Protein AF-0000000075649231 (afdb_homodimer)

Organism: Branchiostoma floridae (NCBI:txid7739)

pLDDT: mean 92.67, std 10.64, range [23.17, 98.88]

Nearest PDB structures (foldseek):
  2ckq-assembly1_B  TM=9.272E-01  e=2.388E-33  Homo sapiens
  7nb2-assembly1_AAA  TM=9.250E-01  e=1.689E-33  Homo sapiens
  3c5i-assembly3_C  TM=8.577E-01  e=5.613E-22  Plasmodium knowlesi
  3c5i-assembly4_D  TM=8.637E-01  e=5.205E-21  Plasmodium knowlesi
  3c5i-assembly1_A  TM=8.613E-01  e=2.735E-21  Plasmodium knowlesi

Radius of gyration: 29.09 Å; Cα contacts (8 Å, |Δi|>4): 1112; chains: 2; bounding box: 80×84×69 Å

Foldseek 3Di:
DPQLCQPDDPVVLVVVLVCCLVLPDPPSVVDDSSRWHKDWDPDDQFWTKIKTAADPVRDDPPDDGIKIWIFGGDLPPDDVLVVQVVQVQCVCLVVVQAFHWRADDVRTGIGDDDPWAFFFLVNCLPLLVLLLVLLSQLVQQPDDGPADQDAVLLLVLLVVLVVCLVPPDADPDPVLRVLSVVVVVVVLVVLSVVLVVLQVVLPADWTWALLAQARRQKTADCVVPDDTDNSRIHGHDSSSTDTHGPLLRLQLHLQNSQKGQCQPDPQSIGGDPVSRDDPVSSVSSNCSNCVSNVNNVDDSVSSVVSNLSSNLVNLSSQLSVLSVCVRPGPDRHPSSVSSVVSVVVNVVSVVVVVVVCVVVVD/DPQLCQPDDPVVLVVVLVCCLVLPDPPSVVDDSSRWHKDWDPDDQFWTKIKTAADPVRDDPPDDGIKIWIFGGDLPVDDVLVVQVVQVQCVCLVVVQAFHWRADDVRTGIGDDDPWAFFFLVVCLVLLVLLLVLLSQLVQQPDDGPADQDAVLLLVLLVVLVVCLVPPDADPDPVLRVLSVVVVVVVLVVLSVVLVVLQVVLPADWTWALLAQARRQKTADCPVPDDTDNSRIHGHDSSSTDTDGPLLRLQLHLQNSQKGQCQPDPQSIGGDPVSRDDPVSSVSSNCSNCVSNVNNVDDSVSSVVSNLSSNLVNLSSQLSVLSVCVRPGPDRHPSSVSSVVSVVVNVVSVVVVVVVCVVVVD

Structure (mmCIF, N/CA/C/O backbone):
data_AF-0000000075649231-model_v1
#
loop_
_entity.id
_entity.type
_entity.pdbx_description
1 polymer 'ethanolamine kinase'
#
loop_
_atom_site.group_PDB
_atom_site.id
_atom_site.type_symbol
_atom_site.label_atom_id
_atom_site.label_alt_id
_atom_site.label_comp_id
_atom_site.label_asym_id
_atom_site.label_entity_id
_atom_site.label_seq_id
_atom_site.pdbx_PDB_ins_code
_atom_site.Cartn_x
_atom_site.Cartn_y
_atom_site.Cartn_z
_atom_site.occupancy
_atom_site.B_iso_or_equiv
_atom_site.auth_seq_id
_atom_site.auth_comp_id
_atom_site.auth_asym_id
_atom_site.auth_atom_id
_atom_site.pdbx_PDB_model_num
ATOM 1 N N . MET A 1 1 ? 42.812 0.274 2.945 1 23.38 1 MET A N 1
ATOM 2 C CA . MET A 1 1 ? 41.594 0.466 2.148 1 23.38 1 MET A CA 1
ATOM 3 C C . MET A 1 1 ? 40.531 1.183 2.957 1 23.38 1 MET A C 1
ATOM 5 O O . MET A 1 1 ? 40.125 0.717 4.027 1 23.38 1 MET A O 1
ATOM 9 N N . ALA A 1 2 ? 40.406 2.371 2.967 1 34.78 2 ALA A N 1
ATOM 10 C CA . ALA A 1 2 ? 39.469 3.215 3.721 1 34.78 2 ALA A CA 1
ATOM 11 C C . ALA A 1 2 ? 38.062 2.676 3.645 1 34.78 2 ALA A C 1
ATOM 13 O O . ALA A 1 2 ? 37.531 2.439 2.553 1 34.78 2 ALA A O 1
ATOM 14 N N . GLU A 1 3 ? 37.438 1.916 4.543 1 42.22 3 GLU A N 1
ATOM 15 C CA . GLU A 1 3 ? 36.156 1.229 4.602 1 42.22 3 GLU A CA 1
ATOM 16 C C . GLU A 1 3 ? 35 2.182 4.289 1 42.22 3 GLU A C 1
ATOM 18 O O . GLU A 1 3 ? 34.906 3.252 4.891 1 42.22 3 GLU A O 1
ATOM 23 N N . ASN A 1 4 ? 34.594 2.287 3.074 1 50.75 4 ASN A N 1
ATOM 24 C CA . ASN A 1 4 ? 33.594 3.158 2.432 1 50.75 4 ASN A CA 1
ATOM 25 C C . ASN A 1 4 ? 32.281 3.139 3.168 1 50.75 4 ASN A C 1
ATOM 27 O O . ASN A 1 4 ? 31.203 3.188 2.539 1 50.75 4 ASN A O 1
ATOM 31 N N . ASN A 1 5 ? 32.219 2.766 4.379 1 58.12 5 ASN A N 1
ATOM 32 C CA . ASN A 1 5 ? 30.953 2.697 5.109 1 58.12 5 ASN A CA 1
ATOM 33 C C . ASN A 1 5 ? 30.594 4.047 5.719 1 58.12 5 ASN A C 1
ATOM 35 O O . ASN A 1 5 ? 29.594 4.156 6.43 1 58.12 5 ASN A O 1
ATOM 39 N N . ASN A 1 6 ? 31.172 5.176 5.328 1 63.72 6 ASN A N 1
ATOM 40 C CA . ASN A 1 6 ? 30.859 6.531 5.758 1 63.72 6 ASN A CA 1
ATOM 41 C C . ASN A 1 6 ? 30.422 6.57 7.223 1 63.72 6 ASN A C 1
ATOM 43 O O . ASN A 1 6 ? 29.469 7.25 7.578 1 63.72 6 ASN A O 1
ATOM 47 N N . GLY A 1 7 ? 31.047 5.676 8.062 1 73.94 7 GLY A N 1
ATOM 48 C CA . GLY A 1 7 ? 30.766 5.672 9.492 1 73.94 7 GLY A CA 1
ATOM 49 C C . GLY A 1 7 ? 29.547 4.844 9.859 1 73.94 7 GLY A C 1
ATOM 50 O O . GLY A 1 7 ? 29.156 4.785 11.023 1 73.94 7 GLY A O 1
ATOM 51 N N . LEU A 1 8 ? 28.984 4.223 8.93 1 82 8 LEU A N 1
ATOM 52 C CA . LEU A 1 8 ? 27.812 3.4 9.188 1 82 8 LEU A CA 1
ATOM 53 C C . LEU A 1 8 ? 28.203 2.025 9.711 1 82 8 LEU A C 1
ATOM 55 O O . LEU A 1 8 ? 29.297 1.529 9.391 1 82 8 LEU A O 1
ATOM 59 N N . ASP A 1 9 ? 27.406 1.434 10.531 1 89.06 9 ASP A N 1
ATOM 60 C CA . ASP A 1 9 ? 27.562 0.055 10.984 1 89.06 9 ASP A CA 1
ATOM 61 C C . ASP A 1 9 ? 27.688 -0.904 9.805 1 89.06 9 ASP A C 1
ATOM 63 O O . ASP A 1 9 ? 26.906 -0.831 8.852 1 89.06 9 ASP A O 1
ATOM 67 N N . PRO A 1 10 ? 28.75 -1.688 9.875 1 90.56 10 PRO A N 1
ATOM 68 C CA . PRO A 1 10 ? 28.969 -2.629 8.773 1 90.56 10 PRO A CA 1
ATOM 69 C C . PRO A 1 10 ? 27.734 -3.492 8.492 1 90.56 10 PRO A C 1
ATOM 71 O O . PRO A 1 10 ? 27.453 -3.801 7.332 1 90.56 10 PRO A O 1
ATOM 74 N N . ALA A 1 11 ? 27.109 -3.869 9.531 1 93.06 11 ALA A N 1
ATOM 75 C CA . ALA A 1 11 ? 25.906 -4.68 9.359 1 93.06 11 ALA A CA 1
ATOM 76 C C . ALA A 1 11 ? 24.844 -3.906 8.602 1 93.06 11 ALA A C 1
ATOM 78 O O . ALA A 1 11 ? 24.141 -4.465 7.746 1 93.06 11 ALA A O 1
ATOM 79 N N . PHE A 1 12 ? 24.734 -2.699 8.945 1 93.06 12 PHE A N 1
ATOM 80 C CA . PHE A 1 12 ? 23.766 -1.861 8.25 1 93.06 12 PHE A CA 1
ATOM 81 C C . PHE A 1 12 ? 24.188 -1.642 6.801 1 93.06 12 PHE A C 1
ATOM 83 O O . PHE A 1 12 ? 23.344 -1.649 5.898 1 93.06 12 PHE A O 1
ATOM 90 N N . HIS A 1 13 ? 25.453 -1.396 6.609 1 94.94 13 HIS A N 1
ATOM 91 C CA . HIS A 1 13 ? 25.969 -1.218 5.254 1 94.94 13 HIS A CA 1
ATOM 92 C C . HIS A 1 13 ? 25.641 -2.42 4.375 1 94.94 13 HIS A C 1
ATOM 94 O O . HIS A 1 13 ? 25.188 -2.262 3.238 1 94.94 13 HIS A O 1
ATOM 100 N N . HIS A 1 14 ? 25.891 -3.543 4.895 1 95.88 14 HIS A N 1
ATOM 101 C CA . HIS A 1 14 ? 25.562 -4.766 4.172 1 95.88 14 HIS A CA 1
ATOM 102 C C . HIS A 1 14 ? 24.078 -4.852 3.859 1 95.88 14 HIS A C 1
ATOM 104 O O . HIS A 1 14 ? 23.688 -5.207 2.744 1 95.88 14 HIS A O 1
ATOM 110 N N . LYS A 1 15 ? 23.266 -4.574 4.852 1 95.5 15 LYS A N 1
ATOM 111 C CA . LYS A 1 15 ? 21.812 -4.613 4.676 1 95.5 15 LYS A CA 1
ATOM 112 C C . LYS A 1 15 ? 21.375 -3.654 3.574 1 95.5 15 LYS A C 1
ATOM 114 O O . LYS A 1 15 ? 20.578 -4.02 2.715 1 95.5 15 LYS A O 1
ATOM 119 N N . ALA A 1 16 ? 21.859 -2.459 3.643 1 96.5 16 ALA A N 1
ATOM 120 C CA . ALA A 1 16 ? 21.516 -1.451 2.641 1 96.5 16 ALA A CA 1
ATOM 121 C C . ALA A 1 16 ? 21.938 -1.906 1.243 1 96.5 16 ALA A C 1
ATOM 123 O O . ALA A 1 16 ? 21.156 -1.774 0.289 1 96.5 16 ALA A O 1
ATOM 124 N N . TRP A 1 17 ? 23.109 -2.41 1.168 1 97.19 17 TRP A N 1
ATOM 125 C CA . TRP A 1 17 ? 23.609 -2.938 -0.097 1 97.19 17 TRP A CA 1
ATOM 126 C C . TRP A 1 17 ? 22.703 -4.055 -0.615 1 97.19 17 TRP A C 1
ATOM 128 O O . TRP A 1 17 ? 22.312 -4.051 -1.785 1 97.19 17 TRP A O 1
ATOM 138 N N . ALA A 1 18 ? 22.406 -4.945 0.217 1 97 18 ALA A N 1
ATOM 139 C CA . ALA A 1 18 ? 21.594 -6.098 -0.163 1 97 18 ALA A CA 1
ATOM 140 C C . ALA A 1 18 ? 20.203 -5.664 -0.639 1 97 18 ALA A C 1
ATOM 142 O O . ALA A 1 18 ? 19.672 -6.215 -1.606 1 97 18 ALA A O 1
ATOM 143 N N . ILE A 1 19 ? 19.625 -4.711 0.081 1 97.12 19 ILE A N 1
ATOM 144 C CA . ILE A 1 19 ? 18.312 -4.203 -0.28 1 97.12 19 ILE A CA 1
ATOM 145 C C . ILE A 1 19 ? 18.359 -3.588 -1.677 1 97.12 19 ILE A C 1
ATOM 147 O O . ILE A 1 19 ? 17.547 -3.941 -2.545 1 97.12 19 ILE A O 1
ATOM 151 N N . CYS A 1 20 ? 19.297 -2.717 -1.934 1 97 20 CYS A N 1
ATOM 152 C CA . CYS A 1 20 ? 19.406 -2.076 -3.24 1 97 20 CYS A CA 1
ATOM 153 C C . CYS A 1 20 ? 19.656 -3.107 -4.336 1 97 20 CYS A C 1
ATOM 155 O O . CYS A 1 20 ? 19.047 -3.041 -5.406 1 97 20 CYS A O 1
ATOM 157 N N . HIS A 1 21 ? 20.531 -4.008 -3.967 1 96.31 21 HIS A N 1
ATOM 158 C CA . HIS A 1 21 ? 20.844 -5.086 -4.898 1 96.31 21 HIS A CA 1
ATOM 159 C C . HIS A 1 21 ? 19.594 -5.875 -5.266 1 96.31 21 HIS A C 1
ATOM 161 O O . HIS A 1 21 ? 19.375 -6.168 -6.445 1 96.31 21 HIS A O 1
ATOM 167 N N . ASP A 1 22 ? 18.812 -6.215 -4.324 1 96.19 22 ASP A N 1
ATOM 168 C CA . ASP A 1 22 ? 17.703 -7.145 -4.492 1 96.19 22 ASP A CA 1
ATOM 169 C C . ASP A 1 22 ? 16.484 -6.441 -5.105 1 96.19 22 ASP A C 1
ATOM 171 O O . ASP A 1 22 ? 15.695 -7.066 -5.812 1 96.19 22 ASP A O 1
ATOM 175 N N . TYR A 1 23 ? 16.328 -5.195 -4.793 1 96.5 23 TYR A N 1
ATOM 176 C CA . TYR A 1 23 ? 15.07 -4.535 -5.117 1 96.5 23 TYR A CA 1
ATOM 177 C C . TYR A 1 23 ? 15.219 -3.656 -6.355 1 96.5 23 TYR A C 1
ATOM 179 O O . TYR A 1 23 ? 14.227 -3.244 -6.957 1 96.5 23 TYR A O 1
ATOM 187 N N . LEU A 1 24 ? 16.578 -3.508 -6.531 1 94.06 24 LEU A N 1
ATOM 188 C CA . LEU A 1 24 ? 16.812 -2.576 -7.629 1 94.06 24 LEU A CA 1
ATOM 189 C C . LEU A 1 24 ? 17.469 -3.279 -8.805 1 94.06 24 LEU A C 1
ATOM 191 O O . LEU A 1 24 ? 18.109 -4.328 -8.641 1 94.06 24 LEU A O 1
ATOM 195 N N . GLY A 1 25 ? 17.188 -3.209 -10 1 88.81 25 GLY A N 1
ATOM 196 C CA . GLY A 1 25 ? 17.781 -3.719 -11.219 1 88.81 25 GLY A CA 1
ATOM 197 C C . GLY A 1 25 ? 19.141 -3.092 -11.531 1 88.81 25 GLY A C 1
ATOM 198 O O . GLY A 1 25 ? 19.812 -2.576 -10.641 1 88.81 25 GLY A O 1
ATOM 199 N N . LEU A 1 26 ? 19.609 -3.309 -12.648 1 89.81 26 LEU A N 1
ATOM 200 C CA . LEU A 1 26 ? 20.828 -2.646 -13.086 1 89.81 26 LEU A CA 1
ATOM 201 C C . LEU A 1 26 ? 20.734 -1.138 -12.898 1 89.81 26 LEU A C 1
ATOM 203 O O . LEU A 1 26 ? 19.672 -0.549 -13.117 1 89.81 26 LEU A O 1
ATOM 207 N N . PRO A 1 27 ? 21.828 -0.577 -12.414 1 94.5 27 PRO A N 1
ATOM 208 C CA . PRO A 1 27 ? 23.188 -1.075 -12.203 1 94.5 27 PRO A CA 1
ATOM 209 C C . PRO A 1 27 ? 23.406 -1.608 -10.789 1 94.5 27 PRO A C 1
ATOM 211 O O . PRO A 1 27 ? 24.484 -2.146 -10.492 1 94.5 27 PRO A O 1
ATOM 214 N N . TRP A 1 28 ? 22.484 -1.46 -9.914 1 95.06 28 TRP A N 1
ATOM 215 C CA . TRP A 1 28 ? 22.672 -1.761 -8.492 1 95.06 28 TRP A CA 1
ATOM 216 C C . TRP A 1 28 ? 23.094 -3.215 -8.297 1 95.06 28 TRP A C 1
ATOM 218 O O . TRP A 1 28 ? 23.891 -3.521 -7.41 1 95.06 28 TRP A O 1
ATOM 228 N N . LYS A 1 29 ? 22.656 -4.043 -9.172 1 93 29 LYS A N 1
ATOM 229 C CA . LYS A 1 29 ? 22.922 -5.477 -9.086 1 93 29 LYS A CA 1
ATOM 230 C C . LYS A 1 29 ? 24.391 -5.777 -9.344 1 93 29 LYS A C 1
ATOM 232 O O . LYS A 1 29 ? 24.906 -6.824 -8.938 1 93 29 LYS A O 1
ATOM 237 N N . GLU A 1 30 ? 25.047 -4.898 -9.984 1 95.06 30 GLU A N 1
ATOM 238 C CA . GLU A 1 30 ? 26.422 -5.137 -10.398 1 95.06 30 GLU A CA 1
ATOM 239 C C . GLU A 1 30 ? 27.406 -4.477 -9.445 1 95.06 30 GLU A C 1
ATOM 241 O O . GLU A 1 30 ? 28.625 -4.691 -9.555 1 95.06 30 GLU A O 1
ATOM 246 N N . ILE A 1 31 ? 26.906 -3.721 -8.562 1 96 31 ILE A N 1
ATOM 247 C CA . ILE A 1 31 ? 27.797 -3.008 -7.648 1 96 31 ILE A CA 1
ATOM 248 C C . ILE A 1 31 ? 28.25 -3.945 -6.531 1 96 31 ILE A C 1
ATOM 250 O O . ILE A 1 31 ? 27.438 -4.41 -5.734 1 96 31 ILE A O 1
ATOM 254 N N . PRO A 1 32 ? 29.562 -4.203 -6.418 1 96.56 32 PRO A N 1
ATOM 255 C CA . PRO A 1 32 ? 30.031 -4.957 -5.254 1 96.56 32 PRO A CA 1
ATOM 256 C C . PRO A 1 32 ? 29.812 -4.207 -3.939 1 96.56 32 PRO A C 1
ATOM 258 O O . PRO A 1 32 ? 29.859 -2.973 -3.914 1 96.56 32 PRO A O 1
ATOM 261 N N . GLU A 1 33 ? 29.641 -4.938 -2.863 1 95.44 33 GLU A N 1
ATOM 262 C CA . GLU A 1 33 ? 29.375 -4.344 -1.559 1 95.44 33 GLU A CA 1
ATOM 263 C C . GLU A 1 33 ? 30.453 -3.34 -1.169 1 95.44 33 GLU A C 1
ATOM 265 O O . GLU A 1 33 ? 30.156 -2.275 -0.625 1 95.44 33 GLU A O 1
ATOM 270 N N . LYS A 1 34 ? 31.672 -3.666 -1.481 1 94 34 LYS A N 1
ATOM 271 C CA . LYS A 1 34 ? 32.812 -2.848 -1.068 1 94 34 LYS A CA 1
ATOM 272 C C . LYS A 1 34 ? 32.781 -1.481 -1.748 1 94 34 LYS A C 1
ATOM 274 O O . LYS A 1 34 ? 33.375 -0.521 -1.247 1 94 34 LYS A O 1
ATOM 279 N N . GLU A 1 35 ? 32.031 -1.366 -2.896 1 95.5 35 GLU A N 1
ATOM 280 C CA . GLU A 1 35 ? 32.031 -0.119 -3.654 1 95.5 35 GLU A CA 1
ATOM 281 C C . GLU A 1 35 ? 30.688 0.613 -3.465 1 95.5 35 GLU A C 1
ATOM 283 O O . GLU A 1 35 ? 30.5 1.715 -3.986 1 95.5 35 GLU A O 1
ATOM 288 N N . PHE A 1 36 ? 29.828 -0.047 -2.775 1 95.25 36 PHE A N 1
ATOM 289 C CA . PHE A 1 36 ? 28.5 0.523 -2.537 1 95.25 36 PHE A CA 1
ATOM 290 C C . PHE A 1 36 ? 28.594 1.774 -1.673 1 95.25 36 PHE A C 1
ATOM 292 O O . PHE A 1 36 ? 29.266 1.768 -0.635 1 95.25 36 PHE A O 1
ATOM 299 N N . ILE A 1 37 ? 27.953 2.855 -2.082 1 95.19 37 ILE A N 1
ATOM 300 C CA . ILE A 1 37 ? 28.016 4.137 -1.39 1 95.19 37 ILE A CA 1
ATOM 301 C C . ILE A 1 37 ? 26.672 4.441 -0.734 1 95.19 37 ILE A C 1
ATOM 303 O O . ILE A 1 37 ? 25.641 4.465 -1.406 1 95.19 37 ILE A O 1
ATOM 307 N N . VAL A 1 38 ? 26.656 4.656 0.541 1 95.56 38 VAL A N 1
ATOM 308 C CA . VAL A 1 38 ? 25.469 5.047 1.297 1 95.56 38 VAL A CA 1
ATOM 309 C C . VAL A 1 38 ? 25.844 6.133 2.307 1 95.56 38 VAL A C 1
ATOM 311 O O . VAL A 1 38 ? 26.875 6.047 2.973 1 95.56 38 VAL A O 1
ATOM 314 N N . GLU A 1 39 ? 25.016 7.211 2.305 1 93 39 GLU A N 1
ATOM 315 C CA . GLU A 1 39 ? 25.25 8.336 3.209 1 93 39 GLU A CA 1
ATOM 316 C C . GLU A 1 39 ? 23.984 8.688 3.977 1 93 39 GLU A C 1
ATOM 318 O O . GLU A 1 39 ? 22.875 8.586 3.441 1 93 39 GLU A O 1
ATOM 323 N N . THR A 1 40 ? 24.188 9.133 5.16 1 90 40 THR A N 1
ATOM 324 C CA . THR A 1 40 ? 23.047 9.57 5.977 1 90 40 THR A CA 1
ATOM 325 C C . THR A 1 40 ? 22.5 10.898 5.461 1 90 40 THR A C 1
ATOM 327 O O . THR A 1 40 ? 23.266 11.805 5.117 1 90 40 THR A O 1
ATOM 330 N N . LEU A 1 41 ? 21.234 10.953 5.238 1 85.94 41 LEU A N 1
ATOM 331 C CA . LEU A 1 41 ? 20.547 12.211 4.969 1 85.94 41 LEU A CA 1
ATOM 332 C C . LEU A 1 41 ? 20 12.812 6.258 1 85.94 41 LEU A C 1
ATOM 334 O O . LEU A 1 41 ? 19.078 12.258 6.871 1 85.94 41 LEU A O 1
ATOM 338 N N . PRO A 1 42 ? 20.547 13.945 6.711 1 72.69 42 PRO A N 1
ATOM 339 C CA . PRO A 1 42 ? 20.062 14.547 7.953 1 72.69 42 PRO A CA 1
ATOM 340 C C . PRO A 1 42 ? 18.656 15.109 7.832 1 72.69 42 PRO A C 1
ATOM 342 O O . PRO A 1 42 ? 18.188 15.398 6.723 1 72.69 42 PRO A O 1
ATOM 345 N N . GLY A 1 43 ? 17.812 15.305 8.898 1 61.88 43 GLY A N 1
ATOM 346 C CA . GLY A 1 43 ? 16.609 16.094 8.906 1 61.88 43 GLY A CA 1
ATOM 347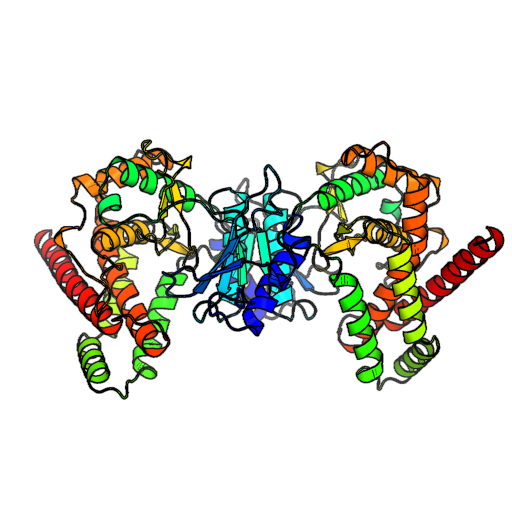 C C . GLY A 1 43 ? 15.359 15.289 9.227 1 61.88 43 GLY A C 1
ATOM 348 O O . GLY A 1 43 ? 14.305 15.859 9.516 1 61.88 43 GLY A O 1
ATOM 349 N N . GLY A 1 44 ? 15.523 13.93 9.43 1 62.06 44 GLY A N 1
ATOM 350 C CA . GLY A 1 44 ? 14.297 13.211 9.727 1 62.06 44 GLY A CA 1
ATOM 351 C C . GLY A 1 44 ? 14.102 12.945 11.211 1 62.06 44 GLY A C 1
ATOM 352 O O . GLY A 1 44 ? 15.062 12.672 11.93 1 62.06 44 GLY A O 1
ATOM 353 N N . LEU A 1 45 ? 12.93 13.547 11.758 1 60.62 45 LEU A N 1
ATOM 354 C CA . LEU A 1 45 ? 12.688 13.391 13.188 1 60.62 45 LEU A CA 1
ATOM 355 C C . LEU A 1 45 ? 12.016 12.055 13.477 1 60.62 45 LEU A C 1
ATOM 357 O O . LEU A 1 45 ? 11.977 11.609 14.633 1 60.62 45 LEU A O 1
ATOM 361 N N . SER A 1 46 ? 11.594 11.383 12.453 1 67.06 46 SER A N 1
ATOM 362 C CA . SER A 1 46 ? 10.773 10.211 12.742 1 67.06 46 SER A CA 1
ATOM 363 C C . SER A 1 46 ? 11.336 8.961 12.062 1 67.06 46 SER A C 1
ATOM 365 O O . SER A 1 46 ? 11.062 7.84 12.492 1 67.06 46 SER A O 1
ATOM 367 N N . ASN A 1 47 ? 12.102 9.148 10.992 1 78.31 47 ASN A N 1
ATOM 368 C CA . ASN A 1 47 ? 12.672 8.055 10.211 1 78.31 47 ASN A CA 1
ATOM 369 C C . ASN A 1 47 ? 14.164 8.273 9.953 1 78.31 47 ASN A C 1
ATOM 371 O O . ASN A 1 47 ? 14.688 9.367 10.172 1 78.31 47 ASN A O 1
ATOM 375 N N . TYR A 1 48 ? 14.797 7.191 9.672 1 85.31 48 TYR A N 1
ATOM 376 C CA . TYR A 1 48 ? 16.188 7.266 9.234 1 85.31 48 TYR A CA 1
ATOM 377 C C . TYR A 1 48 ? 16.281 7.266 7.715 1 85.31 48 TYR A C 1
ATOM 379 O O . TYR A 1 48 ? 15.75 6.371 7.055 1 85.31 48 TYR A O 1
ATOM 387 N N . LEU A 1 49 ? 16.906 8.305 7.246 1 90.62 49 LEU A N 1
ATOM 388 C CA . LEU A 1 49 ? 16.984 8.484 5.801 1 90.62 49 LEU A CA 1
ATOM 389 C C . LEU A 1 49 ? 18.422 8.367 5.32 1 90.62 49 LEU A C 1
ATOM 391 O O . LEU A 1 49 ? 19.344 8.883 5.961 1 90.62 49 LEU A O 1
ATOM 395 N N . TYR A 1 50 ? 18.625 7.641 4.207 1 93.75 50 TYR A N 1
ATOM 396 C CA . TYR A 1 50 ? 19.938 7.441 3.596 1 93.75 50 TYR A CA 1
ATOM 397 C C . TYR A 1 50 ? 19.859 7.645 2.086 1 93.75 50 TYR A C 1
ATOM 399 O O . TYR A 1 50 ? 18.844 7.371 1.461 1 93.75 50 TYR A O 1
ATOM 407 N N . ILE A 1 51 ? 20.922 8.156 1.557 1 95.56 51 ILE A N 1
ATOM 408 C CA . ILE A 1 51 ? 21.062 8.266 0.108 1 95.56 51 ILE A CA 1
ATOM 409 C C . ILE A 1 51 ? 22.047 7.203 -0.396 1 95.56 51 ILE A C 1
ATOM 411 O O . ILE A 1 51 ? 23.188 7.145 0.05 1 95.56 51 ILE A O 1
ATOM 415 N N . CYS A 1 52 ? 21.578 6.395 -1.229 1 97 52 CYS A N 1
ATOM 416 C CA . CYS A 1 52 ? 22.422 5.418 -1.917 1 97 52 CYS A CA 1
ATOM 417 C C . CYS A 1 52 ? 22.812 5.918 -3.305 1 97 52 CYS A C 1
ATOM 419 O O . CYS A 1 52 ? 21.953 6.336 -4.082 1 97 52 CYS A O 1
ATOM 421 N N . THR A 1 53 ? 24.094 5.84 -3.635 1 96.12 53 THR A N 1
ATOM 422 C CA . THR A 1 53 ? 24.594 6.422 -4.879 1 96.12 53 THR A CA 1
ATOM 423 C C . THR A 1 53 ? 25.328 5.375 -5.711 1 96.12 53 THR A C 1
ATOM 425 O O . THR A 1 53 ? 26.141 4.609 -5.18 1 96.12 53 THR A O 1
ATOM 428 N N . VAL A 1 54 ? 25.078 5.375 -7.016 1 95.69 54 VAL A N 1
ATOM 429 C CA . VAL A 1 54 ? 25.797 4.52 -7.949 1 95.69 54 VAL A CA 1
ATOM 430 C C . VAL A 1 54 ? 27.172 5.105 -8.219 1 95.69 54 VAL A C 1
ATOM 432 O O . VAL A 1 54 ? 27.297 6.246 -8.672 1 95.69 54 VAL A O 1
ATOM 435 N N . PRO A 1 55 ? 28.188 4.336 -7.965 1 95.31 55 PRO A N 1
ATOM 436 C CA . PRO A 1 55 ? 29.531 4.82 -8.32 1 95.31 55 PRO A CA 1
ATOM 437 C C . PRO A 1 55 ? 29.672 5.082 -9.82 1 95.31 55 PRO A C 1
ATOM 439 O O . PRO A 1 55 ? 29.031 4.414 -10.633 1 95.31 55 PRO A O 1
ATOM 442 N N . ASP A 1 56 ? 30.562 5.961 -10.188 1 94.06 56 ASP A N 1
ATOM 443 C CA . ASP A 1 56 ? 30.75 6.449 -11.555 1 94.06 56 ASP A CA 1
ATOM 444 C C . ASP A 1 56 ? 30.953 5.293 -12.523 1 94.06 56 ASP A C 1
ATOM 446 O O . ASP A 1 56 ? 30.422 5.301 -13.633 1 94.06 56 ASP A O 1
ATOM 450 N N . LYS A 1 57 ? 31.641 4.27 -12.094 1 94.5 57 LYS A N 1
ATOM 451 C CA . LYS A 1 57 ? 32.031 3.143 -12.93 1 94.5 57 LYS A CA 1
ATOM 452 C C . LYS A 1 57 ? 30.797 2.357 -13.398 1 94.5 57 LYS A C 1
ATOM 454 O O . LYS A 1 57 ? 30.859 1.669 -14.422 1 94.5 57 LYS A O 1
ATOM 459 N N . TYR A 1 58 ? 29.719 2.494 -12.688 1 95.56 58 TYR A N 1
ATOM 460 C CA . TYR A 1 58 ? 28.578 1.626 -12.953 1 95.56 58 TYR A CA 1
ATOM 461 C C . TYR A 1 58 ? 27.422 2.42 -13.523 1 95.56 58 TYR A C 1
ATOM 463 O O . TYR A 1 58 ? 26.312 1.891 -13.68 1 95.56 58 TYR A O 1
ATOM 471 N N . VAL A 1 59 ? 27.609 3.641 -13.805 1 93.69 59 VAL A N 1
ATOM 472 C CA . VAL A 1 59 ? 26.531 4.523 -14.242 1 93.69 59 VAL A CA 1
ATOM 473 C C . VAL A 1 59 ? 25.953 4.016 -15.555 1 93.69 59 VAL A C 1
ATOM 475 O O . VAL A 1 59 ? 26.703 3.631 -16.469 1 93.69 59 VAL A O 1
ATOM 478 N N . VAL A 1 60 ? 24.719 3.879 -15.578 1 92.69 60 VAL A N 1
ATOM 479 C CA . VAL A 1 60 ? 23.984 3.533 -16.781 1 92.69 60 VAL A CA 1
ATOM 480 C C . VAL A 1 60 ? 23.141 4.723 -17.234 1 92.69 60 VAL A C 1
ATOM 482 O O . VAL A 1 60 ? 22.391 5.305 -16.438 1 92.69 60 VAL A O 1
ATOM 485 N N . LYS A 1 61 ? 23.203 5.004 -18.531 1 89.94 61 LYS A N 1
ATOM 486 C CA . LYS A 1 61 ? 22.469 6.148 -19.078 1 89.94 61 LYS A CA 1
ATOM 487 C C . LYS A 1 61 ? 20.969 5.992 -18.875 1 89.94 61 LYS A C 1
ATOM 489 O O . LYS A 1 61 ? 20.406 4.926 -19.125 1 89.94 61 LYS A O 1
ATOM 494 N N . GLY A 1 62 ? 20.344 7.023 -18.375 1 86.38 62 GLY A N 1
ATOM 495 C CA . GLY A 1 62 ? 18.891 7.035 -18.234 1 86.38 62 GLY A CA 1
ATOM 496 C C . GLY A 1 62 ? 18.422 6.48 -16.906 1 86.38 62 GLY A C 1
ATOM 497 O O . GLY A 1 62 ? 17.234 6.527 -16.594 1 86.38 62 GLY A O 1
ATOM 498 N N . VAL A 1 63 ? 19.328 5.949 -16.125 1 89.25 63 VAL A N 1
ATOM 499 C CA . VAL A 1 63 ? 18.969 5.391 -14.828 1 89.25 63 VAL A CA 1
ATOM 500 C C . VAL A 1 63 ? 19.422 6.328 -13.711 1 89.25 63 VAL A C 1
ATOM 502 O O . VAL A 1 63 ? 20.562 6.785 -13.711 1 89.25 63 VAL A O 1
ATOM 505 N N . PRO A 1 64 ? 18.453 6.609 -12.852 1 88.56 64 PRO A N 1
ATOM 506 C CA . PRO A 1 64 ? 18.844 7.488 -11.742 1 88.56 64 PRO A CA 1
ATOM 507 C C . PRO A 1 64 ? 20.031 6.949 -10.945 1 88.56 64 PRO A C 1
ATOM 509 O O . PRO A 1 64 ? 20.078 5.75 -10.656 1 88.56 64 PRO A O 1
ATOM 512 N N . ARG A 1 65 ? 20.859 7.859 -10.539 1 93.69 65 ARG A N 1
ATOM 513 C CA . ARG A 1 65 ? 22.094 7.477 -9.867 1 93.69 65 ARG A CA 1
ATOM 514 C C . ARG A 1 65 ? 21.906 7.402 -8.359 1 93.69 65 ARG A C 1
ATOM 516 O O . ARG A 1 65 ? 22.734 6.855 -7.641 1 93.69 65 ARG A O 1
ATOM 523 N N . LYS A 1 66 ? 20.844 8.047 -7.914 1 96.06 66 LYS A N 1
ATOM 524 C CA . LYS A 1 66 ? 20.625 8.117 -6.473 1 96.06 66 LYS A CA 1
ATOM 525 C C . LYS A 1 66 ? 19.25 7.566 -6.113 1 96.06 66 LYS A C 1
ATOM 527 O O . LYS A 1 66 ? 18.297 7.703 -6.887 1 96.06 66 LYS A O 1
ATOM 532 N N . ILE A 1 67 ? 19.234 6.891 -5.012 1 97.12 67 ILE A N 1
ATOM 533 C CA . ILE A 1 67 ? 18 6.348 -4.453 1 97.12 67 ILE A CA 1
ATOM 534 C C . ILE A 1 67 ? 17.922 6.68 -2.963 1 97.12 67 ILE A C 1
ATOM 536 O O . ILE A 1 67 ? 18.953 6.727 -2.275 1 97.12 67 ILE A O 1
ATOM 540 N N . LEU A 1 68 ? 16.75 7.012 -2.512 1 96.56 68 LEU A N 1
ATOM 541 C CA . LEU A 1 68 ? 16.531 7.27 -1.092 1 96.56 68 LEU A CA 1
ATOM 542 C C . LEU A 1 68 ? 16.125 5.992 -0.365 1 96.56 68 LEU A C 1
ATOM 544 O O . LEU A 1 68 ? 15.164 5.328 -0.77 1 96.56 68 LEU A O 1
ATOM 548 N N . LEU A 1 69 ? 16.891 5.66 0.625 1 96.5 69 LEU A N 1
ATOM 549 C CA . LEU A 1 69 ? 16.578 4.555 1.523 1 96.5 69 LEU A CA 1
ATOM 550 C C . LEU A 1 69 ? 15.984 5.066 2.836 1 96.5 69 LEU A C 1
ATOM 552 O O . LEU A 1 69 ? 16.641 5.82 3.561 1 96.5 69 LEU A O 1
ATOM 556 N N . ARG A 1 70 ? 14.742 4.691 3.119 1 92.94 70 ARG A N 1
ATOM 557 C CA . ARG A 1 70 ? 14.078 5.066 4.359 1 92.94 70 ARG A CA 1
ATOM 558 C C . ARG A 1 70 ? 13.922 3.863 5.285 1 92.94 70 ARG A C 1
ATOM 560 O O . ARG A 1 70 ? 13.383 2.83 4.883 1 92.94 70 ARG A O 1
ATOM 567 N N . ILE A 1 71 ? 14.438 3.986 6.5 1 91.38 71 ILE A N 1
ATOM 568 C CA . ILE A 1 71 ? 14.25 3.006 7.566 1 91.38 71 ILE A CA 1
ATOM 569 C C . ILE A 1 71 ? 13.289 3.561 8.617 1 91.38 71 ILE A C 1
ATOM 571 O O . ILE A 1 71 ? 13.508 4.652 9.148 1 91.38 71 ILE A O 1
ATOM 575 N N . TYR A 1 72 ? 12.188 2.752 8.844 1 85 72 TYR A N 1
ATOM 576 C CA . TYR A 1 72 ? 11.141 3.246 9.727 1 85 72 TYR A CA 1
ATOM 577 C C . TYR A 1 72 ? 11.641 3.355 11.164 1 85 72 TYR A C 1
ATOM 579 O O . TYR A 1 72 ? 12.32 2.455 11.656 1 85 72 TYR A O 1
ATOM 587 N N . GLY A 1 73 ? 11.336 4.43 11.75 1 78.5 73 GLY A N 1
ATOM 588 C CA . GLY A 1 73 ? 11.617 4.641 13.164 1 78.5 73 GLY A CA 1
ATOM 589 C C . GLY A 1 73 ? 10.453 4.27 14.062 1 78.5 73 GLY A C 1
ATOM 590 O O . GLY A 1 73 ? 9.672 3.375 13.742 1 78.5 73 GLY A O 1
ATOM 591 N N . GLU A 1 74 ? 10.383 4.938 15.18 1 69.62 74 GLU A N 1
ATOM 592 C CA . GLU A 1 74 ? 9.453 4.598 16.25 1 69.62 74 GLU A CA 1
ATOM 593 C C . GLU A 1 74 ? 8.016 4.965 15.883 1 69.62 74 GLU A C 1
ATOM 595 O O . GLU A 1 74 ? 7.07 4.328 16.344 1 69.62 74 GLU A O 1
ATOM 600 N N . ILE A 1 75 ? 7.844 6.008 15.148 1 63.78 75 ILE A N 1
ATOM 601 C CA . ILE A 1 75 ? 6.5 6.457 14.797 1 63.78 75 ILE A CA 1
ATOM 602 C C . ILE A 1 75 ? 5.785 5.371 14 1 63.78 75 ILE A C 1
ATOM 604 O O . ILE A 1 75 ? 4.578 5.172 14.156 1 63.78 75 ILE A O 1
ATOM 608 N N . LEU A 1 76 ? 6.473 4.809 13.18 1 66.69 76 LEU A N 1
ATOM 609 C CA . LEU A 1 76 ? 5.926 3.729 12.367 1 66.69 76 LEU A CA 1
ATOM 610 C C . LEU A 1 76 ? 6.23 2.371 12.992 1 66.69 76 LEU A C 1
ATOM 612 O O . LEU A 1 76 ? 6.773 1.483 12.336 1 66.69 76 LEU A O 1
ATOM 616 N N . SER A 1 77 ? 5.789 2.332 14.242 1 67.75 77 SER A N 1
ATOM 617 C CA . SER A 1 77 ? 6.148 1.111 14.953 1 67.75 77 SER A CA 1
ATOM 618 C C . SER A 1 77 ? 4.973 0.141 15.016 1 67.75 77 SER A C 1
ATOM 620 O O . SER A 1 77 ? 5.164 -1.063 15.195 1 67.75 77 SER A O 1
ATOM 622 N N . ASP A 1 78 ? 3.816 0.796 14.797 1 80 78 ASP A N 1
ATOM 623 C CA . ASP A 1 78 ? 2.695 -0.137 14.875 1 80 78 ASP A CA 1
ATOM 624 C C . ASP A 1 78 ? 2.268 -0.593 13.477 1 80 78 ASP A C 1
ATOM 626 O O . ASP A 1 78 ? 2.309 0.187 12.523 1 80 78 ASP A O 1
ATOM 630 N N . VAL A 1 79 ? 1.762 -1.769 13.367 1 81.62 79 VAL A N 1
ATOM 631 C CA . VAL A 1 79 ? 1.523 -2.484 12.117 1 81.62 79 VAL A CA 1
ATOM 632 C C . VAL A 1 79 ? 0.458 -1.758 11.297 1 81.62 79 VAL A C 1
ATOM 634 O O . VAL A 1 79 ? 0.669 -1.455 10.125 1 81.62 79 VAL A O 1
ATOM 637 N N . PRO A 1 80 ? -0.631 -1.341 11.875 1 84 80 PRO A N 1
ATOM 638 C CA . PRO A 1 80 ? -1.656 -0.66 11.086 1 84 80 PRO A CA 1
ATOM 639 C C . PRO A 1 80 ? -1.153 0.642 10.461 1 84 80 PRO A C 1
ATOM 641 O O . PRO A 1 80 ? -1.517 0.972 9.328 1 84 80 PRO A O 1
ATOM 644 N N . THR A 1 81 ? -0.303 1.316 11.156 1 86.38 81 THR A N 1
ATOM 645 C CA . THR A 1 81 ? 0.23 2.582 10.672 1 86.38 81 THR A CA 1
ATOM 646 C C . THR A 1 81 ? 1.173 2.352 9.492 1 86.38 81 THR A C 1
ATOM 648 O O . THR A 1 81 ? 1.155 3.107 8.516 1 86.38 81 THR A O 1
ATOM 651 N N . VAL A 1 82 ? 1.949 1.343 9.609 1 89.25 82 VAL A N 1
ATOM 652 C CA . VAL A 1 82 ? 2.889 1.03 8.531 1 89.25 82 VAL A CA 1
ATOM 653 C C . VAL A 1 82 ? 2.121 0.629 7.277 1 89.25 82 VAL A C 1
ATOM 655 O O . VAL A 1 82 ? 2.477 1.038 6.168 1 89.25 82 VAL A O 1
ATOM 658 N N . ILE A 1 83 ? 1.089 -0.149 7.445 1 90.81 83 ILE A N 1
ATOM 659 C CA . ILE A 1 83 ? 0.275 -0.584 6.316 1 90.81 83 ILE A CA 1
ATOM 660 C C . ILE A 1 83 ? -0.359 0.629 5.637 1 90.81 83 ILE A C 1
ATOM 662 O O . ILE A 1 83 ? -0.271 0.783 4.418 1 90.81 83 ILE A O 1
ATOM 666 N N . GLN A 1 84 ? -0.923 1.441 6.43 1 92.06 84 GLN A N 1
ATOM 667 C CA . GLN A 1 84 ? -1.571 2.639 5.902 1 92.06 84 GLN A CA 1
ATOM 668 C C . GLN A 1 84 ? -0.572 3.527 5.168 1 92.06 84 GLN A C 1
ATOM 670 O O . GLN A 1 84 ? -0.844 3.99 4.059 1 92.06 84 GLN A O 1
ATOM 675 N N . ASP A 1 85 ? 0.507 3.766 5.781 1 91.81 85 ASP A N 1
ATOM 676 C CA . ASP A 1 85 ? 1.547 4.59 5.176 1 91.81 85 ASP A CA 1
ATOM 677 C C . ASP A 1 85 ? 2.006 4.008 3.84 1 91.81 85 ASP A C 1
ATOM 679 O O . ASP A 1 85 ? 2.201 4.742 2.869 1 91.81 85 ASP A O 1
ATOM 683 N N . SER A 1 86 ? 2.207 2.725 3.82 1 93.75 86 SER A N 1
ATOM 684 C CA . SER A 1 86 ? 2.68 2.051 2.613 1 93.75 86 SER A CA 1
ATOM 685 C C . SER A 1 86 ? 1.662 2.166 1.482 1 93.75 86 SER A C 1
ATOM 687 O O . SER A 1 86 ? 2.033 2.395 0.329 1 93.75 86 SER A O 1
ATOM 689 N N . VAL A 1 87 ? 0.445 2.066 1.824 1 95.56 87 VAL A N 1
ATOM 690 C CA . VAL A 1 87 ? -0.625 2.141 0.835 1 95.56 87 VAL A CA 1
ATOM 691 C C . VAL A 1 87 ? -0.749 3.57 0.312 1 95.56 87 VAL A C 1
ATOM 693 O O . VAL A 1 87 ? -0.808 3.791 -0.9 1 95.56 87 VAL A O 1
ATOM 696 N N . ILE A 1 88 ? -0.765 4.492 1.192 1 96.62 88 ILE A N 1
ATOM 697 C CA . ILE A 1 88 ? -0.845 5.898 0.812 1 96.62 88 ILE A CA 1
ATOM 698 C C . ILE A 1 88 ? 0.3 6.242 -0.138 1 96.62 88 ILE A C 1
ATOM 700 O O . ILE A 1 88 ? 0.075 6.793 -1.217 1 96.62 88 ILE A O 1
ATOM 704 N N . TYR A 1 89 ? 1.46 5.871 0.243 1 96 89 TYR A N 1
ATOM 705 C CA . TYR A 1 89 ? 2.633 6.191 -0.562 1 96 89 TYR A CA 1
ATOM 706 C C . TYR A 1 89 ? 2.551 5.531 -1.933 1 96 89 TYR A C 1
ATOM 708 O O . TYR A 1 89 ? 2.898 6.145 -2.945 1 96 89 TYR A O 1
ATOM 716 N N . SER A 1 90 ? 2.174 4.301 -1.926 1 96.88 90 SER A N 1
ATOM 717 C CA . SER A 1 90 ? 2.062 3.57 -3.184 1 96.88 90 SER A CA 1
ATOM 718 C C . SER A 1 90 ? 1.089 4.258 -4.137 1 96.88 90 SER A C 1
ATOM 720 O O . SER A 1 90 ? 1.372 4.395 -5.328 1 96.88 90 SER A O 1
ATOM 722 N N . ILE A 1 91 ? -0.054 4.684 -3.666 1 97.31 91 ILE A N 1
ATOM 723 C CA . ILE A 1 91 ? -1.078 5.328 -4.48 1 97.31 91 ILE A CA 1
ATOM 724 C C . ILE A 1 91 ? -0.568 6.68 -4.977 1 97.31 91 ILE A C 1
ATOM 726 O O . ILE A 1 91 ? -0.687 6.996 -6.16 1 97.31 91 ILE A O 1
ATOM 730 N N . LEU A 1 92 ? 0.003 7.449 -4.07 1 97.5 92 LEU A N 1
ATOM 731 C CA . LEU A 1 92 ? 0.506 8.766 -4.441 1 97.5 92 LEU A CA 1
ATOM 732 C C . LEU A 1 92 ? 1.637 8.648 -5.457 1 97.5 92 LEU A C 1
ATOM 734 O O . LEU A 1 92 ? 1.751 9.477 -6.363 1 97.5 92 LEU A O 1
ATOM 738 N N . SER A 1 93 ? 2.475 7.664 -5.27 1 96.25 93 SER A N 1
ATOM 739 C CA . SER A 1 93 ? 3.531 7.383 -6.238 1 96.25 93 SER A CA 1
ATOM 740 C C . SER A 1 93 ? 2.953 7.082 -7.617 1 96.25 93 SER A C 1
ATOM 742 O O . SER A 1 93 ? 3.404 7.641 -8.617 1 96.25 93 SER A O 1
ATOM 744 N N . GLU A 1 94 ? 1.942 6.227 -7.684 1 95.75 94 GLU A N 1
ATOM 745 C CA . GLU A 1 94 ? 1.301 5.859 -8.945 1 95.75 94 GLU A CA 1
ATOM 746 C C . GLU A 1 94 ? 0.646 7.07 -9.602 1 95.75 94 GLU A C 1
ATOM 748 O O . GLU A 1 94 ? 0.611 7.172 -10.828 1 95.75 94 GLU A O 1
ATOM 753 N N . LYS A 1 95 ? 0.201 7.98 -8.812 1 95.25 95 LYS A N 1
ATOM 754 C CA . LYS A 1 95 ? -0.468 9.172 -9.32 1 95.25 95 LYS A CA 1
ATOM 755 C C . LYS A 1 95 ? 0.536 10.289 -9.609 1 95.25 95 LYS A C 1
ATOM 757 O O . LYS A 1 95 ? 0.151 11.398 -9.977 1 95.25 95 LYS A O 1
ATOM 762 N N . LYS A 1 96 ? 1.83 10.062 -9.352 1 93.94 96 LYS A N 1
ATOM 763 C CA . LYS A 1 96 ? 2.928 11 -9.586 1 93.94 96 LYS A CA 1
ATOM 764 C C . LYS A 1 96 ? 2.812 12.219 -8.68 1 93.94 96 LYS A C 1
ATOM 766 O O . LYS A 1 96 ? 3.164 13.328 -9.078 1 93.94 96 LYS A O 1
ATOM 771 N N . MET A 1 97 ? 2.24 11.984 -7.484 1 94.69 97 MET A N 1
ATOM 772 C CA . MET A 1 97 ? 2.111 13.055 -6.5 1 94.69 97 MET A CA 1
ATOM 773 C C . MET A 1 97 ? 3.158 12.906 -5.402 1 94.69 97 MET A C 1
ATOM 775 O O . MET A 1 97 ? 3.266 13.766 -4.527 1 94.69 97 MET A O 1
ATOM 779 N N . ALA A 1 98 ? 3.871 11.844 -5.418 1 94.88 98 ALA A N 1
ATOM 780 C CA . ALA A 1 98 ? 5.023 11.57 -4.566 1 94.88 98 ALA A CA 1
ATOM 781 C C . ALA A 1 98 ? 6.172 10.977 -5.375 1 94.88 98 ALA A C 1
ATOM 783 O O . ALA A 1 98 ? 5.977 10.523 -6.504 1 94.88 98 ALA A O 1
ATOM 784 N N . PRO A 1 99 ? 7.402 11.078 -4.777 1 95.19 99 PRO A N 1
ATOM 785 C CA . PRO A 1 99 ? 8.477 10.367 -5.469 1 95.19 99 PRO A CA 1
ATOM 786 C C . PRO A 1 99 ? 8.148 8.898 -5.73 1 95.19 99 PRO A C 1
ATOM 788 O O . PRO A 1 99 ? 7.359 8.297 -4.988 1 95.19 99 PRO A O 1
ATOM 791 N N . GLN A 1 100 ? 8.734 8.375 -6.738 1 95.62 100 GLN A N 1
ATOM 792 C CA . GLN A 1 100 ? 8.414 7.02 -7.16 1 95.62 100 GLN A CA 1
ATOM 793 C C . GLN A 1 100 ? 8.805 6.004 -6.09 1 95.62 100 GLN A C 1
ATOM 795 O O . GLN A 1 100 ? 9.906 6.07 -5.535 1 95.62 100 GLN A O 1
ATOM 800 N N . LEU A 1 101 ? 7.867 5.137 -5.746 1 96.88 101 LEU A N 1
ATOM 801 C CA . LEU A 1 101 ? 8.164 4.012 -4.863 1 96.88 101 LEU A CA 1
ATOM 802 C C . LEU A 1 101 ? 8.953 2.936 -5.602 1 96.88 101 LEU A C 1
ATOM 804 O O . LEU A 1 101 ? 8.5 2.414 -6.621 1 96.88 101 LEU A O 1
ATOM 808 N N . ARG A 1 102 ? 10.133 2.568 -5.113 1 96.31 102 ARG A N 1
ATOM 809 C CA . ARG A 1 102 ? 10.992 1.636 -5.832 1 96.31 102 ARG A CA 1
ATOM 810 C C . ARG A 1 102 ? 11.086 0.298 -5.105 1 96.31 102 ARG A C 1
ATOM 812 O O . ARG A 1 102 ? 11.453 -0.716 -5.699 1 96.31 102 ARG A O 1
ATOM 819 N N . GLY A 1 103 ? 10.758 0.32 -3.812 1 96.88 103 GLY A N 1
ATOM 820 C CA . GLY A 1 103 ? 10.797 -0.916 -3.047 1 96.88 103 GLY A CA 1
ATOM 821 C C . GLY A 1 103 ? 10.164 -0.788 -1.673 1 96.88 103 GLY A C 1
ATOM 822 O O . GLY A 1 103 ? 10.305 0.246 -1.015 1 96.88 103 GLY A O 1
ATOM 823 N N . ILE A 1 104 ? 9.5 -1.818 -1.267 1 95.69 104 ILE A N 1
ATOM 824 C CA . ILE A 1 104 ? 9.023 -1.937 0.108 1 95.69 104 ILE A CA 1
ATOM 825 C C . ILE A 1 104 ? 9.602 -3.201 0.744 1 95.69 104 ILE A C 1
ATOM 827 O O . ILE A 1 104 ? 9.586 -4.273 0.132 1 95.69 104 ILE A O 1
ATOM 831 N N . PHE A 1 105 ? 10.203 -3.094 1.87 1 93.38 105 PHE A N 1
ATOM 832 C CA . PHE A 1 105 ? 10.758 -4.223 2.611 1 93.38 105 PHE A CA 1
ATOM 833 C C . PHE A 1 105 ? 10.461 -4.09 4.102 1 93.38 105 PHE A C 1
ATOM 835 O O . PHE A 1 105 ? 9.938 -3.068 4.547 1 93.38 105 PHE A O 1
ATOM 842 N N . ASP A 1 106 ? 10.703 -5.164 4.77 1 88.56 106 ASP A N 1
ATOM 843 C CA . ASP A 1 106 ? 10.438 -5.152 6.207 1 88.56 106 ASP A CA 1
ATOM 844 C C . ASP A 1 106 ? 11.258 -4.078 6.91 1 88.56 106 ASP A C 1
ATOM 846 O O . ASP A 1 106 ? 12.492 -4.145 6.926 1 88.56 106 ASP A O 1
ATOM 850 N N . GLY A 1 107 ? 10.578 -3.07 7.367 1 89.19 107 GLY A N 1
ATOM 851 C CA . GLY A 1 107 ? 11.242 -2.041 8.156 1 89.19 107 GLY A CA 1
ATOM 852 C C . GLY A 1 107 ? 11.547 -0.787 7.359 1 89.19 107 GLY A C 1
ATOM 853 O O . GLY A 1 107 ? 12.164 0.148 7.875 1 89.19 107 GLY A O 1
ATOM 854 N N . GLY A 1 108 ? 11.109 -0.803 6.047 1 92.62 108 GLY A N 1
ATOM 855 C CA . GLY A 1 108 ? 11.438 0.407 5.312 1 92.62 108 GLY A CA 1
ATOM 856 C C . GLY A 1 108 ? 11.008 0.358 3.857 1 92.62 108 GLY A C 1
ATOM 857 O O . GLY A 1 108 ? 10.188 -0.476 3.477 1 92.62 108 GLY A O 1
ATOM 858 N N . ARG A 1 109 ? 11.547 1.343 3.098 1 95.25 109 ARG A N 1
ATOM 859 C CA . ARG A 1 109 ? 11.219 1.407 1.677 1 95.25 109 ARG A CA 1
ATOM 860 C C . ARG A 1 109 ? 12.312 2.137 0.898 1 95.25 109 ARG A C 1
ATOM 862 O O . ARG A 1 109 ? 13.164 2.803 1.489 1 95.25 109 ARG A O 1
ATOM 869 N N . LEU A 1 110 ? 12.414 1.933 -0.356 1 96.94 110 LEU A N 1
ATOM 870 C CA . LEU A 1 110 ? 13.234 2.645 -1.325 1 96.94 110 LEU A CA 1
ATOM 871 C C . LEU A 1 110 ? 12.391 3.598 -2.162 1 96.94 110 LEU A C 1
ATOM 873 O O . LEU A 1 110 ? 11.32 3.225 -2.641 1 96.94 110 LEU A O 1
ATOM 877 N N . GLU A 1 111 ? 12.852 4.84 -2.268 1 96.81 111 GLU A N 1
ATOM 878 C CA . GLU A 1 111 ? 12.133 5.863 -3.016 1 96.81 111 GLU A CA 1
ATOM 879 C C . GLU A 1 111 ? 13.055 6.586 -3.99 1 96.81 111 GLU A C 1
ATOM 881 O O . GLU A 1 111 ? 14.273 6.613 -3.799 1 96.81 111 GLU A O 1
ATOM 886 N N . GLU A 1 112 ? 12.445 7.113 -5.016 1 95.69 112 GLU A N 1
ATOM 887 C CA . GLU A 1 112 ? 13.164 8.031 -5.902 1 95.69 112 GLU A CA 1
ATOM 888 C C . GLU A 1 112 ? 13.766 9.195 -5.121 1 95.69 112 GLU A C 1
ATOM 890 O O . GLU A 1 112 ? 13.133 9.734 -4.215 1 95.69 112 GLU A O 1
ATOM 895 N N . PHE A 1 113 ? 15.039 9.43 -5.43 1 95.06 113 PHE A N 1
ATOM 896 C CA . PHE A 1 113 ? 15.664 10.633 -4.879 1 95.06 113 PHE A CA 1
ATOM 897 C C . PHE A 1 113 ? 15.508 11.812 -5.828 1 95.06 113 PHE A C 1
ATOM 899 O O . PHE A 1 113 ? 15.961 11.758 -6.973 1 95.06 113 PHE A O 1
ATOM 906 N N . LYS A 1 114 ? 14.836 12.797 -5.367 1 90.5 114 LYS A N 1
ATOM 907 C CA . LYS A 1 114 ? 14.68 14.016 -6.164 1 90.5 114 LYS A CA 1
ATOM 908 C C . LYS A 1 114 ? 15.82 14.992 -5.902 1 90.5 114 LYS A C 1
ATOM 910 O O . LYS A 1 114 ? 16.047 15.406 -4.762 1 90.5 114 LYS A O 1
ATOM 915 N N . GLU A 1 115 ? 16.531 15.273 -6.98 1 90 115 GLU A N 1
ATOM 916 C CA . GLU A 1 115 ? 17.531 16.344 -6.867 1 90 115 GLU A CA 1
ATOM 917 C C . GLU A 1 115 ? 16.859 17.703 -6.637 1 90 115 GLU A C 1
ATOM 919 O O . GLU A 1 115 ? 16.547 18.406 -7.594 1 90 115 GLU A O 1
ATOM 924 N N . SER A 1 116 ? 16.625 18 -5.387 1 93.62 116 SER A N 1
ATOM 925 C CA . SER A 1 116 ? 15.883 19.172 -4.961 1 93.62 116 SER A CA 1
ATOM 926 C C . SER A 1 116 ? 16.297 19.609 -3.561 1 93.62 116 SER A C 1
ATOM 928 O O . SER A 1 116 ? 17.141 18.969 -2.926 1 93.62 116 SER A O 1
ATOM 930 N N . ARG A 1 117 ? 15.93 20.734 -3.217 1 94.06 117 ARG A N 1
ATOM 931 C CA . ARG A 1 117 ? 16.062 21.172 -1.833 1 94.06 117 ARG A CA 1
ATOM 932 C C . ARG A 1 117 ? 14.703 21.312 -1.165 1 94.06 117 ARG A C 1
ATOM 934 O O . ARG A 1 117 ? 13.695 21.516 -1.843 1 94.06 117 ARG A O 1
ATOM 941 N N . THR A 1 118 ? 14.695 21.25 0.149 1 94.06 118 THR A N 1
ATOM 942 C CA . THR A 1 118 ? 13.484 21.562 0.895 1 94.06 118 THR A CA 1
ATOM 943 C C . THR A 1 118 ? 13.211 23.062 0.888 1 94.06 118 THR A C 1
ATOM 945 O O . THR A 1 118 ? 14.133 23.875 0.713 1 94.06 118 THR A O 1
ATOM 948 N N . LEU A 1 119 ? 12.008 23.422 1.058 1 97.25 119 LEU A N 1
ATOM 949 C CA . LEU A 1 119 ? 11.695 24.828 1.249 1 97.25 119 LEU A CA 1
ATOM 950 C C . LEU A 1 119 ? 12.156 25.312 2.623 1 97.25 119 LEU A C 1
ATOM 952 O O . LEU A 1 119 ? 12.398 24.5 3.518 1 97.25 119 LEU A O 1
ATOM 956 N N . THR A 1 120 ? 12.359 26.609 2.717 1 96.06 120 THR A N 1
ATOM 957 C CA . THR A 1 120 ? 12.562 27.297 3.984 1 96.06 120 THR A CA 1
ATOM 958 C C . THR A 1 120 ? 11.305 28.062 4.387 1 96.06 120 THR A C 1
ATOM 960 O O . THR A 1 120 ? 10.375 28.203 3.586 1 96.06 120 THR A O 1
ATOM 963 N N . THR A 1 121 ? 11.273 28.531 5.578 1 95.94 121 THR A N 1
ATOM 964 C CA . THR A 1 121 ? 10.133 29.328 6.004 1 95.94 121 THR A CA 1
ATOM 965 C C . THR A 1 121 ? 10.008 30.594 5.145 1 95.94 121 THR A C 1
ATOM 967 O O . THR A 1 121 ? 8.891 31.047 4.863 1 95.94 121 THR A O 1
ATOM 970 N N . ALA A 1 122 ? 11.133 31.094 4.723 1 95.12 122 ALA A N 1
ATOM 971 C CA . ALA A 1 122 ? 11.117 32.281 3.854 1 95.12 122 ALA A CA 1
ATOM 972 C C . ALA A 1 122 ? 10.461 31.953 2.512 1 95.12 122 ALA A C 1
ATOM 974 O O . ALA A 1 122 ? 9.789 32.812 1.927 1 95.12 122 ALA A O 1
ATOM 975 N N . ASP A 1 123 ? 10.656 30.75 2.023 1 97.19 123 ASP A N 1
ATOM 976 C CA . ASP A 1 123 ? 10.07 30.328 0.758 1 97.19 123 ASP A CA 1
ATOM 977 C C . ASP A 1 123 ? 8.539 30.297 0.839 1 97.19 123 ASP A C 1
ATOM 979 O O . ASP A 1 123 ? 7.859 30.516 -0.164 1 97.19 123 ASP A O 1
ATOM 983 N N . LEU A 1 124 ? 7.98 30.062 2.021 1 97.94 124 LEU A N 1
ATOM 984 C CA . LEU A 1 124 ? 6.551 29.844 2.182 1 97.94 124 LEU A CA 1
ATOM 985 C C . LEU A 1 124 ? 5.762 31.109 1.903 1 97.94 124 LEU A C 1
ATOM 987 O O . LEU A 1 124 ? 4.609 31.047 1.466 1 97.94 124 LEU A O 1
ATOM 991 N N . SER A 1 125 ? 6.43 32.25 2.084 1 95.81 125 SER A N 1
ATOM 992 C CA . SER A 1 125 ? 5.738 33.531 1.867 1 95.81 125 SER A CA 1
ATOM 993 C C . SER A 1 125 ? 5.91 34 0.433 1 95.81 125 SER A C 1
ATOM 995 O O . SER A 1 125 ? 5.309 35 0.035 1 95.81 125 SER A O 1
ATOM 997 N N . ASN A 1 126 ? 6.77 33.312 -0.351 1 97.12 126 ASN A N 1
ATOM 998 C CA . ASN A 1 126 ? 6.867 33.656 -1.771 1 97.12 126 ASN A CA 1
ATOM 999 C C . ASN A 1 126 ? 5.539 33.406 -2.488 1 97.12 126 ASN A C 1
ATOM 1001 O O . ASN A 1 126 ? 5 32.312 -2.471 1 97.12 126 ASN A O 1
ATOM 1005 N N . PRO A 1 127 ? 5 34.438 -3.094 1 97.88 127 PRO A N 1
ATOM 1006 C CA . PRO A 1 127 ? 3.652 34.344 -3.65 1 97.88 127 PRO A CA 1
ATOM 1007 C C . PRO A 1 127 ? 3.537 33.219 -4.699 1 97.88 127 PRO A C 1
ATOM 1009 O O . PRO A 1 127 ? 2.502 32.562 -4.793 1 97.88 127 PRO A O 1
ATOM 1012 N N . THR A 1 128 ? 4.562 33.062 -5.492 1 98.12 128 THR A N 1
ATOM 1013 C CA . THR A 1 128 ? 4.531 32.031 -6.508 1 98.12 128 THR A CA 1
ATOM 1014 C C . THR A 1 128 ? 4.492 30.641 -5.855 1 98.12 128 THR A C 1
ATOM 1016 O O . THR A 1 128 ? 3.664 29.812 -6.219 1 98.12 128 THR A O 1
ATOM 1019 N N . LEU A 1 129 ? 5.32 30.391 -4.914 1 98.44 129 LEU A N 1
ATOM 1020 C CA . LEU A 1 129 ? 5.367 29.109 -4.207 1 98.44 129 LEU A CA 1
ATOM 1021 C C . LEU A 1 129 ? 4.098 28.891 -3.395 1 98.44 129 LEU A C 1
ATOM 1023 O O . LEU A 1 129 ? 3.562 27.781 -3.365 1 98.44 129 LEU A O 1
ATOM 1027 N N . SER A 1 130 ? 3.668 29.969 -2.766 1 98.62 130 SER A N 1
ATOM 1028 C CA . SER A 1 130 ? 2.449 29.891 -1.968 1 98.62 130 SER A CA 1
ATOM 1029 C C . SER A 1 130 ? 1.262 29.453 -2.818 1 98.62 130 SER A C 1
ATOM 1031 O O . SER A 1 130 ? 0.465 28.609 -2.396 1 98.62 130 SER A O 1
ATOM 1033 N N . ALA A 1 131 ? 1.165 30 -4.016 1 98.75 131 ALA A N 1
ATOM 1034 C CA . ALA A 1 131 ? 0.093 29.609 -4.93 1 98.75 131 ALA A CA 1
ATOM 1035 C C . ALA A 1 131 ? 0.231 28.156 -5.352 1 98.75 131 ALA A C 1
ATOM 1037 O O . ALA A 1 131 ? -0.762 27.422 -5.434 1 98.75 131 ALA A O 1
ATOM 1038 N N . ILE A 1 132 ? 1.436 27.734 -5.637 1 98.75 132 ILE A N 1
ATOM 1039 C CA . ILE A 1 132 ? 1.695 26.344 -6.027 1 98.75 132 ILE A CA 1
ATOM 1040 C C . ILE A 1 132 ? 1.298 25.406 -4.891 1 98.75 132 ILE A C 1
ATOM 1042 O O . ILE A 1 132 ? 0.668 24.375 -5.125 1 98.75 132 ILE A O 1
ATOM 1046 N N . ILE A 1 133 ? 1.621 25.781 -3.664 1 98.75 133 ILE A N 1
ATOM 1047 C CA . ILE A 1 133 ? 1.28 24.969 -2.492 1 98.75 133 ILE A CA 1
ATOM 1048 C C . ILE A 1 133 ? -0.238 24.875 -2.367 1 98.75 133 ILE A C 1
ATOM 1050 O O . ILE A 1 133 ? -0.769 23.797 -2.09 1 98.75 133 ILE A O 1
ATOM 1054 N N . GLY A 1 134 ? -0.925 25.984 -2.582 1 98.75 134 GLY A N 1
ATOM 1055 C CA . GLY A 1 134 ? -2.379 25.953 -2.576 1 98.75 134 GLY A CA 1
ATOM 1056 C C . GLY A 1 134 ? -2.959 24.984 -3.586 1 98.75 134 GLY A C 1
ATOM 1057 O O . GLY A 1 134 ? -3.879 24.219 -3.27 1 98.75 134 GLY A O 1
ATOM 1058 N N . ARG A 1 135 ? -2.436 24.969 -4.805 1 98.69 135 ARG A N 1
ATOM 1059 C CA . ARG A 1 135 ? -2.914 24.062 -5.844 1 98.69 135 ARG A CA 1
ATOM 1060 C C . ARG A 1 135 ? -2.6 22.625 -5.496 1 98.69 135 ARG A C 1
ATOM 1062 O O . ARG A 1 135 ? -3.424 21.734 -5.715 1 98.69 135 ARG A O 1
ATOM 1069 N N . LYS A 1 136 ? -1.404 22.422 -4.941 1 98.25 136 LYS A N 1
ATOM 1070 C CA . LYS A 1 136 ? -1.033 21.078 -4.527 1 98.25 136 LYS A CA 1
ATOM 1071 C C . LYS A 1 136 ? -1.972 20.547 -3.439 1 98.25 136 LYS A C 1
ATOM 1073 O O . LYS A 1 136 ? -2.363 19.391 -3.455 1 98.25 136 LYS A O 1
ATOM 1078 N N . MET A 1 137 ? -2.34 21.406 -2.516 1 98.44 137 MET A N 1
ATOM 1079 C CA . MET A 1 137 ? -3.295 21.047 -1.47 1 98.44 137 MET A CA 1
ATOM 1080 C C . MET A 1 137 ? -4.637 20.641 -2.072 1 98.44 137 MET A C 1
ATOM 1082 O O . MET A 1 137 ? -5.227 19.641 -1.661 1 98.44 137 MET A O 1
ATOM 1086 N N . ALA A 1 138 ? -5.047 21.438 -3.002 1 98.6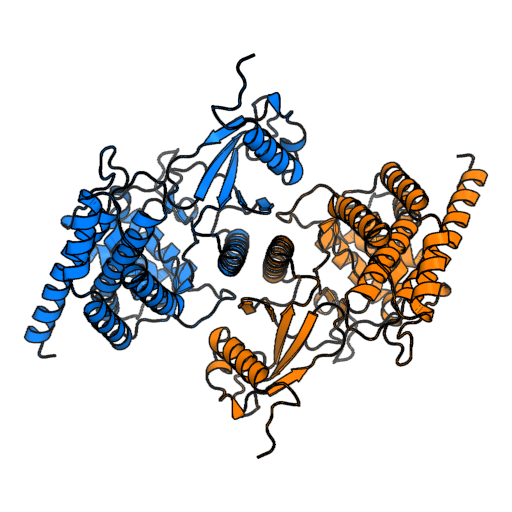2 138 ALA A N 1
ATOM 1087 C CA . ALA A 1 138 ? -6.332 21.156 -3.641 1 98.62 138 ALA A CA 1
ATOM 1088 C C . ALA A 1 138 ? -6.328 19.797 -4.316 1 98.62 138 ALA A C 1
ATOM 1090 O O . ALA A 1 138 ? -7.305 19.047 -4.219 1 98.62 138 ALA A O 1
ATOM 1091 N N . ARG A 1 139 ? -5.27 19.484 -5.035 1 98 139 ARG A N 1
ATOM 1092 C CA . ARG A 1 139 ? -5.145 18.203 -5.711 1 98 139 ARG A CA 1
ATOM 1093 C C . ARG A 1 139 ? -5.156 17.062 -4.707 1 98 139 ARG A C 1
ATOM 1095 O O . ARG A 1 139 ? -5.805 16.031 -4.93 1 98 139 ARG A O 1
ATOM 1102 N N . LEU A 1 140 ? -4.449 17.203 -3.627 1 98 140 LEU A N 1
ATOM 1103 C CA . LEU A 1 140 ? -4.41 16.203 -2.57 1 98 140 LEU A CA 1
ATOM 1104 C C . LEU A 1 140 ? -5.789 16 -1.95 1 98 140 LEU A C 1
ATOM 1106 O O . LEU A 1 140 ? -6.234 14.875 -1.756 1 98 140 LEU A O 1
ATOM 1110 N N . HIS A 1 141 ? -6.449 17.078 -1.705 1 98.31 141 HIS A N 1
ATOM 1111 C CA . HIS A 1 141 ? -7.73 17.062 -1.008 1 98.31 141 HIS A CA 1
ATOM 1112 C C . HIS A 1 141 ? -8.812 16.406 -1.856 1 98.31 141 HIS A C 1
ATOM 1114 O O . HIS A 1 141 ? -9.828 15.945 -1.327 1 98.31 141 HIS A O 1
ATOM 1120 N N . ARG A 1 142 ? -8.609 16.328 -3.125 1 96.94 142 ARG A N 1
ATOM 1121 C CA . ARG A 1 142 ? -9.625 15.766 -4.023 1 96.94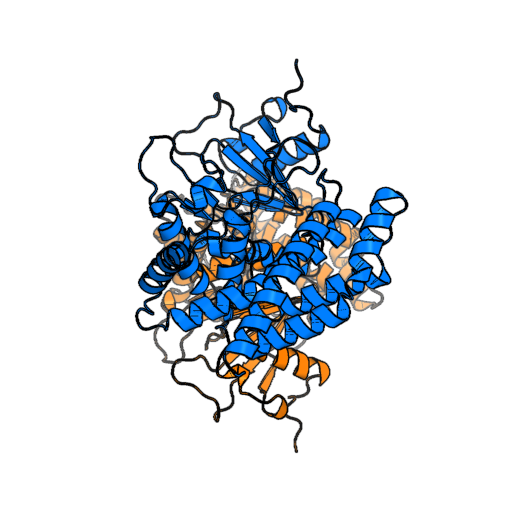 142 ARG A CA 1
ATOM 1122 C C . ARG A 1 142 ? -9.445 14.266 -4.184 1 96.94 142 ARG A C 1
ATOM 1124 O O . ARG A 1 142 ? -10.32 13.586 -4.73 1 96.94 142 ARG A O 1
ATOM 1131 N N . LEU A 1 143 ? -8.391 13.789 -3.686 1 96.69 143 LEU A N 1
ATOM 1132 C CA . LEU A 1 143 ? -8.133 12.359 -3.832 1 96.69 143 LEU A CA 1
ATOM 1133 C C . LEU A 1 143 ? -9.156 11.539 -3.051 1 96.69 143 LEU A C 1
ATOM 1135 O O . LEU A 1 143 ? -9.602 11.953 -1.979 1 96.69 143 LEU A O 1
ATOM 1139 N N . GLU A 1 144 ? -9.539 10.414 -3.611 1 94.62 144 GLU A N 1
ATOM 1140 C CA . GLU A 1 144 ? -10.32 9.391 -2.93 1 94.62 144 GLU A CA 1
ATOM 1141 C C . GLU A 1 144 ? -9.445 8.234 -2.471 1 94.62 144 GLU A C 1
ATOM 1143 O O . GLU A 1 144 ? -9.219 7.281 -3.225 1 94.62 144 GLU A O 1
ATOM 1148 N N . MET A 1 145 ? -8.984 8.305 -1.23 1 96.81 145 MET A N 1
ATOM 1149 C CA . MET A 1 145 ? -8.062 7.32 -0.681 1 96.81 145 MET A CA 1
ATOM 1150 C C . MET A 1 145 ? -8.82 6.203 0.033 1 96.81 145 MET A C 1
ATOM 1152 O O . MET A 1 145 ? -9.883 6.441 0.605 1 96.81 145 MET A O 1
ATOM 1156 N N . PRO A 1 146 ? -8.312 5.008 0.004 1 96.94 146 PRO A N 1
ATOM 1157 C CA . PRO A 1 146 ? -8.977 3.879 0.658 1 96.94 146 PRO A CA 1
ATOM 1158 C C . PRO A 1 146 ? -8.742 3.846 2.166 1 96.94 146 PRO A C 1
ATOM 1160 O O . PRO A 1 146 ? -8.273 2.836 2.699 1 96.94 146 PRO A O 1
ATOM 1163 N N . LEU A 1 147 ? -9.102 4.918 2.83 1 96.38 147 LEU A N 1
ATOM 1164 C CA . LEU A 1 147 ? -8.953 5.113 4.27 1 96.38 147 LEU A CA 1
ATOM 1165 C C . LEU A 1 147 ? -10.281 5.5 4.902 1 96.38 147 LEU A C 1
ATOM 1167 O O . LEU A 1 147 ? -11.266 5.746 4.195 1 96.38 147 LEU A O 1
ATOM 1171 N N . CYS A 1 148 ? -10.289 5.477 6.234 1 95.56 148 CYS A N 1
ATOM 1172 C CA . CYS A 1 148 ? -11.453 5.957 6.969 1 95.56 148 CYS A CA 1
ATOM 1173 C C . CYS A 1 148 ? -11.797 7.387 6.57 1 95.56 148 CYS A C 1
ATOM 1175 O O . CYS A 1 148 ? -10.961 8.281 6.672 1 95.56 148 CYS A O 1
ATOM 1177 N N . LYS A 1 149 ? -13.039 7.598 6.16 1 96.06 149 LYS A N 1
ATOM 1178 C CA . LYS A 1 149 ? -13.445 8.898 5.645 1 96.06 149 LYS A CA 1
ATOM 1179 C C . LYS A 1 149 ? -13.891 9.828 6.777 1 96.06 149 LYS A C 1
AT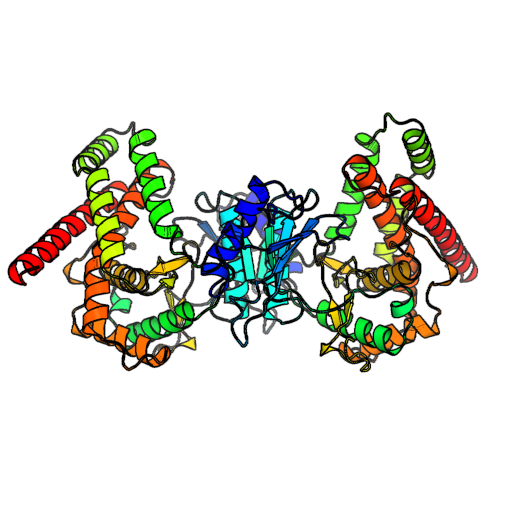OM 1181 O O . LYS A 1 149 ? -14 11.039 6.59 1 96.06 149 LYS A O 1
ATOM 1186 N N . GLU A 1 150 ? -14.055 9.25 7.926 1 94.56 150 GLU A N 1
ATOM 1187 C CA . GLU A 1 150 ? -14.391 10.047 9.102 1 94.56 150 GLU A CA 1
ATOM 1188 C C . GLU A 1 150 ? -13.148 10.664 9.727 1 94.56 150 GLU A C 1
ATOM 1190 O O . GLU A 1 150 ? -12.094 10.031 9.773 1 94.56 150 GLU A O 1
ATOM 1195 N N . PRO A 1 151 ? -13.25 11.898 10.125 1 95.12 151 PRO A N 1
ATOM 1196 C CA . PRO A 1 151 ? -12.07 12.57 10.688 1 95.12 151 PRO A CA 1
ATOM 1197 C C . PRO A 1 151 ? -11.758 12.117 12.117 1 95.12 151 PRO A C 1
ATOM 1199 O O . PRO A 1 151 ? -11.516 12.953 12.992 1 95.12 151 PRO A O 1
ATOM 1202 N N . LYS A 1 152 ? -11.656 10.852 12.328 1 93.88 152 LYS A N 1
ATOM 1203 C CA . LYS A 1 152 ? -11.398 10.273 13.648 1 93.88 152 LYS A CA 1
ATOM 1204 C C . LYS A 1 152 ? -9.922 10.352 14 1 93.88 152 LYS A C 1
ATOM 1206 O O . LYS A 1 152 ? -9.555 10.32 15.18 1 93.88 152 LYS A O 1
ATOM 1211 N N . TRP A 1 153 ? -9.117 10.43 12.961 1 92.69 153 TRP A N 1
ATOM 1212 C CA . TRP A 1 153 ? -7.668 10.445 13.148 1 92.69 153 TRP A CA 1
ATOM 1213 C C . TRP A 1 153 ? -7.262 11.531 14.141 1 92.69 153 TRP A C 1
ATOM 1215 O O . TRP A 1 153 ? -6.52 11.273 15.086 1 92.69 153 TRP A O 1
ATOM 1225 N N . LEU A 1 154 ? -7.75 12.734 13.977 1 95.25 154 LEU A N 1
ATOM 1226 C CA . LEU A 1 154 ? -7.375 13.883 14.797 1 95.25 154 LEU A CA 1
ATOM 1227 C C . LEU A 1 154 ? -7.84 13.703 16.234 1 95.25 154 LEU A C 1
ATOM 1229 O O . LEU A 1 154 ? -7.031 13.742 17.172 1 95.25 154 LEU A O 1
ATOM 1233 N N . THR A 1 155 ? -9.109 13.438 16.422 1 95.06 155 THR A N 1
ATOM 1234 C CA . THR A 1 155 ? -9.688 13.352 17.766 1 95.06 155 THR A CA 1
ATOM 1235 C C . THR A 1 155 ? -9.094 12.188 18.547 1 95.06 155 THR A C 1
ATOM 1237 O O . THR A 1 155 ? -8.812 12.305 19.734 1 95.06 155 THR A O 1
ATOM 1240 N N . GLU A 1 156 ? -8.891 11.094 17.844 1 94.19 156 GLU A N 1
ATOM 1241 C CA . GLU A 1 156 ? -8.336 9.914 18.5 1 94.19 156 GLU A CA 1
ATOM 1242 C C . GLU A 1 156 ? -6.883 10.148 18.922 1 94.19 156 GLU A C 1
ATOM 1244 O O . GLU A 1 156 ? -6.469 9.727 20 1 94.19 156 GLU A O 1
ATOM 1249 N N . HIS A 1 157 ? -6.125 10.805 18.109 1 92.75 157 HIS A N 1
ATOM 1250 C CA . HIS A 1 157 ? -4.738 11.094 18.453 1 92.75 157 HIS A CA 1
ATOM 1251 C C . HIS A 1 157 ? -4.648 12.109 19.594 1 92.75 157 HIS A C 1
ATOM 1253 O O . HIS A 1 157 ? -3.795 11.984 20.469 1 92.75 157 HIS A O 1
ATOM 1259 N N . LEU A 1 158 ? -5.523 13.117 19.562 1 96.44 158 LEU A N 1
ATOM 1260 C CA . LEU A 1 158 ? -5.547 14.102 20.641 1 96.44 158 LEU A CA 1
ATOM 1261 C C . LEU A 1 158 ? -5.824 13.422 21.984 1 96.44 158 LEU A C 1
ATOM 1263 O O . LEU A 1 158 ? -5.102 13.641 22.953 1 96.44 158 LEU A O 1
ATOM 1267 N N . LYS A 1 159 ? -6.801 12.57 22 1 96.94 159 LYS A N 1
ATOM 1268 C CA . LYS A 1 159 ? -7.188 11.883 23.234 1 96.94 159 LYS A CA 1
ATOM 1269 C C . LYS A 1 159 ? -6.094 10.914 23.688 1 96.94 159 LYS A C 1
ATOM 1271 O O . LYS A 1 159 ? -5.777 10.844 24.875 1 96.94 159 LYS A O 1
ATOM 1276 N N . SER A 1 160 ? -5.539 10.242 22.75 1 95 160 SER A N 1
ATOM 1277 C CA . SER A 1 160 ? -4.504 9.266 23.062 1 95 160 SER A CA 1
ATOM 1278 C C . SER A 1 160 ? -3.256 9.945 23.625 1 95 160 SER A C 1
ATOM 1280 O O . SER A 1 160 ? -2.693 9.492 24.625 1 95 160 SER A O 1
ATOM 1282 N N . TYR A 1 161 ? -2.84 11 22.969 1 94.94 161 TYR A N 1
ATOM 1283 C CA . TYR A 1 161 ? -1.667 11.727 23.438 1 94.94 161 TYR A CA 1
ATOM 1284 C C . TYR A 1 161 ? -1.896 12.281 24.828 1 94.94 161 TYR A C 1
ATOM 1286 O O . TYR A 1 161 ? -1.026 12.172 25.703 1 94.94 161 TYR A O 1
ATOM 1294 N N . LEU A 1 162 ? -3.031 12.867 25.062 1 97.62 162 LEU A N 1
ATOM 1295 C CA . LEU A 1 162 ? -3.32 13.461 26.359 1 97.62 162 LEU A CA 1
ATOM 1296 C C . LEU A 1 162 ? -3.334 12.398 27.453 1 97.62 162 LEU A C 1
ATOM 1298 O O . LEU A 1 162 ? -2.744 12.594 28.516 1 97.62 162 LEU A O 1
ATOM 1302 N N . SER A 1 163 ? -4.023 11.32 27.156 1 97.44 163 SER A N 1
ATOM 1303 C CA . SER A 1 163 ? -4.07 10.227 28.109 1 97.44 163 SER A CA 1
ATOM 1304 C C . SER A 1 163 ? -2.668 9.734 28.453 1 97.44 163 SER A C 1
ATOM 1306 O O . SER A 1 163 ? -2.354 9.508 29.625 1 97.44 163 SER A O 1
ATOM 1308 N N . ASN A 1 164 ? -1.844 9.594 27.484 1 95.69 164 ASN A N 1
ATOM 1309 C CA . ASN A 1 164 ? -0.473 9.141 27.688 1 95.69 164 ASN A CA 1
ATOM 1310 C C . ASN A 1 164 ? 0.326 10.141 28.516 1 95.69 164 ASN A C 1
ATOM 1312 O O . ASN A 1 164 ? 1.072 9.758 29.422 1 95.69 164 ASN A O 1
ATOM 1316 N N . ILE A 1 165 ? 0.162 11.359 28.203 1 96.88 165 ILE A N 1
ATOM 1317 C CA . ILE A 1 165 ? 0.885 12.43 28.891 1 96.88 165 ILE A CA 1
ATOM 1318 C C . ILE A 1 165 ? 0.491 12.461 30.359 1 96.88 165 ILE A C 1
ATOM 1320 O O . ILE A 1 165 ? 1.354 12.531 31.234 1 96.88 165 ILE A O 1
ATOM 1324 N N . LEU A 1 166 ? -0.771 12.336 30.609 1 96.75 166 LEU A N 1
ATOM 1325 C CA . LEU A 1 166 ? -1.288 12.477 31.969 1 96.75 166 LEU A CA 1
ATOM 1326 C C . LEU A 1 166 ? -0.961 11.242 32.812 1 96.75 166 LEU A C 1
ATOM 1328 O O . LEU A 1 166 ? -0.775 11.344 34 1 96.75 166 LEU A O 1
ATOM 1332 N N . ASN A 1 167 ? -0.75 10.102 32.125 1 96.5 167 ASN A N 1
ATOM 1333 C CA . ASN A 1 167 ? -0.703 8.875 32.906 1 96.5 167 ASN A CA 1
ATOM 1334 C C . ASN A 1 167 ? 0.67 8.211 32.812 1 96.5 167 ASN A C 1
ATOM 1336 O O . ASN A 1 167 ? 1.044 7.438 33.719 1 96.5 167 ASN A O 1
ATOM 1340 N N . ASN A 1 168 ? 1.434 8.555 31.75 1 95.38 168 ASN A N 1
ATOM 1341 C CA . ASN A 1 168 ? 2.578 7.684 31.516 1 95.38 168 ASN A CA 1
ATOM 1342 C C . ASN A 1 168 ? 3.873 8.477 31.391 1 95.38 168 ASN A C 1
ATOM 1344 O O . ASN A 1 168 ? 4.965 7.91 31.469 1 95.38 168 ASN A O 1
ATOM 1348 N N . ILE A 1 169 ? 3.791 9.727 31.25 1 96.12 169 ILE A N 1
ATOM 1349 C CA . ILE A 1 169 ? 5.004 10.477 30.938 1 96.12 169 ILE A CA 1
ATOM 1350 C C . ILE A 1 169 ? 5.512 11.18 32.188 1 96.12 169 ILE A C 1
ATOM 1352 O O . ILE A 1 169 ? 4.75 11.867 32.875 1 96.12 169 ILE A O 1
ATOM 1356 N N . SER A 1 170 ? 6.723 10.898 32.531 1 96.38 170 SER A N 1
ATOM 1357 C CA . SER A 1 170 ? 7.48 11.57 33.562 1 96.38 170 SER A CA 1
ATOM 1358 C C . SER A 1 170 ? 8.969 11.633 33.219 1 96.38 170 SER A C 1
ATOM 1360 O O . SER A 1 170 ? 9.453 10.844 32.438 1 96.38 170 SER A O 1
ATOM 1362 N N . PHE A 1 171 ? 9.609 12.656 33.781 1 96.44 171 PHE A N 1
ATOM 1363 C CA . PHE A 1 171 ? 11.031 12.812 33.5 1 96.44 171 PHE A CA 1
ATOM 1364 C C . PHE A 1 171 ? 11.859 12.805 34.781 1 96.44 171 PHE A C 1
ATOM 1366 O O . PHE A 1 171 ? 11.461 13.398 35.781 1 96.44 171 PHE A O 1
ATOM 1373 N N . LYS A 1 172 ? 13.031 12.102 34.719 1 95.44 172 LYS A N 1
ATOM 1374 C CA . LYS A 1 172 ? 13.984 12.117 35.812 1 95.44 172 LYS A CA 1
ATOM 1375 C C . LYS A 1 172 ? 14.797 13.406 35.812 1 95.44 172 LYS A C 1
ATOM 1377 O O . LYS A 1 172 ? 15.125 13.93 36.906 1 95.44 172 LYS A O 1
ATOM 1382 N N . ASP A 1 173 ? 15.102 13.859 34.656 1 95.31 173 ASP A N 1
ATOM 1383 C CA . ASP A 1 173 ? 15.812 15.125 34.531 1 95.31 173 ASP A CA 1
ATOM 1384 C C . ASP A 1 173 ? 15.016 16.266 35.125 1 95.31 173 ASP A C 1
ATOM 1386 O O . ASP A 1 173 ? 13.852 16.469 34.812 1 95.31 173 ASP A O 1
ATOM 1390 N N . GLU A 1 174 ? 15.586 17.031 35.969 1 96.38 174 GLU A N 1
ATOM 1391 C CA . GLU A 1 174 ? 14.898 18.078 36.719 1 96.38 174 GLU A CA 1
ATOM 1392 C C . GLU A 1 174 ? 14.359 19.156 35.812 1 96.38 174 GLU A C 1
ATOM 1394 O O . GLU A 1 174 ? 13.25 19.656 36 1 96.38 174 GLU A O 1
ATOM 1399 N N . THR A 1 175 ? 15.18 19.547 34.844 1 96.19 175 THR A N 1
ATOM 1400 C CA . THR A 1 175 ? 14.758 20.578 33.906 1 96.19 175 THR A CA 1
ATOM 1401 C C . THR A 1 175 ? 13.523 20.141 33.125 1 96.19 175 THR A C 1
ATOM 1403 O O . THR A 1 175 ? 12.555 20.891 33.031 1 96.19 175 THR A O 1
ATOM 1406 N N . LYS A 1 176 ? 13.516 18.953 32.656 1 96.94 176 LYS A N 1
ATOM 1407 C CA . LYS A 1 176 ? 12.383 18.422 31.906 1 96.94 176 LYS A CA 1
ATOM 1408 C C . LYS A 1 176 ? 11.164 18.25 32.781 1 96.94 176 LYS A C 1
ATOM 1410 O O . LYS A 1 176 ? 10.031 18.484 32.375 1 96.94 176 LYS A O 1
ATOM 1415 N N . SER A 1 177 ? 11.453 17.828 33.938 1 97.56 177 SER A N 1
ATOM 1416 C CA . SER A 1 177 ? 10.367 17.641 34.906 1 97.56 177 SER A CA 1
ATOM 1417 C C . SER A 1 177 ? 9.656 18.969 35.188 1 97.56 177 SER A C 1
ATOM 1419 O O . SER A 1 177 ? 8.43 19.016 35.281 1 97.56 177 SER A O 1
ATOM 1421 N N . GLN A 1 178 ? 10.398 19.969 35.375 1 97.81 178 GLN A N 1
ATOM 1422 C CA . GLN A 1 178 ? 9.836 21.281 35.656 1 97.81 178 GLN A CA 1
ATOM 1423 C C . GLN A 1 178 ? 9.039 21.797 34.438 1 97.81 178 GLN A C 1
ATOM 1425 O O . GLN A 1 178 ? 7.977 22.391 34.594 1 97.81 178 GLN A O 1
ATOM 1430 N N . GLN A 1 179 ? 9.578 21.594 33.281 1 97.81 179 GLN A N 1
ATOM 1431 C CA . GLN A 1 179 ? 8.875 22 32.062 1 97.81 179 GLN A CA 1
ATOM 1432 C C . GLN A 1 179 ? 7.551 21.25 31.922 1 97.81 179 GLN A C 1
ATOM 1434 O O . GLN A 1 179 ? 6.535 21.844 31.562 1 97.81 179 GLN A O 1
ATOM 1439 N N . LEU A 1 180 ? 7.574 19.969 32.219 1 97.75 180 LEU A N 1
ATOM 1440 C CA . LEU A 1 180 ? 6.348 19.188 32.156 1 97.75 180 LEU A CA 1
ATOM 1441 C C . LEU A 1 180 ? 5.328 19.688 33.188 1 97.75 180 LEU A C 1
ATOM 1443 O O . LEU A 1 180 ? 4.133 19.75 32.875 1 97.75 180 LEU A O 1
ATOM 1447 N N . LYS A 1 181 ? 5.828 19.984 34.344 1 97.12 181 LYS A N 1
ATOM 1448 C CA . LYS A 1 181 ? 4.945 20.516 35.375 1 97.12 181 LYS A CA 1
ATOM 1449 C C . LYS A 1 181 ? 4.266 21.797 34.906 1 97.12 181 LYS A C 1
ATOM 1451 O O . LYS A 1 181 ? 3.076 22 35.156 1 97.12 181 LYS A O 1
ATOM 1456 N N . GLN A 1 182 ? 5.016 22.641 34.312 1 97.69 182 GLN A N 1
ATOM 1457 C CA . GLN A 1 182 ? 4.453 23.875 33.75 1 97.69 182 GLN A CA 1
ATOM 1458 C C . GLN A 1 182 ? 3.389 23.578 32.688 1 97.69 182 GLN A C 1
ATOM 1460 O O . GLN A 1 182 ? 2.316 24.188 32.719 1 97.69 182 GLN A O 1
ATOM 1465 N N . LEU A 1 183 ? 3.629 22.703 31.859 1 98.06 183 LEU A N 1
ATOM 1466 C CA . LEU A 1 183 ? 2.695 22.312 30.797 1 98.06 183 LEU A CA 1
ATOM 1467 C C . LEU A 1 183 ? 1.408 21.75 31.391 1 98.06 183 LEU A C 1
ATOM 1469 O O . LEU A 1 183 ? 0.313 22.062 30.922 1 98.06 183 LEU A O 1
ATOM 1473 N N . LEU A 1 184 ? 1.565 20.953 32.406 1 96.25 184 LEU A N 1
ATOM 1474 C CA . LEU A 1 184 ? 0.416 20.312 33.062 1 96.25 184 LEU A CA 1
ATOM 1475 C C . LEU A 1 184 ? -0.43 21.344 33.812 1 96.25 184 LEU A C 1
ATOM 1477 O O . LEU A 1 184 ? -1.618 21.109 34.031 1 96.25 184 LEU A O 1
ATOM 1481 N N . SER A 1 185 ? 0.197 22.406 34.094 1 96.62 185 SER A N 1
ATOM 1482 C CA . SER A 1 185 ? -0.513 23.453 34.844 1 96.62 185 SER A CA 1
ATOM 1483 C C . SER A 1 185 ? -1.542 24.156 33.969 1 96.62 185 SER A C 1
ATOM 1485 O O . SER A 1 185 ? -2.436 24.844 34.469 1 96.62 185 SER A O 1
ATOM 1487 N N . TYR A 1 186 ? -1.492 24.062 32.625 1 96.44 186 TYR A N 1
ATOM 1488 C CA . TYR A 1 186 ? -2.426 24.688 31.688 1 96.44 186 TYR A CA 1
ATOM 1489 C C . TYR A 1 186 ? -3.768 23.969 31.688 1 96.44 186 TYR A C 1
ATOM 1491 O O . TYR A 1 186 ? -4.715 24.391 31.031 1 96.44 186 TYR A O 1
ATOM 1499 N N . ASN A 1 187 ? -4.059 22.984 32.469 1 94.38 187 ASN A N 1
ATOM 1500 C CA . ASN A 1 187 ? -5.254 22.156 32.438 1 94.38 187 ASN A CA 1
ATOM 1501 C C . ASN A 1 187 ? -5.551 21.609 31.047 1 94.38 187 ASN A C 1
ATOM 1503 O O . ASN A 1 187 ? -6.574 21.953 30.453 1 94.38 187 ASN A O 1
ATOM 1507 N N . LEU A 1 188 ? -4.805 20.766 30.562 1 97.69 188 LEU A N 1
ATOM 1508 C CA . LEU A 1 188 ? -4.812 20.234 29.203 1 97.69 188 LEU A CA 1
ATOM 1509 C C . LEU A 1 188 ? -6.141 19.547 28.891 1 97.69 188 LEU A C 1
ATOM 1511 O O . LEU A 1 188 ? -6.605 19.578 27.75 1 97.69 188 LEU A O 1
ATOM 1515 N N . GLU A 1 189 ? -6.762 18.984 29.891 1 97.31 189 GLU A N 1
ATOM 1516 C CA . GLU A 1 189 ? -8.039 18.297 29.703 1 97.31 189 GLU A CA 1
ATOM 1517 C C . GLU A 1 189 ? -9.148 19.297 29.359 1 97.31 189 GLU A C 1
ATOM 1519 O O . GLU A 1 189 ? -9.961 19.031 28.469 1 97.31 189 GLU A O 1
ATOM 1524 N N . ALA A 1 190 ? -9.164 20.328 30.094 1 97.62 190 ALA A N 1
ATOM 1525 C CA . ALA A 1 190 ? -10.156 21.359 29.797 1 97.62 190 ALA A CA 1
ATOM 1526 C C . ALA A 1 190 ? -9.938 21.969 28.422 1 97.62 190 ALA A C 1
ATOM 1528 O O . ALA A 1 190 ? -10.898 22.281 27.703 1 97.62 190 ALA A O 1
ATOM 1529 N N . GLU A 1 191 ? -8.688 22.188 28.062 1 97.94 191 GLU A N 1
ATOM 1530 C CA . GLU A 1 191 ? -8.375 22.719 26.734 1 97.94 191 GLU A CA 1
ATOM 1531 C C . GLU A 1 191 ? -8.781 21.75 25.641 1 97.94 191 GLU A C 1
ATOM 1533 O O . GLU A 1 191 ? -9.203 22.172 24.562 1 97.94 191 GLU A O 1
ATOM 1538 N N . LEU A 1 192 ? -8.656 20.438 25.906 1 98.31 192 LEU A N 1
ATOM 1539 C CA . LEU A 1 192 ? -9.117 19.469 24.938 1 98.31 192 LEU A CA 1
ATOM 1540 C C . LEU A 1 192 ? -10.617 19.594 24.688 1 98.31 192 LEU A C 1
ATOM 1542 O O . LEU A 1 192 ? -11.07 19.547 23.547 1 98.31 192 LEU A O 1
ATOM 1546 N N . GLN A 1 193 ? -11.336 19.734 25.75 1 97.81 193 GLN A N 1
ATOM 1547 C CA . GLN A 1 193 ? -12.781 19.891 25.594 1 97.81 193 GLN A CA 1
ATOM 1548 C C . GLN A 1 193 ? -13.125 21.141 24.781 1 97.81 193 GLN A C 1
ATOM 1550 O O . GLN A 1 193 ? -14.031 21.109 23.953 1 97.81 193 GLN A O 1
ATOM 1555 N N . PHE A 1 194 ? -12.469 22.203 25.062 1 97.31 194 PHE A N 1
ATOM 1556 C CA . PHE A 1 194 ? -12.656 23.438 24.312 1 97.31 194 PHE A CA 1
ATOM 1557 C C . PHE A 1 194 ? -12.367 23.203 22.828 1 97.31 194 PHE A C 1
ATOM 1559 O O . PHE A 1 194 ? -13.148 23.625 21.969 1 97.31 194 PHE A O 1
ATOM 1566 N N . ILE A 1 195 ? -11.266 22.5 22.531 1 97.88 195 ILE A N 1
ATOM 1567 C CA . ILE A 1 195 ? -10.82 22.219 21.172 1 97.88 195 ILE A CA 1
ATOM 1568 C C . ILE A 1 195 ? -11.852 21.344 20.453 1 97.88 195 ILE A C 1
ATOM 1570 O O . ILE A 1 195 ? -12.188 21.594 19.297 1 97.88 195 ILE A O 1
ATOM 1574 N N . LEU A 1 196 ? -12.336 20.344 21.125 1 97.44 196 LEU A N 1
ATOM 1575 C CA . LEU A 1 196 ? -13.312 19.438 20.531 1 97.44 196 LEU A CA 1
ATOM 1576 C C . LEU A 1 196 ? -14.602 20.172 20.188 1 97.44 196 LEU A C 1
ATOM 1578 O O . LEU A 1 196 ? -15.188 19.953 19.125 1 97.44 196 LEU A O 1
ATOM 1582 N N . ARG A 1 197 ? -15.016 21.094 21.047 1 96.81 197 ARG A N 1
ATOM 1583 C CA . ARG A 1 197 ? -16.203 21.906 20.766 1 96.81 197 ARG A CA 1
ATOM 1584 C C . ARG A 1 197 ? -15.945 22.844 19.594 1 96.81 197 ARG A C 1
ATOM 1586 O O . ARG A 1 197 ? -16.828 23.062 18.766 1 96.81 197 ARG A O 1
ATOM 1593 N N . LEU A 1 198 ? -14.82 23.391 19.641 1 96.56 198 LEU A N 1
ATOM 1594 C CA . LEU A 1 198 ? -14.43 24.297 18.562 1 96.56 198 LEU A CA 1
ATOM 1595 C C . LEU A 1 198 ? -14.484 23.609 17.219 1 96.56 198 LEU A C 1
ATOM 1597 O O . LEU A 1 198 ? -15 24.172 16.25 1 96.56 198 LEU A O 1
ATOM 1601 N N . ILE A 1 199 ? -13.977 22.422 17.125 1 96.94 199 ILE A N 1
ATOM 1602 C CA . ILE A 1 199 ? -13.977 21.625 15.891 1 96.94 199 ILE A CA 1
ATOM 1603 C C . ILE A 1 199 ? -15.414 21.359 15.453 1 96.94 199 ILE A C 1
ATOM 1605 O O . ILE A 1 199 ? -15.758 21.547 14.281 1 96.94 199 ILE A O 1
ATOM 1609 N N . GLU A 1 200 ? -16.219 20.984 16.375 1 94.94 200 GLU A N 1
ATOM 1610 C CA . GLU A 1 200 ? -17.609 20.656 16.094 1 94.94 200 GLU A CA 1
ATOM 1611 C C . GLU A 1 200 ? -18.375 21.859 15.578 1 94.94 200 GLU A C 1
ATOM 1613 O O . GLU A 1 200 ? -19.219 21.734 14.688 1 94.94 200 GLU A O 1
ATOM 1618 N N . ASP A 1 201 ? -18.047 23 16.047 1 95.62 201 ASP A N 1
ATOM 1619 C CA . ASP A 1 201 ? -18.797 24.219 15.742 1 95.62 201 ASP A CA 1
ATOM 1620 C C . ASP A 1 201 ? -18.297 24.844 14.438 1 95.62 201 ASP A C 1
ATOM 1622 O O . ASP A 1 201 ? -18.969 25.719 13.875 1 95.62 201 ASP A O 1
ATOM 1626 N N . THR A 1 202 ? -17.172 24.562 13.836 1 95.19 202 THR A N 1
ATOM 1627 C CA . THR A 1 202 ? -16.578 25.203 12.664 1 95.19 202 THR A CA 1
ATOM 1628 C C . THR A 1 202 ? -17.109 24.547 11.383 1 95.19 202 THR A C 1
ATOM 1630 O O . THR A 1 202 ? -17.172 25.203 10.336 1 95.19 202 THR A O 1
ATOM 1633 N N . HIS A 1 203 ? -17.688 23.328 11.414 1 93.31 203 HIS A N 1
ATOM 1634 C CA . HIS A 1 203 ? -18.266 22.609 10.297 1 93.31 203 HIS A CA 1
ATOM 1635 C C . HIS A 1 203 ? -17.359 22.656 9.07 1 93.31 203 HIS A C 1
ATOM 1637 O O . HIS A 1 203 ? -17.828 22.938 7.957 1 93.31 203 HIS A O 1
ATOM 1643 N N . SER A 1 204 ? -16.094 22.562 9.172 1 96.94 204 SER A N 1
ATOM 1644 C CA . SER A 1 204 ? -15.117 22.5 8.078 1 96.94 204 SER A CA 1
ATOM 1645 C C . SER A 1 204 ? -15.242 21.188 7.297 1 96.94 204 SER A C 1
ATOM 1647 O O . SER A 1 204 ? -15.445 20.125 7.883 1 96.94 204 SER A O 1
ATOM 1649 N N . PRO A 1 205 ? -15.211 21.297 5.914 1 97 205 PRO A N 1
ATOM 1650 C CA . PRO A 1 205 ? -15.266 20.062 5.125 1 97 205 PRO A CA 1
ATOM 1651 C C . PRO A 1 205 ? -14.156 19.078 5.492 1 97 205 PRO A C 1
ATOM 1653 O O . PRO A 1 205 ? -13.047 19.484 5.828 1 97 205 PRO A O 1
ATOM 1656 N N . VAL A 1 206 ? -14.516 17.766 5.371 1 97.31 206 VAL A N 1
ATOM 1657 C CA . VAL A 1 206 ? -13.539 16.703 5.605 1 97.31 206 VAL A CA 1
ATOM 1658 C C . VAL A 1 206 ? -12.945 16.25 4.273 1 97.31 206 VAL A C 1
ATOM 1660 O O . VAL A 1 206 ? -13.68 15.914 3.34 1 97.31 206 VAL A O 1
ATOM 1663 N N . VAL A 1 207 ? -11.625 16.266 4.16 1 98 207 VAL A N 1
ATOM 1664 C CA . VAL A 1 207 ? -10.898 15.898 2.945 1 98 207 VAL A CA 1
ATOM 1665 C C . VAL A 1 207 ? -9.633 15.133 3.311 1 98 207 VAL A C 1
ATOM 1667 O O . VAL A 1 207 ? -9.289 15 4.488 1 98 207 VAL A O 1
ATOM 1670 N N . PHE A 1 208 ? -8.969 14.5 2.354 1 97.94 208 PHE A N 1
ATOM 1671 C CA . PHE A 1 208 ? -7.699 13.82 2.596 1 97.94 208 PHE A CA 1
ATOM 1672 C C . PHE A 1 208 ? -6.57 14.828 2.785 1 97.94 208 PHE A C 1
ATOM 1674 O O . PHE A 1 208 ? -6.098 15.43 1.818 1 97.94 208 PHE A O 1
ATOM 1681 N N . CYS A 1 209 ? -6.047 14.914 3.996 1 98.44 209 CYS A N 1
ATOM 1682 C CA . CYS A 1 209 ? -5.078 15.945 4.355 1 98.44 209 CYS A CA 1
ATOM 1683 C C . CYS A 1 209 ? -3.689 15.352 4.543 1 98.44 209 CYS A C 1
ATOM 1685 O O . CYS A 1 209 ? -3.557 14.18 4.906 1 98.44 209 CYS A O 1
ATOM 1687 N N . HIS A 1 210 ? -2.684 16.141 4.273 1 97.81 210 HIS A N 1
ATOM 1688 C CA . HIS A 1 210 ? -1.302 15.805 4.598 1 97.81 210 HIS A CA 1
ATOM 1689 C C . HIS A 1 210 ? -1.062 15.844 6.102 1 97.81 210 HIS A C 1
ATOM 1691 O O . HIS A 1 210 ? -0.409 14.953 6.656 1 97.81 210 HIS A O 1
ATOM 1697 N N . ASN A 1 211 ? -1.612 16.875 6.734 1 97 211 ASN A N 1
ATOM 1698 C CA . ASN A 1 211 ? -1.631 17.094 8.18 1 97 211 ASN A CA 1
ATOM 1699 C C . ASN A 1 211 ? -0.264 17.547 8.688 1 97 211 ASN A C 1
ATOM 1701 O O . ASN A 1 211 ? -0.107 17.828 9.875 1 97 211 ASN A O 1
ATOM 1705 N N . ASP A 1 212 ? 0.75 17.672 7.855 1 95.38 212 ASP A N 1
ATOM 1706 C CA . ASP A 1 212 ? 2.068 18.141 8.258 1 95.38 212 ASP A CA 1
ATOM 1707 C C . ASP A 1 212 ? 2.779 18.844 7.105 1 95.38 212 ASP A C 1
ATOM 1709 O O . ASP A 1 212 ? 3.945 18.562 6.824 1 95.38 212 ASP A O 1
ATOM 1713 N N . LEU A 1 213 ? 2.092 19.734 6.465 1 97.19 213 LEU A N 1
ATOM 1714 C CA . LEU A 1 213 ? 2.646 20.422 5.305 1 97.19 213 LEU A CA 1
ATOM 1715 C C . LEU A 1 213 ? 3.5 21.609 5.734 1 97.19 213 LEU A C 1
ATOM 1717 O O . LEU A 1 213 ? 3.15 22.75 5.465 1 97.19 213 LEU A O 1
ATOM 1721 N N . GLN A 1 214 ? 4.641 21.375 6.328 1 96.44 214 GLN A N 1
ATOM 1722 C CA . GLN A 1 214 ? 5.645 22.359 6.715 1 96.44 214 GLN A CA 1
ATOM 1723 C C . GLN A 1 214 ? 6.73 22.484 5.648 1 96.44 214 GLN A C 1
ATOM 1725 O O . GLN A 1 214 ? 6.738 21.734 4.672 1 96.44 214 GLN A O 1
ATOM 1730 N N . GLU A 1 215 ? 7.645 23.453 5.785 1 96.25 215 GLU A N 1
ATOM 1731 C CA . GLU A 1 215 ? 8.609 23.797 4.75 1 96.25 215 GLU A CA 1
ATOM 1732 C C . GLU A 1 215 ? 9.516 22.609 4.422 1 96.25 215 GLU A C 1
ATOM 1734 O O . GLU A 1 215 ? 9.883 22.406 3.264 1 96.25 215 GLU A O 1
ATOM 1739 N N . GLY A 1 216 ? 9.789 21.766 5.375 1 93.5 216 GLY A N 1
ATOM 1740 C CA . GLY A 1 216 ? 10.688 20.641 5.172 1 93.5 216 GLY A CA 1
ATOM 1741 C C . GLY A 1 216 ? 10.047 19.5 4.41 1 93.5 216 GLY A C 1
ATOM 1742 O O . GLY A 1 216 ? 10.742 18.594 3.932 1 93.5 216 GLY A O 1
ATOM 1743 N N . ASN A 1 217 ? 8.789 19.547 4.254 1 94.56 217 ASN A N 1
ATOM 1744 C CA . ASN A 1 217 ? 8.062 18.484 3.574 1 94.56 217 ASN A CA 1
ATOM 1745 C C . ASN A 1 217 ? 7.656 18.891 2.164 1 94.56 217 ASN A C 1
ATOM 1747 O O . ASN A 1 217 ? 6.773 18.281 1.563 1 94.56 217 ASN A O 1
ATOM 1751 N N . ILE A 1 218 ? 8.266 19.969 1.711 1 97.19 218 ILE A N 1
ATOM 1752 C CA . ILE A 1 218 ? 8.055 20.438 0.348 1 97.19 218 ILE A CA 1
ATOM 1753 C C . ILE A 1 218 ? 9.398 20.609 -0.356 1 97.19 218 ILE A C 1
ATOM 1755 O O . ILE A 1 218 ? 10.266 21.344 0.127 1 97.19 218 ILE A O 1
ATOM 1759 N N . LEU A 1 219 ? 9.523 19.922 -1.471 1 96.38 219 LEU A N 1
ATOM 1760 C CA . LEU A 1 219 ? 10.75 19.984 -2.264 1 96.38 219 LEU A CA 1
ATOM 1761 C C . LEU A 1 219 ? 10.562 20.891 -3.479 1 96.38 219 LEU A C 1
ATOM 1763 O O . LEU A 1 219 ? 9.477 20.953 -4.059 1 96.38 219 LEU A O 1
ATOM 1767 N N . VAL A 1 220 ? 11.625 21.625 -3.811 1 97.5 220 VAL A N 1
ATOM 1768 C CA . VAL A 1 220 ? 11.609 22.422 -5.027 1 97.5 220 VAL A CA 1
ATOM 1769 C C . VAL A 1 220 ? 12.898 22.188 -5.812 1 97.5 220 VAL A C 1
ATOM 1771 O O . VAL A 1 220 ? 13.992 22.156 -5.238 1 97.5 220 VAL A O 1
ATOM 1774 N N . ASP A 1 221 ? 12.742 21.875 -7.047 1 96 221 ASP A N 1
ATOM 1775 C CA . ASP A 1 221 ? 13.867 21.812 -7.98 1 96 221 ASP A CA 1
ATOM 1776 C C . ASP A 1 221 ? 14.117 23.172 -8.617 1 96 221 ASP A C 1
ATOM 1778 O O . ASP A 1 221 ? 13.445 23.547 -9.586 1 96 221 ASP A O 1
ATOM 1782 N N . ASP A 1 222 ? 15.086 23.875 -8.164 1 94.12 222 ASP A N 1
ATOM 1783 C CA . ASP A 1 222 ? 15.398 25.188 -8.711 1 94.12 222 ASP A CA 1
ATOM 1784 C C . ASP A 1 222 ? 16.875 25.297 -9.078 1 94.12 222 ASP A C 1
ATOM 1786 O O . ASP A 1 222 ? 17.453 26.375 -9.039 1 94.12 222 ASP A O 1
ATOM 1790 N N . LYS A 1 223 ? 17.484 24.25 -9.445 1 89.38 223 LYS A N 1
ATOM 1791 C CA . LYS A 1 223 ? 18.922 24.172 -9.75 1 89.38 223 LYS A CA 1
ATOM 1792 C C . LYS A 1 223 ? 19.297 25.109 -10.891 1 89.38 223 LYS A C 1
ATOM 1794 O O . LYS A 1 223 ? 20.391 25.656 -10.914 1 89.38 223 LYS A O 1
ATOM 1799 N N . ASP A 1 224 ? 18.422 25.297 -11.781 1 91.69 224 ASP A N 1
ATOM 1800 C CA . ASP A 1 224 ? 18.719 26.141 -12.938 1 91.69 224 ASP A CA 1
ATOM 1801 C C . ASP A 1 224 ? 18.312 27.578 -12.703 1 91.69 224 ASP A C 1
ATOM 1803 O O . ASP A 1 224 ? 18.484 28.438 -13.57 1 91.69 224 ASP A O 1
ATOM 1807 N N . GLY A 1 225 ? 17.641 27.891 -11.68 1 89.75 225 GLY A N 1
ATOM 1808 C CA . GLY A 1 225 ? 17.281 29.266 -11.336 1 89.75 225 GLY A CA 1
ATOM 1809 C C . GLY A 1 225 ? 15.93 29.688 -11.906 1 89.75 225 GLY A C 1
ATOM 1810 O O . GLY A 1 225 ? 15.508 30.828 -11.742 1 89.75 225 GLY A O 1
ATOM 1811 N N . ALA A 1 226 ? 15.352 28.75 -12.508 1 90.06 226 ALA A N 1
ATOM 1812 C CA . ALA A 1 226 ? 14.047 29.047 -13.094 1 90.06 226 ALA A CA 1
ATOM 1813 C C . ALA A 1 226 ? 12.977 29.188 -12.008 1 90.06 226 ALA A C 1
ATOM 1815 O O . ALA A 1 226 ? 13.148 28.672 -10.898 1 90.06 226 ALA A O 1
ATOM 1816 N N . ALA A 1 227 ? 11.961 29.969 -12.312 1 91.75 227 ALA A N 1
ATOM 1817 C CA . ALA A 1 227 ? 10.836 30.109 -11.398 1 91.75 227 ALA A CA 1
ATOM 1818 C C . ALA A 1 227 ? 10.172 28.75 -11.133 1 91.75 227 ALA A C 1
ATOM 1820 O O . ALA A 1 227 ? 10.078 27.906 -12.023 1 91.75 227 ALA A O 1
ATOM 1821 N N . PRO A 1 228 ? 9.781 28.656 -9.875 1 95 228 PRO A N 1
ATOM 1822 C CA . PRO A 1 228 ? 9.133 27.375 -9.57 1 95 228 PRO A CA 1
ATOM 1823 C C . PRO A 1 228 ? 7.832 27.172 -10.344 1 95 228 PRO A C 1
ATOM 1825 O O . PRO A 1 228 ? 7.094 28.125 -10.586 1 95 228 PRO A O 1
ATOM 1828 N N . THR A 1 229 ? 7.605 26 -10.789 1 96.12 229 THR A N 1
ATOM 1829 C CA . THR A 1 229 ? 6.359 25.547 -11.398 1 96.12 229 THR A CA 1
ATOM 1830 C C . THR A 1 229 ? 5.793 24.359 -10.648 1 96.12 229 THR A C 1
ATOM 1832 O O . THR A 1 229 ? 6.465 23.781 -9.781 1 96.12 229 THR A O 1
ATOM 1835 N N . ASP A 1 230 ? 4.562 24.047 -10.93 1 96.25 230 ASP A N 1
ATOM 1836 C CA . ASP A 1 230 ? 3.891 22.969 -10.227 1 96.25 230 ASP A CA 1
ATOM 1837 C C . ASP A 1 230 ? 4.668 21.656 -10.352 1 96.25 230 ASP A C 1
ATOM 1839 O O . ASP A 1 230 ? 4.762 20.891 -9.398 1 96.25 230 ASP A O 1
ATOM 1843 N N . ASP A 1 231 ? 5.238 21.453 -11.523 1 94.25 231 ASP A N 1
ATOM 1844 C CA . ASP A 1 231 ? 5.918 20.188 -11.789 1 94.25 231 ASP A CA 1
ATOM 1845 C C . ASP A 1 231 ? 7.273 20.125 -11.086 1 94.25 231 ASP A C 1
ATOM 1847 O O . ASP A 1 231 ? 7.863 19.062 -10.945 1 94.25 231 ASP A O 1
ATOM 1851 N N . ARG A 1 232 ? 7.73 21.25 -10.57 1 95.5 232 ARG A N 1
ATOM 1852 C CA . ARG A 1 232 ? 9.047 21.312 -9.945 1 95.5 232 ARG A CA 1
ATOM 1853 C C . ARG A 1 232 ? 8.922 21.344 -8.422 1 95.5 232 ARG A C 1
ATOM 1855 O O . ARG A 1 232 ? 9.93 21.422 -7.715 1 95.5 232 ARG A O 1
ATOM 1862 N N . VAL A 1 233 ? 7.746 21.344 -7.918 1 97.31 233 VAL A N 1
ATOM 1863 C CA . VAL A 1 233 ? 7.48 21.312 -6.484 1 97.31 233 VAL A CA 1
ATOM 1864 C C . VAL A 1 233 ? 6.824 19.984 -6.109 1 97.31 233 VAL A C 1
ATOM 1866 O O . VAL A 1 233 ? 5.863 19.562 -6.754 1 97.31 233 VAL A O 1
ATOM 1869 N N . THR A 1 234 ? 7.414 19.312 -5.125 1 96.12 234 THR A N 1
ATOM 1870 C CA . THR A 1 234 ? 6.918 18 -4.711 1 96.12 234 THR A CA 1
ATOM 1871 C C . THR A 1 234 ? 6.691 17.953 -3.203 1 96.12 234 THR A C 1
ATOM 1873 O O . THR A 1 234 ? 7.566 18.359 -2.428 1 96.12 234 THR A O 1
ATOM 1876 N N . VAL A 1 235 ? 5.5 17.562 -2.842 1 97 235 VAL A N 1
ATOM 1877 C CA . VAL A 1 235 ? 5.199 17.344 -1.43 1 97 235 VAL A CA 1
ATOM 1878 C C . VAL A 1 235 ? 5.637 15.945 -1.008 1 97 235 VAL A C 1
ATOM 1880 O O . VAL A 1 235 ? 5.441 14.977 -1.748 1 97 235 VAL A O 1
ATOM 1883 N N . ILE A 1 236 ? 6.297 15.812 0.158 1 93.44 236 ILE A N 1
ATOM 1884 C CA . ILE A 1 236 ? 6.793 14.523 0.623 1 93.44 236 ILE A CA 1
ATOM 1885 C C . ILE A 1 236 ? 6.344 14.289 2.062 1 93.44 236 ILE A C 1
ATOM 1887 O O . ILE A 1 236 ? 5.695 15.148 2.668 1 93.44 236 ILE A O 1
ATOM 1891 N N . ASP A 1 237 ? 6.539 13.133 2.58 1 90.38 237 ASP A N 1
ATOM 1892 C CA . ASP A 1 237 ? 6.344 12.711 3.967 1 90.38 237 ASP A CA 1
ATOM 1893 C C . ASP A 1 237 ? 4.859 12.703 4.332 1 90.38 237 ASP A C 1
ATOM 1895 O O . ASP A 1 237 ? 4.391 13.578 5.066 1 90.38 237 ASP A O 1
ATOM 1899 N N . TYR A 1 238 ? 4.188 11.719 3.996 1 92.31 238 TYR A N 1
ATOM 1900 C CA . TYR A 1 238 ? 2.746 11.594 4.168 1 92.31 238 TYR A CA 1
ATOM 1901 C C . TYR A 1 238 ? 2.412 10.75 5.395 1 92.31 238 TYR A C 1
ATOM 1903 O O . TYR A 1 238 ? 1.346 10.133 5.457 1 92.31 238 TYR A O 1
ATOM 1911 N N . GLU A 1 239 ? 3.25 10.734 6.355 1 87.69 239 GLU A N 1
ATOM 1912 C CA . GLU A 1 239 ? 3.135 9.805 7.48 1 87.69 239 GLU A CA 1
ATOM 1913 C C . GLU A 1 239 ? 1.938 10.156 8.359 1 87.69 239 GLU A C 1
ATOM 1915 O O . GLU A 1 239 ? 1.42 9.305 9.086 1 87.69 239 GLU A O 1
ATOM 1920 N N . TYR A 1 240 ? 1.439 11.383 8.273 1 91.69 240 TYR A N 1
ATOM 1921 C CA . TYR A 1 240 ? 0.301 11.781 9.094 1 91.69 240 TYR A CA 1
ATOM 1922 C C . TYR A 1 240 ? -0.952 11.953 8.242 1 91.69 240 TYR A C 1
ATOM 1924 O O . TYR A 1 240 ? -1.977 12.445 8.727 1 91.69 240 TYR A O 1
ATOM 1932 N N . SER A 1 241 ? -0.851 11.594 7.004 1 95.38 241 SER A N 1
ATOM 1933 C CA . SER A 1 241 ? -1.978 11.828 6.105 1 95.38 241 SER A CA 1
ATOM 1934 C C . SER A 1 241 ? -3.207 11.039 6.547 1 95.38 241 SER A C 1
ATOM 1936 O O . SER A 1 241 ? -3.092 9.898 6.992 1 95.38 241 SER A O 1
ATOM 1938 N N . ALA A 1 242 ? -4.289 11.641 6.496 1 96.5 242 ALA A N 1
ATOM 1939 C CA . ALA A 1 242 ? -5.594 11.102 6.855 1 96.5 242 ALA A CA 1
ATOM 1940 C C . ALA A 1 242 ? -6.719 12.047 6.434 1 96.5 242 ALA A C 1
ATOM 1942 O O . ALA A 1 242 ? -6.469 13.203 6.094 1 96.5 242 ALA A O 1
ATOM 1943 N N . TYR A 1 243 ? -7.93 11.484 6.352 1 97.44 243 TYR A N 1
ATOM 1944 C CA . TYR A 1 243 ? -9.062 12.391 6.211 1 97.44 243 TYR A CA 1
ATOM 1945 C C . TYR A 1 243 ? -9.234 13.242 7.461 1 97.44 243 TYR A C 1
ATOM 1947 O O . TYR A 1 243 ? -9.227 12.734 8.578 1 97.44 243 TYR A O 1
ATOM 1955 N N . ASN A 1 244 ? -9.234 14.484 7.262 1 98.12 244 ASN A N 1
ATOM 1956 C CA . ASN A 1 244 ? -9.297 15.523 8.289 1 98.12 244 ASN A CA 1
ATOM 1957 C C . ASN A 1 244 ? -9.969 16.781 7.762 1 98.12 244 ASN A C 1
ATOM 1959 O O . ASN A 1 244 ? -10.414 16.828 6.613 1 98.12 244 ASN A O 1
ATOM 1963 N N . TYR A 1 245 ? -10.094 17.75 8.602 1 98.38 245 TYR A N 1
ATOM 1964 C CA . TYR A 1 245 ? -10.789 18.984 8.242 1 98.38 245 TYR A CA 1
ATOM 1965 C C . TYR A 1 245 ? -9.906 19.875 7.367 1 98.38 245 TYR A C 1
ATOM 1967 O O . TYR A 1 245 ? -8.734 20.094 7.676 1 98.38 245 TYR A O 1
ATOM 1975 N N . ARG A 1 246 ? -10.492 20.359 6.258 1 98.38 246 ARG A N 1
ATOM 1976 C CA . ARG A 1 246 ? -9.797 21.25 5.34 1 98.38 246 ARG A CA 1
ATOM 1977 C C . ARG A 1 246 ? -9.148 22.406 6.09 1 98.38 246 ARG A C 1
ATOM 1979 O O . ARG A 1 246 ? -8.008 22.781 5.816 1 98.38 246 ARG A O 1
ATOM 1986 N N . GLY A 1 247 ? -9.906 22.969 7.047 1 98.12 247 GLY A N 1
ATOM 1987 C CA . GLY A 1 247 ? -9.406 24.078 7.828 1 98.12 247 GLY A CA 1
ATOM 1988 C C . GLY A 1 247 ? -8.148 23.75 8.609 1 98.12 247 GLY A C 1
ATOM 1989 O O . GLY A 1 247 ? -7.293 24.609 8.812 1 98.12 247 GLY A O 1
ATOM 1990 N N . CYS A 1 248 ? -8.055 22.516 9.016 1 98 248 CYS A N 1
ATOM 1991 C CA . CYS A 1 248 ? -6.883 22.078 9.758 1 98 248 CYS A CA 1
ATOM 1992 C C . CYS A 1 248 ? -5.633 22.125 8.883 1 98 248 CYS A C 1
ATOM 1994 O O . CYS A 1 248 ? -4.551 22.469 9.359 1 98 248 CYS A O 1
ATOM 1996 N N . GLU A 1 249 ? -5.77 21.766 7.668 1 98.31 249 GLU A N 1
ATOM 1997 C CA . GLU A 1 249 ? -4.645 21.781 6.738 1 98.31 249 GLU A CA 1
ATOM 1998 C C . GLU A 1 249 ? -4.145 23.203 6.496 1 98.31 249 GLU A C 1
ATOM 2000 O O . GLU A 1 249 ? -2.943 23.469 6.57 1 98.31 249 GLU A O 1
ATOM 2005 N N . PHE A 1 250 ? -5.09 24.094 6.215 1 98.75 250 PHE A N 1
ATOM 2006 C CA . PHE A 1 250 ? -4.727 25.484 6.004 1 98.75 250 PHE A CA 1
ATOM 2007 C C . PHE A 1 250 ? -4.047 26.062 7.242 1 98.75 250 PHE A C 1
ATOM 2009 O O . PHE A 1 250 ? -2.975 26.656 7.145 1 98.75 250 PHE A O 1
ATOM 2016 N N . ALA A 1 251 ? -4.695 25.844 8.352 1 98.75 251 ALA A N 1
ATOM 2017 C CA . ALA A 1 251 ? -4.223 26.422 9.602 1 98.75 251 ALA A CA 1
ATOM 2018 C C . ALA A 1 251 ? -2.826 25.922 9.953 1 98.75 251 ALA A C 1
ATOM 2020 O O . ALA A 1 251 ? -1.946 26.703 10.32 1 98.75 251 ALA A O 1
ATOM 2021 N N . ASN A 1 252 ? -2.688 24.609 9.852 1 98.69 252 ASN A N 1
ATOM 2022 C CA . ASN A 1 252 ? -1.386 24.031 10.172 1 98.69 252 ASN A CA 1
ATOM 2023 C C . ASN A 1 252 ? -0.294 24.562 9.25 1 98.69 252 ASN A C 1
ATOM 2025 O O . ASN A 1 252 ? 0.809 24.875 9.703 1 98.69 252 ASN A O 1
ATOM 2029 N N . HIS A 1 253 ? -0.574 24.609 7.992 1 98.88 253 HIS A N 1
ATOM 2030 C CA . HIS A 1 253 ? 0.397 25.141 7.039 1 98.88 253 HIS A CA 1
ATOM 2031 C C . HIS A 1 253 ? 0.777 26.578 7.379 1 98.88 253 HIS A C 1
ATOM 2033 O O . HIS A 1 253 ? 1.955 26.938 7.34 1 98.88 253 HIS A O 1
ATOM 2039 N N . PHE A 1 254 ? -0.181 27.391 7.719 1 98.81 254 PHE A N 1
ATOM 2040 C CA . PHE A 1 254 ? 0.088 28.781 8.031 1 98.81 254 PHE A CA 1
ATOM 2041 C C . PHE A 1 254 ? 0.842 28.906 9.352 1 98.81 254 PHE A C 1
ATOM 2043 O O . PHE A 1 254 ? 1.715 29.766 9.5 1 98.81 254 PHE A O 1
ATOM 2050 N N . CYS A 1 255 ? 0.527 28.062 10.328 1 98.5 255 CYS A N 1
ATOM 2051 C CA . CYS A 1 255 ? 1.328 28.031 11.547 1 98.5 255 CYS A CA 1
ATOM 2052 C C . CYS A 1 255 ? 2.793 27.75 11.227 1 98.5 255 CYS A C 1
ATOM 2054 O O . CYS A 1 255 ? 3.688 28.344 11.828 1 98.5 255 CYS A O 1
ATOM 2056 N N . GLU A 1 256 ? 3.043 26.938 10.281 1 97.94 256 GLU A N 1
ATOM 2057 C CA . GLU A 1 256 ? 4.391 26.484 9.961 1 97.94 256 GLU A CA 1
ATOM 2058 C C . GLU A 1 256 ? 5.195 27.578 9.273 1 97.94 256 GLU A C 1
ATOM 2060 O O . GLU A 1 256 ? 6.426 27.516 9.219 1 97.94 256 GLU A O 1
ATOM 2065 N N . TRP A 1 257 ? 4.496 28.594 8.773 1 98.31 257 TRP A N 1
ATOM 2066 C CA . TRP A 1 257 ? 5.215 29.75 8.242 1 98.31 257 TRP A CA 1
ATOM 2067 C C . TRP A 1 257 ? 6.082 30.391 9.32 1 98.31 257 TRP A C 1
ATOM 2069 O O . TRP A 1 257 ? 7.098 31.031 9.016 1 98.31 257 TRP A O 1
ATOM 2079 N N . ALA A 1 258 ? 5.684 30.203 10.578 1 97.75 258 ALA A N 1
ATOM 2080 C CA . ALA A 1 258 ? 6.309 30.922 11.688 1 97.75 258 ALA A CA 1
ATOM 2081 C C . ALA A 1 258 ? 7.297 30.031 12.43 1 97.75 258 ALA A C 1
ATOM 2083 O O . ALA A 1 258 ? 7.938 30.453 13.391 1 97.75 258 ALA A O 1
ATOM 2084 N N . MET A 1 259 ? 7.441 28.828 12.016 1 96.69 259 MET A N 1
ATOM 2085 C CA . MET A 1 259 ? 8.273 27.844 12.719 1 96.69 259 MET A CA 1
ATOM 2086 C C . MET A 1 259 ? 9.492 27.469 11.883 1 96.69 259 MET A C 1
ATOM 2088 O O . MET A 1 259 ? 9.359 26.906 10.797 1 96.69 259 MET A O 1
ATOM 2092 N N . ASP A 1 260 ? 10.672 27.781 12.375 1 95.44 260 ASP A N 1
ATOM 2093 C CA . ASP A 1 260 ? 11.922 27.438 11.719 1 95.44 260 ASP A CA 1
ATOM 2094 C C . ASP A 1 260 ? 12.656 26.328 12.477 1 95.44 260 ASP A C 1
ATOM 2096 O O . ASP A 1 260 ? 13.062 26.516 13.625 1 95.44 260 ASP A O 1
ATOM 2100 N N . TYR A 1 261 ? 12.875 25.234 11.836 1 92.88 261 TYR A N 1
ATOM 2101 C CA . TYR A 1 261 ? 13.453 24.078 12.5 1 92.88 261 TYR A CA 1
ATOM 2102 C C . TYR A 1 261 ? 14.938 23.938 12.164 1 92.88 261 TYR A C 1
ATOM 2104 O O . TYR A 1 261 ? 15.539 22.891 12.43 1 92.88 261 TYR A O 1
ATOM 2112 N N . THR A 1 262 ? 15.523 24.906 11.562 1 89.94 262 THR A N 1
ATOM 2113 C CA . THR A 1 262 ? 16.891 24.781 11.078 1 89.94 262 THR A CA 1
ATOM 2114 C C . THR A 1 262 ? 17.859 25.484 12.016 1 89.94 262 THR A C 1
ATOM 2116 O O . THR A 1 262 ? 19.047 25.625 11.703 1 89.94 262 THR A O 1
ATOM 2119 N N . HIS A 1 263 ? 17.328 25.953 13.141 1 93.19 263 HIS A N 1
ATOM 2120 C CA . HIS A 1 263 ? 18.203 26.609 14.094 1 93.19 263 HIS A CA 1
ATOM 2121 C C . HIS A 1 263 ? 19.312 25.656 14.562 1 93.19 263 HIS A C 1
ATOM 2123 O O . HIS A 1 263 ? 19.031 24.562 15.047 1 93.19 263 HIS A O 1
ATOM 2129 N N . PRO A 1 264 ? 20.578 26 14.484 1 91.75 264 PRO A N 1
ATOM 2130 C CA . PRO A 1 264 ? 21.688 25.078 14.719 1 91.75 264 PRO A CA 1
ATOM 2131 C C . PRO A 1 264 ? 21.906 24.781 16.203 1 91.75 264 PRO A C 1
ATOM 2133 O O . PRO A 1 264 ? 22.5 23.766 16.547 1 91.75 264 PRO A O 1
ATOM 2136 N N . LYS A 1 265 ? 21.562 25.625 17.062 1 95 265 LYS A N 1
ATOM 2137 C CA . LYS A 1 265 ? 21.781 25.453 18.484 1 95 265 LYS A CA 1
ATOM 2138 C C . LYS A 1 265 ? 20.484 25.062 19.188 1 95 265 LYS A C 1
ATOM 2140 O O . LYS A 1 265 ? 19.391 25.203 18.625 1 95 265 LYS A O 1
ATOM 2145 N N . TRP A 1 266 ? 20.688 24.656 20.438 1 95.38 266 TRP A N 1
ATOM 2146 C CA . TRP A 1 266 ? 19.516 24.328 21.25 1 95.38 266 TRP A CA 1
ATOM 2147 C C . TRP A 1 266 ? 18.594 25.531 21.375 1 95.38 266 TRP A C 1
ATOM 2149 O O . TRP A 1 266 ? 19.062 26.656 21.562 1 95.38 266 TRP A O 1
ATOM 2159 N N . PRO A 1 267 ? 17.359 25.359 21.141 1 96.44 267 PRO A N 1
ATOM 2160 C CA . PRO A 1 267 ? 16.578 24.125 21.125 1 96.44 267 PRO A CA 1
ATOM 2161 C C . PRO A 1 267 ? 16.297 23.609 19.719 1 96.44 267 PRO A C 1
ATOM 2163 O O . PRO A 1 267 ? 15.383 22.812 19.5 1 96.44 267 PRO A O 1
ATOM 2166 N N . HIS A 1 268 ? 16.906 24.109 18.641 1 94.06 268 HIS A N 1
ATOM 2167 C CA . HIS A 1 268 ? 16.969 23.656 17.25 1 94.06 268 HIS A CA 1
ATOM 2168 C C . HIS A 1 268 ? 15.727 24.094 16.484 1 94.06 268 HIS A C 1
ATOM 2170 O O . HIS A 1 268 ? 15.367 23.484 15.477 1 94.06 268 HIS A O 1
ATOM 2176 N N . PHE A 1 269 ? 15.07 25.125 17.109 1 96.06 269 PHE A N 1
ATOM 2177 C CA . PHE A 1 269 ? 13.984 25.781 16.391 1 96.06 269 PHE A CA 1
ATOM 2178 C C . PHE A 1 269 ? 13.859 27.25 16.812 1 96.06 269 PHE A C 1
ATOM 2180 O O . PHE A 1 269 ? 14.414 27.641 17.844 1 96.06 269 PHE A O 1
ATOM 2187 N N . THR A 1 270 ? 13.266 28.047 16 1 97.19 270 THR A N 1
ATOM 2188 C CA . THR A 1 270 ? 12.852 29.406 16.328 1 97.19 270 THR A CA 1
ATOM 2189 C C . THR A 1 270 ? 11.414 29.656 15.891 1 97.19 270 THR A C 1
ATOM 2191 O O . THR A 1 270 ? 10.93 29.031 14.945 1 97.19 270 THR A O 1
ATOM 2194 N N . ILE A 1 271 ? 10.695 30.5 16.625 1 97.25 271 ILE A N 1
ATOM 2195 C CA . ILE A 1 271 ? 9.328 30.891 16.281 1 97.25 271 ILE A CA 1
ATOM 2196 C C . ILE A 1 271 ? 9.266 32.406 16.062 1 97.25 271 ILE A C 1
ATOM 2198 O O . ILE A 1 271 ? 9.711 33.188 16.906 1 97.25 271 ILE A O 1
ATOM 2202 N N . ASP A 1 272 ? 8.859 32.781 14.922 1 96.75 272 ASP A N 1
ATOM 2203 C CA . ASP A 1 272 ? 8.57 34.188 14.609 1 96.75 272 ASP A CA 1
ATOM 2204 C C . ASP A 1 272 ? 7.074 34.406 14.398 1 96.75 272 ASP A C 1
ATOM 2206 O O . ASP A 1 272 ? 6.574 34.25 13.273 1 96.75 272 ASP A O 1
ATOM 2210 N N . ARG A 1 273 ? 6.391 34.844 15.375 1 95.38 273 ARG A N 1
ATOM 2211 C CA . ARG A 1 273 ? 4.938 34.969 15.336 1 95.38 273 ARG A CA 1
ATOM 2212 C C . ARG A 1 273 ? 4.508 35.969 14.281 1 95.38 273 ARG A C 1
ATOM 2214 O O . ARG A 1 273 ? 3.391 35.906 13.758 1 95.38 273 ARG A O 1
ATOM 2221 N N . LEU A 1 274 ? 5.379 36.875 13.938 1 95.38 274 LEU A N 1
ATOM 2222 C CA . LEU A 1 274 ? 5.066 37.906 12.945 1 95.38 274 LEU A CA 1
ATOM 2223 C C . LEU A 1 274 ? 5.051 37.312 11.539 1 95.38 274 LEU A C 1
ATOM 2225 O O . LEU A 1 274 ? 4.559 37.938 10.602 1 95.38 274 LEU A O 1
ATOM 2229 N N . ALA A 1 275 ? 5.535 36.125 11.477 1 96.56 275 ALA A N 1
ATOM 2230 C CA . ALA A 1 275 ? 5.566 35.469 10.172 1 96.56 275 ALA A CA 1
ATOM 2231 C C . ALA A 1 275 ? 4.23 34.781 9.867 1 96.56 275 ALA A C 1
ATOM 2233 O O . ALA A 1 275 ? 4.031 34.25 8.766 1 96.56 275 ALA A O 1
ATOM 2234 N N . TRP A 1 276 ? 3.297 34.812 10.82 1 97.5 276 TRP A N 1
ATOM 2235 C CA . TRP A 1 276 ? 1.933 34.406 10.477 1 97.5 276 TRP A CA 1
ATOM 2236 C C . TRP A 1 276 ? 1.44 35.188 9.258 1 97.5 276 TRP A C 1
ATOM 2238 O O . TRP A 1 276 ? 1.529 36.406 9.211 1 97.5 276 TRP A O 1
ATOM 2248 N N . PRO A 1 277 ? 0.966 34.438 8.266 1 98.31 277 PRO A N 1
ATOM 2249 C CA . PRO A 1 277 ? 0.622 35.156 7.031 1 98.31 277 PRO A CA 1
ATOM 2250 C C . PRO A 1 277 ? -0.5 36.188 7.234 1 98.31 277 PRO A C 1
ATOM 2252 O O . PRO A 1 277 ? -1.454 35.906 7.973 1 98.31 277 PRO A O 1
ATOM 2255 N N . SER A 1 278 ? -0.37 37.344 6.582 1 97.88 278 SER A N 1
ATOM 2256 C CA . SER A 1 278 ? -1.427 38.344 6.578 1 97.88 278 SER A CA 1
ATOM 2257 C C . SER A 1 278 ? -2.686 37.812 5.895 1 97.88 278 SER A C 1
ATOM 2259 O O . SER A 1 278 ? -2.652 36.781 5.23 1 97.88 278 SER A O 1
ATOM 2261 N N . ARG A 1 279 ? -3.756 38.562 6.102 1 97.81 279 ARG A N 1
ATOM 2262 C CA . ARG A 1 279 ? -5.008 38.188 5.449 1 97.81 279 ARG A CA 1
ATOM 2263 C C . ARG A 1 279 ? -4.828 38.094 3.938 1 97.81 279 ARG A C 1
ATOM 2265 O O . ARG A 1 279 ? -5.336 37.156 3.309 1 97.81 279 ARG A O 1
ATOM 2272 N N . LYS A 1 280 ? -4.133 39.031 3.381 1 98.25 280 LYS A N 1
ATOM 2273 C CA . LYS A 1 280 ? -3.877 39.062 1.944 1 98.25 280 LYS A CA 1
ATOM 2274 C C . LYS A 1 280 ? -3.096 37.812 1.519 1 98.25 280 LYS A C 1
ATOM 2276 O O . LYS A 1 280 ? -3.396 37.219 0.488 1 98.25 280 LYS A O 1
ATOM 2281 N N . GLN A 1 281 ? -2.121 37.469 2.26 1 98.56 281 GLN A N 1
ATOM 2282 C CA . GLN A 1 281 ? -1.303 36.281 1.969 1 98.56 281 GLN A CA 1
ATOM 2283 C C . GLN A 1 281 ? -2.121 35 2.08 1 98.56 281 GLN A C 1
ATOM 2285 O O . GLN A 1 281 ? -1.986 34.094 1.25 1 98.56 281 GLN A O 1
ATOM 2290 N N . GLN A 1 282 ? -2.91 34.906 3.113 1 98.81 282 GLN A N 1
ATOM 2291 C CA . GLN A 1 282 ? -3.779 33.75 3.281 1 98.81 282 GLN A CA 1
ATOM 2292 C C . GLN A 1 282 ? -4.738 33.594 2.102 1 98.81 282 GLN A C 1
ATOM 2294 O O . GLN A 1 282 ? -4.879 32.5 1.542 1 98.81 282 GLN A O 1
ATOM 2299 N N . LEU A 1 283 ? -5.328 34.688 1.75 1 98.69 283 LEU A N 1
ATOM 2300 C CA . LEU A 1 283 ? -6.289 34.688 0.653 1 98.69 283 LEU A CA 1
ATOM 2301 C C . LEU A 1 283 ? -5.609 34.312 -0.659 1 98.69 283 LEU A C 1
ATOM 2303 O O . LEU A 1 283 ? -6.215 33.656 -1.511 1 98.69 283 LEU A O 1
ATOM 2307 N N . HIS A 1 284 ? -4.414 34.75 -0.864 1 98.69 284 HIS A N 1
ATOM 2308 C CA . HIS A 1 284 ? -3.674 34.406 -2.074 1 98.69 284 HIS A CA 1
ATOM 2309 C C . HIS A 1 284 ? -3.5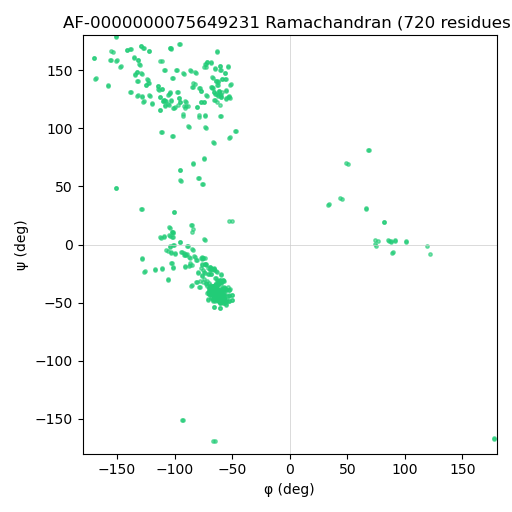51 32.906 -2.244 1 98.69 284 HIS A C 1
ATOM 2311 O O . HIS A 1 284 ? -3.814 32.375 -3.324 1 98.69 284 HIS A O 1
ATOM 2317 N N . LEU A 1 285 ? -3.182 32.156 -1.208 1 98.81 285 LEU A N 1
ATOM 2318 C CA . LEU A 1 285 ? -3.074 30.688 -1.246 1 98.81 285 LEU A CA 1
ATOM 2319 C C . LEU A 1 285 ? -4.445 30.047 -1.432 1 98.81 285 LEU A C 1
ATOM 2321 O O . LEU A 1 285 ? -4.609 29.156 -2.26 1 98.81 285 LEU A O 1
ATOM 2325 N N . ILE A 1 286 ? -5.414 30.578 -0.704 1 98.75 286 ILE A N 1
ATOM 2326 C CA . ILE A 1 286 ? -6.758 30.016 -0.715 1 98.75 286 ILE A CA 1
ATOM 2327 C C . ILE A 1 286 ? -7.379 30.188 -2.1 1 98.75 286 ILE A C 1
ATOM 2329 O O . ILE A 1 286 ? -8.078 29.297 -2.588 1 98.75 286 ILE A O 1
ATOM 2333 N N . GLU A 1 287 ? -7.082 31.328 -2.73 1 98.62 287 GLU A N 1
ATOM 2334 C CA . GLU A 1 287 ? -7.598 31.547 -4.078 1 98.62 287 GLU A CA 1
ATOM 2335 C C . GLU A 1 287 ? -7.023 30.547 -5.07 1 98.62 287 GLU A C 1
ATOM 2337 O O . GLU A 1 287 ? -7.742 30.047 -5.934 1 98.62 287 GLU A O 1
ATOM 2342 N N . ALA A 1 288 ? -5.762 30.297 -4.984 1 98.62 288 ALA A N 1
ATOM 2343 C CA . ALA A 1 288 ? -5.137 29.281 -5.836 1 98.62 288 ALA A CA 1
ATOM 2344 C C . ALA A 1 288 ? -5.734 27.906 -5.578 1 98.62 288 ALA A C 1
ATOM 2346 O O . ALA A 1 288 ? -5.98 27.141 -6.516 1 98.62 288 ALA A O 1
ATOM 2347 N N . TYR A 1 289 ? -5.969 27.656 -4.332 1 98.69 289 TYR A N 1
ATOM 2348 C CA . TYR A 1 289 ? -6.605 26.406 -3.912 1 98.69 289 TYR A CA 1
ATOM 2349 C C . TYR A 1 289 ? -7.992 26.281 -4.531 1 98.69 289 TYR A C 1
ATOM 2351 O O . TYR A 1 289 ? -8.32 25.234 -5.113 1 98.69 289 TYR A O 1
ATOM 2359 N N . LEU A 1 290 ? -8.758 27.297 -4.422 1 98.56 290 LEU A N 1
ATOM 2360 C CA . LEU A 1 290 ? -10.141 27.281 -4.891 1 98.56 290 LEU A CA 1
ATOM 2361 C C . LEU A 1 290 ? -10.195 27.188 -6.41 1 98.56 290 LEU A C 1
ATOM 2363 O O . LEU A 1 290 ? -11.062 26.516 -6.965 1 98.56 290 LEU A O 1
ATOM 2367 N N . SER A 1 291 ? -9.344 27.859 -7.039 1 98.12 291 SER A N 1
ATOM 2368 C CA . SER A 1 291 ? -9.281 27.781 -8.492 1 98.12 291 SER A CA 1
ATOM 2369 C C . SER A 1 291 ? -8.969 26.375 -8.969 1 98.12 291 SER A C 1
ATOM 2371 O O . SER A 1 291 ? -9.602 25.875 -9.906 1 98.12 291 SER A O 1
ATOM 2373 N N . GLU A 1 292 ? -8.047 25.734 -8.328 1 98 292 GLU A N 1
ATOM 2374 C CA . GLU A 1 292 ? -7.652 24.375 -8.672 1 98 292 GLU A CA 1
ATOM 2375 C C . GLU A 1 292 ? -8.766 23.375 -8.359 1 98 292 GLU A C 1
ATOM 2377 O O . GLU A 1 292 ? -8.969 22.422 -9.102 1 98 292 GLU A O 1
ATOM 2382 N N . SER A 1 293 ? -9.445 23.562 -7.27 1 96.69 293 SER A N 1
ATOM 2383 C CA . SER A 1 293 ? -10.492 22.641 -6.824 1 96.69 293 SER A CA 1
ATOM 2384 C C . SER A 1 293 ? -11.766 22.812 -7.645 1 96.69 293 SER A C 1
ATOM 2386 O O . SER A 1 293 ? -12.633 21.953 -7.641 1 96.69 293 SER A O 1
ATOM 2388 N N . GLY A 1 294 ? -11.914 23.938 -8.258 1 94.62 294 GLY A N 1
ATOM 2389 C CA . GLY A 1 294 ? -13.117 24.25 -9.008 1 94.62 294 GLY A CA 1
ATOM 2390 C C . GLY A 1 294 ? -14.211 24.875 -8.164 1 94.62 294 GLY A C 1
ATOM 2391 O O . GLY A 1 294 ? -15.328 25.062 -8.633 1 94.62 294 GLY A O 1
ATOM 2392 N N . ASP A 1 295 ? -13.945 25.125 -6.898 1 92.69 295 ASP A N 1
ATOM 2393 C CA . ASP A 1 295 ? -14.914 25.719 -5.988 1 92.69 295 ASP A CA 1
ATOM 2394 C C . ASP A 1 295 ? -14.727 27.234 -5.898 1 92.69 295 ASP A C 1
ATOM 2396 O O . ASP A 1 295 ? -14.562 27.781 -4.809 1 92.69 295 ASP A O 1
ATOM 2400 N N . VAL A 1 296 ? -14.906 27.938 -6.898 1 91.81 296 VAL A N 1
ATOM 2401 C CA . VAL A 1 296 ? -14.57 29.359 -7.008 1 91.81 296 VAL A CA 1
ATOM 2402 C C . VAL A 1 296 ? -15.609 30.188 -6.262 1 91.81 296 VAL A C 1
ATOM 2404 O O . VAL A 1 296 ? -15.328 31.312 -5.844 1 91.81 296 VAL A O 1
ATOM 2407 N N . SER A 1 297 ? -16.703 29.609 -5.98 1 92.88 297 SER A N 1
ATOM 2408 C CA . SER A 1 297 ? -17.781 30.359 -5.352 1 92.88 297 SER A CA 1
ATOM 2409 C C . SER A 1 297 ? -17.75 30.203 -3.836 1 92.88 297 SER A C 1
ATOM 2411 O O . SER A 1 297 ? -18.562 30.812 -3.131 1 92.88 297 SER A O 1
ATOM 2413 N N . ALA A 1 298 ? -16.797 29.5 -3.371 1 94.12 298 ALA A N 1
ATOM 2414 C CA . ALA A 1 298 ? -16.719 29.281 -1.928 1 94.12 298 ALA A CA 1
ATOM 2415 C C . ALA A 1 298 ? -16.578 30.609 -1.188 1 94.12 298 ALA A C 1
ATOM 2417 O O . ALA A 1 298 ? -15.977 31.562 -1.703 1 94.12 298 ALA A O 1
ATOM 2418 N N . ASP A 1 299 ? -17.094 30.656 0.057 1 96.44 299 ASP A N 1
ATOM 2419 C CA . ASP A 1 299 ? -17.016 31.844 0.896 1 96.44 299 ASP A CA 1
ATOM 2420 C C . ASP A 1 299 ? -15.641 31.984 1.54 1 96.44 299 ASP A C 1
ATOM 2422 O O . ASP A 1 299 ? -15.336 31.297 2.514 1 96.44 299 ASP A O 1
ATOM 2426 N N . ARG A 1 300 ? -14.898 32.969 1.092 1 97.12 300 ARG A N 1
ATOM 2427 C CA . ARG A 1 300 ? -13.531 33.156 1.578 1 97.12 300 ARG A CA 1
ATOM 2428 C C . ARG A 1 300 ? -13.523 33.5 3.062 1 97.12 300 ARG A C 1
ATOM 2430 O O . ARG A 1 300 ? -12.641 33.094 3.803 1 97.12 300 ARG A O 1
ATOM 2437 N N . ASP A 1 301 ? -14.445 34.25 3.504 1 96.25 301 ASP A N 1
ATOM 2438 C CA . ASP A 1 301 ? -14.508 34.656 4.91 1 96.25 301 ASP A CA 1
ATOM 2439 C C . ASP A 1 301 ? -14.758 33.438 5.805 1 96.25 301 ASP A C 1
ATOM 2441 O O . ASP A 1 301 ? -14.203 33.344 6.902 1 96.25 301 ASP A O 1
ATOM 2445 N N . ALA A 1 302 ? -15.594 32.562 5.324 1 96.94 302 ALA A N 1
ATOM 2446 C CA . ALA A 1 302 ? -15.852 31.344 6.074 1 96.94 302 ALA A CA 1
ATOM 2447 C C . ALA A 1 302 ? -14.586 30.484 6.18 1 96.94 302 ALA A C 1
ATOM 2449 O O . ALA A 1 302 ? -14.312 29.906 7.227 1 96.94 302 ALA A O 1
ATOM 2450 N N . ILE A 1 303 ? -13.859 30.438 5.098 1 98.19 303 ILE A N 1
ATOM 2451 C CA . ILE A 1 303 ? -12.625 29.656 5.082 1 98.19 303 ILE A CA 1
ATOM 2452 C C . ILE A 1 303 ? -11.602 30.297 6.027 1 98.19 303 ILE A C 1
ATOM 2454 O O . ILE A 1 303 ? -10.906 29.578 6.754 1 98.19 303 ILE A O 1
ATOM 2458 N N . LEU A 1 304 ? -11.523 31.609 6.016 1 98 304 LEU A N 1
ATOM 2459 C CA . LEU A 1 304 ? -10.609 32.312 6.914 1 98 304 LEU A CA 1
ATOM 2460 C C . LEU A 1 304 ? -10.992 32.062 8.375 1 98 304 LEU A C 1
ATOM 2462 O O . LEU A 1 304 ? -10.125 31.984 9.242 1 98 304 LEU A O 1
ATOM 2466 N N . GLN A 1 305 ? -12.25 31.953 8.648 1 96.69 305 GLN A N 1
ATOM 2467 C CA . GLN A 1 305 ? -12.703 31.625 9.992 1 96.69 305 GLN A CA 1
ATOM 2468 C C . GLN A 1 305 ? -12.281 30.203 10.383 1 96.69 305 GLN A C 1
ATOM 2470 O O . GLN A 1 305 ? -11.898 29.953 11.523 1 96.69 305 GLN A O 1
ATOM 2475 N N . GLU A 1 306 ? -12.43 29.234 9.406 1 98.25 306 GLU A N 1
ATOM 2476 C CA . GLU A 1 306 ? -11.883 27.906 9.648 1 98.25 306 GLU A CA 1
ATOM 2477 C C . GLU A 1 306 ? -10.43 27.984 10.102 1 98.25 306 GLU A C 1
ATOM 2479 O O . GLU A 1 306 ? -10.047 27.359 11.094 1 98.25 306 GLU A O 1
ATOM 2484 N N . VAL A 1 307 ? -9.664 28.766 9.375 1 98.44 307 VAL A N 1
ATOM 2485 C CA . VAL A 1 307 ? -8.227 28.859 9.602 1 98.44 307 VAL A CA 1
ATOM 2486 C C . VAL A 1 307 ? -7.957 29.391 11.008 1 98.44 307 VAL A C 1
ATOM 2488 O O . VAL A 1 307 ? -7.141 28.812 11.742 1 98.44 307 VAL A O 1
ATOM 2491 N N . GLU A 1 308 ? -8.625 30.422 11.352 1 97.25 308 GLU A N 1
ATOM 2492 C CA . GLU A 1 308 ? -8.43 31.031 12.664 1 97.25 308 GLU A CA 1
ATOM 2493 C C . GLU A 1 308 ? -8.734 30.031 13.789 1 97.25 308 GLU A C 1
ATOM 2495 O O . GLU A 1 308 ? -7.984 29.938 14.758 1 97.25 308 GLU A O 1
ATOM 2500 N N . ARG A 1 309 ? -9.766 29.391 13.633 1 97.81 309 ARG A N 1
ATOM 2501 C CA . ARG A 1 309 ? -10.203 28.438 14.656 1 97.81 309 ARG A CA 1
ATOM 2502 C C . ARG A 1 309 ? -9.297 27.219 14.703 1 97.81 309 ARG A C 1
ATOM 2504 O O . ARG A 1 309 ? -8.875 26.797 15.789 1 97.81 309 ARG A O 1
ATOM 2511 N N . PHE A 1 310 ? -8.898 26.688 13.586 1 98.62 310 PHE A N 1
ATOM 2512 C CA . PHE A 1 310 ? -8.125 25.453 13.547 1 98.62 310 PHE A CA 1
ATOM 2513 C C . PHE A 1 310 ? -6.652 25.734 13.828 1 98.62 310 PHE A C 1
ATOM 2515 O O . PHE A 1 310 ? -5.871 24.812 14.055 1 98.62 310 PHE A O 1
ATOM 2522 N N . ALA A 1 311 ? -6.242 27 13.797 1 98.62 311 ALA A N 1
ATOM 2523 C CA . ALA A 1 311 ? -4.902 27.328 14.281 1 98.62 311 ALA A CA 1
ATOM 2524 C C . ALA A 1 311 ? -4.711 26.875 15.727 1 98.62 311 ALA A C 1
ATOM 2526 O O . ALA A 1 311 ? -3.637 26.406 16.109 1 98.62 311 ALA A O 1
ATOM 2527 N N . LEU A 1 312 ? -5.758 27.047 16.516 1 98.5 312 LEU A N 1
ATOM 2528 C CA . LEU A 1 312 ? -5.715 26.594 17.906 1 98.5 312 LEU A CA 1
ATOM 2529 C C . LEU A 1 312 ? -5.551 25.078 17.984 1 98.5 312 LEU A C 1
ATOM 2531 O O . LEU A 1 312 ? -4.805 24.578 18.828 1 98.5 312 LEU A O 1
ATOM 2535 N N . VAL A 1 313 ? -6.219 24.375 17.062 1 98.44 313 VAL A N 1
ATOM 2536 C CA . VAL A 1 313 ? -6.129 22.922 17 1 98.44 313 VAL A CA 1
ATOM 2537 C C . VAL A 1 313 ? -4.699 22.5 16.656 1 98.44 313 VAL A C 1
ATOM 2539 O O . VAL A 1 313 ? -4.156 21.578 17.25 1 98.44 313 VAL A O 1
ATOM 2542 N N . SER A 1 314 ? -4.102 23.156 15.719 1 98.38 314 SER A N 1
ATOM 2543 C CA . SER A 1 314 ? -2.73 22.875 15.312 1 98.38 314 SER A CA 1
ATOM 2544 C C . SER A 1 314 ? -1.769 23.016 16.484 1 98.38 314 SER A C 1
ATOM 2546 O O . SER A 1 314 ? -0.956 22.125 16.75 1 98.38 314 SER A O 1
ATOM 2548 N N . HIS A 1 315 ? -1.856 24.141 17.188 1 98.56 315 HIS A N 1
ATOM 2549 C CA . HIS A 1 315 ? -0.974 24.375 18.328 1 98.56 315 HIS A CA 1
ATOM 2550 C C . HIS A 1 315 ? -1.185 23.328 19.422 1 98.56 315 HIS A C 1
ATOM 2552 O O . HIS A 1 315 ? -0.218 22.812 19.984 1 98.56 315 HIS A O 1
ATOM 2558 N N . TYR A 1 316 ? -2.412 23.047 19.703 1 98.5 316 TYR A N 1
ATOM 2559 C CA . TYR A 1 316 ? -2.713 22.062 20.734 1 98.5 316 TYR A CA 1
ATOM 2560 C C . TYR A 1 316 ? -2.168 20.688 20.344 1 98.5 316 TYR A C 1
ATOM 2562 O O . TYR A 1 316 ? -1.511 20.031 21.156 1 98.5 316 TYR A O 1
ATOM 2570 N N . TRP A 1 317 ? -2.383 20.312 19.125 1 97.25 317 TRP A N 1
ATOM 2571 C CA . TRP A 1 317 ? -1.955 19.016 18.594 1 97.25 317 TRP A CA 1
ATOM 2572 C C . TRP A 1 317 ? -0.439 18.875 18.672 1 97.25 317 TRP A C 1
ATOM 2574 O O . TRP A 1 317 ? 0.07 17.891 19.234 1 97.25 317 TRP A O 1
ATOM 2584 N N . TRP A 1 318 ? 0.283 19.781 18.141 1 97.19 318 TRP A N 1
ATOM 2585 C CA . TRP A 1 318 ? 1.734 19.672 18.031 1 97.19 318 TRP A CA 1
ATOM 2586 C C . TRP A 1 318 ? 2.383 19.812 19.406 1 97.19 318 TRP A C 1
ATOM 2588 O O . TRP A 1 318 ? 3.477 19.281 19.641 1 97.19 318 TRP A O 1
ATOM 2598 N N . SER A 1 319 ? 1.7 20.5 20.344 1 98.06 319 SER A N 1
ATOM 2599 C CA . SER A 1 319 ? 2.197 20.547 21.703 1 98.06 319 SER A CA 1
ATOM 2600 C C . SER A 1 319 ? 2.143 19.172 22.375 1 98.06 319 SER A C 1
ATOM 2602 O O . SER A 1 319 ? 3.121 18.734 22.969 1 98.06 319 SER A O 1
ATOM 2604 N N . LEU A 1 320 ? 0.995 18.547 22.234 1 97.81 320 LEU A N 1
ATOM 2605 C CA . LEU A 1 320 ? 0.87 17.219 22.812 1 97.81 320 LEU A CA 1
ATOM 2606 C C . LEU A 1 320 ? 1.86 16.25 22.156 1 97.81 320 LEU A C 1
ATOM 2608 O O . LEU A 1 320 ? 2.518 15.469 22.859 1 97.81 320 LEU A O 1
ATOM 2612 N N . TRP A 1 321 ? 1.885 16.312 20.891 1 94.44 321 TRP A N 1
ATOM 2613 C CA . TRP A 1 321 ? 2.824 15.492 20.125 1 94.44 321 TRP A CA 1
ATOM 2614 C C . TRP A 1 321 ? 4.25 15.688 20.641 1 94.44 321 TRP A C 1
ATOM 2616 O O . TRP A 1 321 ? 4.992 14.719 20.812 1 94.44 321 TRP A O 1
ATOM 2626 N N . SER A 1 322 ? 4.621 16.906 20.891 1 96.12 322 SER A N 1
ATOM 2627 C CA . SER A 1 322 ? 5.984 17.234 21.281 1 96.12 322 SER A CA 1
ATOM 2628 C C . SER A 1 322 ? 6.293 16.719 22.688 1 96.12 322 SER A C 1
ATOM 2630 O O . SER A 1 322 ? 7.418 16.281 22.953 1 96.12 322 SER A O 1
ATOM 2632 N N . ILE A 1 323 ? 5.363 16.781 23.547 1 96.69 323 ILE A N 1
ATOM 2633 C CA . ILE A 1 323 ? 5.559 16.219 24.875 1 96.69 323 ILE A CA 1
ATOM 2634 C C . ILE A 1 323 ? 5.828 14.719 24.781 1 96.69 323 ILE A C 1
ATOM 2636 O O . ILE A 1 323 ? 6.742 14.195 25.422 1 96.69 323 ILE A O 1
ATOM 2640 N N . ALA A 1 324 ? 5.027 14.094 23.969 1 92.94 324 ALA A N 1
ATOM 2641 C CA . ALA A 1 324 ? 5.207 12.656 23.766 1 92.94 324 ALA A CA 1
ATOM 2642 C C . ALA A 1 324 ? 6.582 12.359 23.172 1 92.94 324 ALA A C 1
ATOM 2644 O O . ALA A 1 324 ? 7.246 11.406 23.594 1 92.94 324 ALA A O 1
ATOM 2645 N N . GLN A 1 325 ? 7.031 13.172 22.234 1 90.25 325 GLN A N 1
ATOM 2646 C CA . GLN A 1 325 ? 8.32 12.969 21.578 1 90.25 325 GLN A CA 1
ATOM 2647 C C . GLN A 1 325 ? 9.477 13.18 22.562 1 90.25 325 GLN A C 1
ATOM 2649 O O . GLN A 1 325 ? 10.508 12.516 22.469 1 90.25 325 GLN A O 1
ATOM 2654 N N . ALA A 1 326 ? 9.32 14.086 23.438 1 93.06 326 ALA A N 1
ATOM 2655 C CA . ALA A 1 326 ? 10.352 14.336 24.438 1 93.06 326 ALA A CA 1
ATOM 2656 C C . ALA A 1 326 ? 10.641 13.07 25.25 1 93.06 326 ALA A C 1
ATOM 2658 O O . ALA A 1 326 ? 11.773 12.859 25.703 1 93.06 326 ALA A O 1
ATOM 2659 N N . TYR A 1 327 ? 9.625 12.297 25.391 1 91.19 327 TYR A N 1
ATOM 2660 C CA . TYR A 1 327 ? 9.727 11.086 26.188 1 91.19 327 TYR A CA 1
ATOM 2661 C C . TYR A 1 327 ? 10.266 9.93 25.375 1 91.19 327 TYR A C 1
ATOM 2663 O O . TYR A 1 327 ? 11.039 9.109 25.875 1 91.19 327 TYR A O 1
ATOM 2671 N N . MET A 1 328 ? 9.93 9.852 24.094 1 85 328 MET A N 1
ATOM 2672 C CA . MET A 1 328 ? 10.164 8.633 23.328 1 85 328 MET A CA 1
ATOM 2673 C C . MET A 1 328 ? 11.344 8.812 22.375 1 85 328 MET A C 1
ATOM 2675 O O . MET A 1 328 ? 12.023 7.844 22.047 1 85 328 MET A O 1
ATOM 2679 N N . SER A 1 329 ? 11.555 9.969 21.938 1 81.5 329 SER A N 1
ATOM 2680 C CA . SER A 1 329 ? 12.492 10.188 20.844 1 81.5 329 SER A CA 1
ATOM 2681 C C . SER A 1 329 ? 13.922 10.344 21.359 1 81.5 329 SER A C 1
ATOM 2683 O O . SER A 1 329 ? 14.133 10.82 22.469 1 81.5 329 SER A O 1
ATOM 2685 N N . HIS A 1 330 ? 14.844 9.914 20.469 1 79.69 330 HIS A N 1
ATOM 2686 C CA . HIS A 1 330 ? 16.25 10.086 20.797 1 79.69 330 HIS A CA 1
ATOM 2687 C C . HIS A 1 330 ? 16.859 11.234 20 1 79.69 330 HIS A C 1
ATOM 2689 O O . HIS A 1 330 ? 18.062 11.5 20.109 1 79.69 330 HIS A O 1
ATOM 2695 N N . ILE A 1 331 ? 16.078 11.945 19.328 1 79.62 331 ILE A N 1
ATOM 2696 C CA . ILE A 1 331 ? 16.516 13.07 18.5 1 79.62 331 ILE A CA 1
ATOM 2697 C C . ILE A 1 331 ? 16.781 14.281 19.391 1 79.62 331 ILE A C 1
ATOM 2699 O O . ILE A 1 331 ? 16.031 14.547 20.328 1 79.62 331 ILE A O 1
ATOM 2703 N N . SER A 1 332 ? 17.906 14.93 19.141 1 86.38 332 SER A N 1
ATOM 2704 C CA . SER A 1 332 ? 18.219 16.156 19.844 1 86.38 332 SER A CA 1
ATOM 2705 C C . SER A 1 332 ? 17.359 17.328 19.359 1 86.38 332 SER A C 1
ATOM 2707 O O . SER A 1 332 ? 17.656 17.953 18.344 1 86.38 332 SER A O 1
ATOM 2709 N N . PHE A 1 333 ? 16.359 17.641 20.078 1 91.56 333 PHE A N 1
ATOM 2710 C CA . PHE A 1 333 ? 15.383 18.672 19.781 1 91.56 333 PHE A CA 1
ATOM 2711 C C . PHE A 1 333 ? 14.688 19.141 21.062 1 91.56 333 PHE A C 1
ATOM 2713 O O . PHE A 1 333 ? 14.391 18.328 21.938 1 91.56 333 PHE A O 1
ATOM 2720 N N . GLY A 1 334 ? 14.516 20.422 21.203 1 95.75 334 GLY A N 1
ATOM 2721 C CA . GLY A 1 334 ? 13.844 20.938 22.375 1 95.75 334 GLY A CA 1
ATOM 2722 C C . GLY A 1 334 ? 12.344 20.719 22.359 1 95.75 334 GLY A C 1
ATOM 2723 O O . GLY A 1 334 ? 11.57 21.672 22.281 1 95.75 334 GLY A O 1
ATOM 2724 N N . PHE A 1 335 ? 11.969 19.531 22.562 1 95.75 335 PHE A N 1
ATOM 2725 C CA . PHE A 1 335 ? 10.562 19.156 22.438 1 95.75 335 PHE A CA 1
ATOM 2726 C C . PHE A 1 335 ? 9.719 19.875 23.484 1 95.75 335 PHE A C 1
ATOM 2728 O O . PHE A 1 335 ? 8.641 20.375 23.172 1 95.75 335 PHE A O 1
ATOM 2735 N N . LEU A 1 336 ? 10.18 19.891 24.688 1 98.12 336 LEU A N 1
ATOM 2736 C CA . LEU A 1 336 ? 9.375 20.516 25.734 1 98.12 336 LEU A CA 1
ATOM 2737 C C . LEU A 1 336 ? 9.359 22.031 25.578 1 98.12 336 LEU A C 1
ATOM 2739 O O . LEU A 1 336 ? 8.336 22.672 25.828 1 98.12 336 LEU A O 1
ATOM 2743 N N . GLU A 1 337 ? 10.516 22.578 25.141 1 98.25 337 GLU A N 1
ATOM 2744 C CA . GLU A 1 337 ? 10.539 24 24.812 1 98.25 337 GLU A CA 1
ATOM 2745 C C . GLU A 1 337 ? 9.562 24.312 23.672 1 98.25 337 GLU A C 1
ATOM 2747 O O . GLU A 1 337 ? 8.891 25.344 23.703 1 98.25 337 GLU A O 1
ATOM 2752 N N . TYR A 1 338 ? 9.523 23.438 22.75 1 97.94 338 TYR A N 1
ATOM 2753 C CA . TYR A 1 338 ? 8.617 23.578 21.625 1 97.94 338 TYR A CA 1
ATOM 2754 C C . TYR A 1 338 ? 7.164 23.547 22.078 1 97.94 338 TYR A C 1
ATOM 2756 O O . TYR A 1 338 ? 6.352 24.375 21.656 1 97.94 338 TYR A O 1
ATOM 2764 N N . ALA A 1 339 ? 6.832 22.609 22.953 1 98.38 339 ALA A N 1
ATOM 2765 C CA . ALA A 1 339 ? 5.48 22.5 23.484 1 98.38 339 ALA A CA 1
ATOM 2766 C C . ALA A 1 339 ? 5.078 23.781 24.234 1 98.38 339 ALA A C 1
ATOM 2768 O O . ALA A 1 339 ? 3.963 24.281 24.062 1 98.38 339 ALA A O 1
ATOM 2769 N N . LEU A 1 340 ? 5.973 24.25 25.062 1 98.5 340 LEU A N 1
ATOM 2770 C CA . LEU A 1 340 ? 5.703 25.453 25.828 1 98.5 340 LEU A CA 1
ATOM 2771 C C . LEU A 1 340 ? 5.465 26.641 24.906 1 98.5 340 LEU A C 1
ATOM 2773 O O . LEU A 1 340 ? 4.535 27.422 25.109 1 98.5 340 LEU A O 1
ATOM 2777 N N . ALA A 1 341 ? 6.293 26.75 23.875 1 98.25 341 ALA A N 1
ATOM 2778 C CA . ALA A 1 341 ? 6.172 27.859 22.922 1 98.25 341 ALA A CA 1
ATOM 2779 C C . ALA A 1 341 ? 4.852 27.797 22.172 1 98.25 341 ALA A C 1
ATOM 2781 O O . ALA A 1 341 ? 4.199 28.812 21.953 1 98.25 341 ALA A O 1
ATOM 2782 N N . ARG A 1 342 ? 4.43 26.656 21.766 1 98.12 342 ARG A N 1
ATOM 2783 C CA . ARG A 1 342 ? 3.186 26.484 21.016 1 98.12 342 ARG A CA 1
ATOM 2784 C C . ARG A 1 342 ? 1.975 26.75 21.906 1 98.12 342 ARG A C 1
ATOM 2786 O O . ARG A 1 342 ? 1.007 27.375 21.469 1 98.12 342 ARG A O 1
ATOM 2793 N N . PHE A 1 343 ? 2.029 26.328 23.156 1 98.38 343 PHE A N 1
ATOM 2794 C CA . PHE A 1 343 ? 0.917 26.594 24.062 1 98.38 343 PHE A CA 1
ATOM 2795 C C . PHE A 1 343 ? 0.814 28.094 24.375 1 98.38 343 PHE A C 1
ATOM 2797 O O . PHE A 1 343 ? -0.287 28.609 24.531 1 98.38 343 PHE A O 1
ATOM 2804 N N . ASP A 1 344 ? 1.978 28.703 24.484 1 97.81 344 ASP A N 1
ATOM 2805 C CA . ASP A 1 344 ? 1.949 30.156 24.656 1 97.81 344 ASP A CA 1
ATOM 2806 C C . ASP A 1 344 ? 1.195 30.844 23.531 1 97.81 344 ASP A C 1
ATOM 2808 O O . ASP A 1 344 ? 0.366 31.719 23.766 1 97.81 344 ASP A O 1
ATOM 2812 N N . TRP A 1 345 ? 1.542 30.453 22.344 1 98 345 TRP A N 1
ATOM 2813 C CA . TRP A 1 345 ? 0.867 31.016 21.188 1 98 345 TRP A CA 1
ATOM 2814 C C . TRP A 1 345 ? -0.604 30.625 21.156 1 98 345 TRP A C 1
ATOM 2816 O O . TRP A 1 345 ? -1.468 31.422 20.797 1 98 345 TRP A O 1
ATOM 2826 N N . TYR A 1 346 ? -0.915 29.438 21.547 1 98.25 346 TYR A N 1
ATOM 2827 C CA . TYR A 1 346 ? -2.273 28.922 21.656 1 98.25 346 TYR A CA 1
ATOM 2828 C C . TYR A 1 346 ? -3.129 29.812 22.547 1 98.25 346 TYR A C 1
ATOM 2830 O O . TYR A 1 346 ? -4.211 30.25 22.141 1 98.25 346 TYR A O 1
ATOM 2838 N N . PHE A 1 347 ? -2.68 30.125 23.719 1 97.75 347 PHE A N 1
ATOM 2839 C CA . PHE A 1 347 ? -3.467 30.891 24.672 1 97.75 347 PHE A CA 1
ATOM 2840 C C . PHE A 1 347 ? -3.623 32.344 24.219 1 97.75 347 PHE A C 1
ATOM 2842 O O . PHE A 1 347 ? -4.652 32.969 24.469 1 97.75 347 PHE A O 1
ATOM 2849 N N . GLU A 1 348 ? -2.59 32.812 23.562 1 96.75 348 GLU A N 1
ATOM 2850 C CA . GLU A 1 348 ? -2.707 34.125 22.969 1 96.75 348 GLU A CA 1
ATOM 2851 C C . GLU A 1 348 ? -3.799 34.188 21.906 1 96.75 348 GLU A C 1
ATOM 2853 O O . GLU A 1 348 ? -4.641 35.062 21.906 1 96.75 348 GLU A O 1
ATOM 2858 N N . MET A 1 349 ? -3.773 33.219 21.016 1 96.38 349 MET A N 1
ATOM 2859 C CA . MET A 1 349 ? -4.758 33.156 19.938 1 96.38 349 MET A CA 1
ATOM 2860 C C . MET A 1 349 ? -6.152 32.906 20.5 1 96.38 349 MET A C 1
ATOM 2862 O O . MET A 1 349 ? -7.145 33.406 19.969 1 96.38 349 MET A O 1
ATOM 2866 N N . LYS A 1 350 ? -6.195 32.062 21.484 1 96.88 350 LYS A N 1
ATOM 2867 C CA . LYS A 1 350 ? -7.477 31.75 22.109 1 96.88 350 LYS A CA 1
ATOM 2868 C C . LYS A 1 350 ? -8.109 33 22.719 1 96.88 350 LYS A C 1
ATOM 2870 O O . LYS A 1 350 ? -9.305 33.25 22.562 1 96.88 350 LYS A O 1
ATOM 2875 N N . LYS A 1 351 ? -7.312 33.781 23.344 1 95.25 351 LYS A N 1
ATOM 2876 C CA . LYS A 1 351 ? -7.781 35.031 23.922 1 95.25 351 LYS A CA 1
ATOM 2877 C C . LYS A 1 351 ? -8.32 35.969 22.844 1 95.25 351 LYS A C 1
ATOM 2879 O O . LYS A 1 351 ? -9.367 36.594 23.016 1 95.25 351 LYS A O 1
ATOM 2884 N N . ASN A 1 352 ? -7.629 36.031 21.75 1 91.31 352 ASN A N 1
ATOM 2885 C CA . ASN A 1 352 ? -8.039 36.875 20.641 1 91.31 352 ASN A CA 1
ATOM 2886 C C . ASN A 1 352 ? -9.344 36.375 20.016 1 91.31 352 ASN A C 1
ATOM 2888 O O . ASN A 1 352 ? -10.172 37.188 19.578 1 91.31 352 ASN A O 1
ATOM 2892 N N . LEU A 1 353 ? -9.523 35.156 19.906 1 89.81 353 LEU A N 1
ATOM 2893 C CA . LEU A 1 353 ? -10.727 34.562 19.328 1 89.81 353 LEU A CA 1
ATOM 2894 C C . LEU A 1 353 ? -11.938 34.812 20.219 1 89.81 353 LEU A C 1
ATOM 2896 O O . LEU A 1 353 ? -13.039 35.062 19.719 1 89.81 353 LEU A O 1
ATOM 2900 N N . THR A 1 354 ? -11.805 34.719 21.516 1 85 354 THR A N 1
ATOM 2901 C CA . THR A 1 354 ? -12.906 34.844 22.453 1 85 354 THR A CA 1
ATOM 2902 C C . THR A 1 354 ? -13.273 36.312 22.641 1 85 354 THR A C 1
ATOM 2904 O O . THR A 1 354 ? -14.438 36.656 22.875 1 85 354 THR A O 1
ATOM 2907 N N . CYS A 1 355 ? -12.297 37.156 22.531 1 76.5 355 CYS A N 1
ATOM 2908 C CA . CYS A 1 355 ? -12.57 38.594 22.641 1 76.5 355 CYS A CA 1
ATOM 2909 C C . CYS A 1 355 ? -13.32 39.094 21.406 1 76.5 355 CYS A C 1
ATOM 2911 O O . CYS A 1 355 ? -14.219 39.938 21.516 1 76.5 355 CYS A O 1
ATOM 2913 N N . ASN A 1 356 ? -12.891 38.594 20.312 1 68.81 356 ASN A N 1
ATOM 2914 C CA . ASN A 1 356 ? -13.578 39 19.078 1 68.81 356 ASN A CA 1
ATOM 2915 C C . ASN A 1 356 ? -15.023 38.469 19.062 1 68.81 356 ASN A C 1
ATOM 2917 O O . ASN A 1 356 ? -15.906 39.125 18.5 1 68.81 356 ASN A O 1
ATOM 2921 N N . ARG A 1 357 ? -15.305 37.312 19.578 1 60.81 357 ARG A N 1
ATOM 2922 C CA . ARG A 1 357 ? -16.656 36.812 19.672 1 60.81 357 ARG A CA 1
ATOM 2923 C C . ARG A 1 357 ? -17.516 37.656 20.609 1 60.81 357 ARG A C 1
ATOM 2925 O O . ARG A 1 357 ? -18.688 37.906 20.344 1 60.81 357 ARG A O 1
ATOM 2932 N N . LYS A 1 358 ? -17 38.031 21.75 1 54.19 358 LYS A N 1
ATOM 2933 C CA . LYS A 1 358 ? -17.734 38.906 22.672 1 54.19 358 LYS A CA 1
ATOM 2934 C C . LYS A 1 358 ? -18.078 40.25 22.016 1 54.19 358 LYS A C 1
ATOM 2936 O O . LYS A 1 358 ? -19.188 40.75 22.203 1 54.19 358 LYS A O 1
ATOM 2941 N N . HIS A 1 359 ? -17.094 40.625 21.266 1 47.88 359 HIS A N 1
ATOM 2942 C CA . HIS A 1 359 ? -17.359 41.906 20.594 1 47.88 359 HIS A CA 1
ATOM 2943 C C . HIS A 1 359 ? -18.344 41.75 19.438 1 47.88 359 HIS A C 1
ATOM 2945 O O . HIS A 1 359 ? -19.016 42.688 19.047 1 47.88 359 HIS A O 1
ATOM 2951 N N . ALA A 1 360 ? -18.25 40.5 18.891 1 49.22 360 ALA A N 1
ATOM 2952 C CA . ALA A 1 360 ? -19.172 40.25 17.781 1 49.22 360 ALA A CA 1
ATOM 2953 C C . ALA A 1 360 ? -20.531 39.812 18.297 1 49.22 360 ALA A C 1
ATOM 2955 O O . ALA A 1 360 ? -21.438 39.531 17.516 1 49.22 360 ALA A O 1
ATOM 2956 N N . GLY A 1 361 ? -20.828 39.875 19.469 1 42.72 361 GLY A N 1
ATOM 2957 C CA . GLY A 1 361 ? -22.125 39.531 20.047 1 42.72 361 GLY A CA 1
ATOM 2958 C C . GLY A 1 361 ? -22.359 38.031 20.172 1 42.72 361 GLY A C 1
ATOM 2959 O O . GLY A 1 361 ? -23.5 37.594 20.312 1 42.72 361 GLY A O 1
ATOM 2960 N N . LEU A 1 362 ? -21.531 37.062 19.875 1 37.16 362 LEU A N 1
ATOM 2961 C CA . LEU A 1 362 ? -21.797 35.625 19.984 1 37.16 362 LEU A CA 1
ATOM 2962 C C . LEU A 1 362 ? -21.281 35.062 21.297 1 37.16 362 LEU A C 1
ATOM 2964 O O . LEU A 1 362 ? -20.234 35.5 21.797 1 37.16 362 LEU A O 1
ATOM 2968 N N . MET B 1 1 ? -38.719 -9.594 15.141 1 23.17 1 MET B N 1
ATOM 2969 C CA . MET B 1 1 ? -37.875 -8.906 14.164 1 23.17 1 MET B CA 1
ATOM 2970 C C . MET B 1 1 ? -36.688 -9.789 13.742 1 23.17 1 MET B C 1
ATOM 2972 O O . MET B 1 1 ? -35.906 -10.227 14.586 1 23.17 1 MET B O 1
ATOM 2976 N N . ALA B 1 2 ? -36.75 -10.531 12.805 1 35.19 2 ALA B N 1
ATOM 2977 C CA . ALA B 1 2 ? -35.781 -11.5 12.32 1 35.19 2 ALA B CA 1
ATOM 2978 C C . ALA B 1 2 ? -34.406 -10.875 12.234 1 35.19 2 ALA B C 1
ATOM 2980 O O . ALA B 1 2 ? -34.219 -9.82 11.633 1 35.19 2 ALA B O 1
ATOM 2981 N N . GLU B 1 3 ? -33.438 -10.969 13.133 1 42.62 3 GLU B N 1
ATOM 2982 C CA . GLU B 1 3 ? -32.094 -10.391 13.273 1 42.62 3 GLU B CA 1
ATOM 2983 C C . GLU B 1 3 ? -31.266 -10.602 12.016 1 42.62 3 GLU B C 1
ATOM 2985 O O . GLU B 1 3 ? -31.141 -11.727 11.523 1 42.62 3 GLU B O 1
ATOM 2990 N N . ASN B 1 4 ? -31.266 -9.688 11.102 1 50.84 4 ASN B N 1
ATOM 2991 C CA . ASN B 1 4 ? -30.688 -9.625 9.758 1 50.84 4 ASN B CA 1
ATOM 2992 C C . ASN B 1 4 ? -29.203 -9.969 9.766 1 50.84 4 ASN B C 1
ATOM 2994 O O . ASN B 1 4 ? -28.422 -9.391 9.008 1 50.84 4 ASN B O 1
ATOM 2998 N N . ASN B 1 5 ? -28.719 -10.617 10.734 1 58.78 5 ASN B N 1
ATOM 2999 C CA . ASN B 1 5 ? -27.297 -10.93 10.812 1 58.78 5 ASN B CA 1
ATOM 3000 C C . ASN B 1 5 ? -26.969 -12.203 10.039 1 58.78 5 ASN B C 1
ATOM 3002 O O . ASN B 1 5 ? -25.812 -12.648 10.039 1 58.78 5 ASN B O 1
ATOM 3006 N N . ASN B 1 6 ? -27.797 -12.719 9.148 1 64.5 6 ASN B N 1
ATOM 3007 C CA . ASN B 1 6 ? -27.562 -13.867 8.281 1 64.5 6 ASN B CA 1
ATOM 3008 C C . ASN B 1 6 ? -26.688 -14.914 8.961 1 64.5 6 ASN B C 1
ATOM 3010 O O . ASN B 1 6 ? -25.781 -15.469 8.336 1 64.5 6 ASN B O 1
ATOM 3014 N N . GLY B 1 7 ? -26.844 -15.062 10.328 1 74.5 7 GLY B N 1
ATOM 3015 C CA . GLY B 1 7 ? -26.109 -16.078 11.062 1 74.5 7 GLY B CA 1
ATOM 3016 C C . GLY B 1 7 ? -24.734 -15.625 11.5 1 74.5 7 GLY B C 1
ATOM 3017 O O . GLY B 1 7 ? -23.984 -16.391 12.102 1 74.5 7 GLY B O 1
ATOM 3018 N N . LEU B 1 8 ? -24.406 -14.445 11.242 1 82.5 8 LEU B N 1
ATOM 3019 C CA . LEU B 1 8 ? -23.109 -13.914 11.617 1 82.5 8 LEU B CA 1
ATOM 3020 C C . LEU B 1 8 ? -23.094 -13.477 13.078 1 82.5 8 LEU B C 1
ATOM 3022 O O . LEU B 1 8 ? -24.141 -13.078 13.617 1 82.5 8 LEU B O 1
ATOM 3026 N N . ASP B 1 9 ? -21.984 -13.586 13.734 1 89.25 9 ASP B N 1
ATOM 3027 C CA . ASP B 1 9 ? -21.766 -13.055 15.078 1 89.25 9 ASP B CA 1
ATOM 3028 C C . ASP B 1 9 ? -22.141 -11.578 15.141 1 89.25 9 ASP B C 1
ATOM 3030 O O . ASP B 1 9 ? -21.734 -10.789 14.273 1 89.25 9 ASP B O 1
ATOM 3034 N N . PRO B 1 10 ? -22.984 -11.281 16.109 1 90.75 10 PRO B N 1
ATOM 3035 C CA . PRO B 1 10 ? -23.391 -9.883 16.234 1 90.75 10 PRO B CA 1
ATOM 3036 C C . PRO B 1 10 ? -22.203 -8.922 16.312 1 90.75 10 PRO B C 1
ATOM 3038 O O . PRO B 1 10 ? -22.266 -7.812 15.781 1 90.75 10 PRO B O 1
ATOM 3041 N N . ALA B 1 11 ? -21.219 -9.359 17 1 93.19 11 ALA B N 1
ATOM 3042 C CA . ALA B 1 11 ? -20.031 -8.516 17.109 1 93.19 11 ALA B CA 1
ATOM 3043 C C . ALA B 1 11 ? -19.406 -8.289 15.734 1 93.19 11 ALA B C 1
ATOM 3045 O O . ALA B 1 11 ? -18.953 -7.18 15.43 1 93.19 11 ALA B O 1
ATOM 3046 N N . PHE B 1 12 ? -19.391 -9.305 15.008 1 93.12 12 PHE B N 1
ATOM 3047 C CA . PHE B 1 12 ? -18.828 -9.18 13.664 1 93.12 12 PHE B CA 1
ATOM 3048 C C . PHE B 1 12 ? -19.734 -8.305 12.789 1 93.12 12 PHE B C 1
ATOM 3050 O O . PHE B 1 12 ? -19.25 -7.504 11.992 1 93.12 12 PHE B O 1
ATOM 3057 N N . HIS B 1 13 ? -21.016 -8.531 12.906 1 95 13 HIS B N 1
ATOM 3058 C CA . HIS B 1 13 ? -21.969 -7.715 12.156 1 95 13 HIS B CA 1
ATOM 3059 C C . HIS B 1 13 ? -21.75 -6.23 12.43 1 95 13 HIS B C 1
ATOM 3061 O O . HIS B 1 13 ? -21.734 -5.418 11.5 1 95 13 HIS B O 1
ATOM 3067 N N . HIS B 1 14 ? -21.656 -5.926 13.648 1 95.94 14 HIS B N 1
ATOM 3068 C CA . HIS B 1 14 ? -21.406 -4.539 14.031 1 95.94 14 HIS B CA 1
ATOM 3069 C C . HIS B 1 14 ? -20.109 -4.027 13.422 1 95.94 14 HIS B C 1
ATOM 3071 O O . HIS B 1 14 ? -20.047 -2.904 12.914 1 95.94 14 HIS B O 1
ATOM 3077 N N . LYS B 1 15 ? -19.062 -4.82 13.539 1 95.62 15 LYS B N 1
ATOM 3078 C CA . LYS B 1 15 ? -17.766 -4.441 12.984 1 95.62 15 LYS B CA 1
ATOM 3079 C C . LYS B 1 15 ? -17.859 -4.176 11.484 1 95.62 15 LYS B C 1
ATOM 3081 O O . LYS B 1 15 ? -17.328 -3.176 10.992 1 95.62 15 LYS B O 1
ATOM 3086 N N . ALA B 1 16 ? -18.484 -5.074 10.797 1 96.5 16 ALA B N 1
ATOM 3087 C CA . ALA B 1 16 ? -18.641 -4.93 9.352 1 96.5 16 ALA B CA 1
ATOM 3088 C C . ALA B 1 16 ? -19.406 -3.658 9.008 1 96.5 16 ALA B C 1
ATOM 3090 O O . ALA B 1 16 ? -19.031 -2.918 8.102 1 96.5 16 ALA B O 1
ATOM 3091 N N . TRP B 1 17 ? -20.453 -3.459 9.727 1 97.25 17 TRP B N 1
ATOM 3092 C CA . TRP B 1 17 ? -21.25 -2.252 9.547 1 97.25 17 TRP B CA 1
ATOM 3093 C C . TRP B 1 17 ? -20.406 -1.002 9.781 1 97.25 17 TRP B C 1
ATOM 3095 O O . TRP B 1 17 ? -20.438 -0.073 8.969 1 97.25 17 TRP B O 1
ATOM 3105 N N . ALA B 1 18 ? -19.719 -1 10.828 1 97.06 18 ALA B N 1
ATOM 3106 C CA . ALA B 1 18 ? -18.906 0.157 11.195 1 97.06 18 ALA B CA 1
ATOM 3107 C C . ALA B 1 18 ? -17.844 0.441 10.141 1 97.06 18 ALA B C 1
ATOM 3109 O O . ALA B 1 18 ? -17.578 1.6 9.805 1 97.06 18 ALA B O 1
ATOM 3110 N N . ILE B 1 19 ? -17.203 -0.621 9.656 1 97.12 19 ILE B N 1
ATOM 3111 C CA . ILE B 1 19 ? -16.172 -0.48 8.633 1 97.12 19 ILE B CA 1
ATOM 3112 C C . ILE B 1 19 ? -16.781 0.153 7.383 1 97.12 19 ILE B C 1
ATOM 3114 O O . ILE B 1 19 ? -16.266 1.152 6.875 1 97.12 19 ILE B O 1
ATOM 3118 N N . CYS B 1 20 ? -17.875 -0.362 6.895 1 97 20 CYS B N 1
ATOM 3119 C CA . CYS B 1 20 ? -18.5 0.177 5.691 1 97 20 CYS B CA 1
ATOM 3120 C C . CYS B 1 20 ? -18.938 1.623 5.902 1 97 20 CYS B C 1
ATOM 3122 O O . CYS B 1 20 ? -18.734 2.471 5.031 1 97 20 CYS B O 1
ATOM 3124 N N . HIS B 1 21 ? -19.5 1.798 7.074 1 96.19 21 HIS B N 1
ATOM 3125 C CA . HIS B 1 21 ? -19.922 3.143 7.438 1 96.19 21 HIS B CA 1
ATOM 3126 C C . HIS B 1 21 ? -18.766 4.125 7.402 1 96.19 21 HIS B C 1
ATOM 3128 O O . HIS B 1 21 ? -18.891 5.227 6.859 1 96.19 21 HIS B O 1
ATOM 3134 N N . ASP B 1 22 ? -17.656 3.758 7.941 1 96.19 22 ASP B N 1
ATOM 3135 C CA . ASP B 1 22 ? -16.531 4.656 8.172 1 96.19 22 ASP B CA 1
ATOM 3136 C C . ASP B 1 22 ? -15.711 4.84 6.895 1 96.19 22 ASP B C 1
ATOM 3138 O O . ASP B 1 22 ? -15.102 5.891 6.691 1 96.19 22 ASP B O 1
ATOM 3142 N N . TYR B 1 23 ? -15.664 3.828 6.098 1 96.5 23 TYR B N 1
ATOM 3143 C CA . TYR B 1 23 ? -14.695 3.834 5.004 1 96.5 23 TYR B CA 1
ATOM 3144 C C . TYR B 1 23 ? -15.383 4.156 3.678 1 96.5 23 TYR B C 1
ATOM 3146 O O . TYR B 1 23 ? -14.711 4.484 2.693 1 96.5 23 TYR B O 1
ATOM 3154 N N . LEU B 1 24 ? -16.734 3.975 3.916 1 94 24 LEU B N 1
ATOM 3155 C CA . LEU B 1 24 ? -17.453 4.148 2.658 1 94 24 LEU B CA 1
ATOM 3156 C C . LEU B 1 24 ? -18.344 5.379 2.711 1 94 24 LEU B C 1
ATOM 3158 O O . LEU B 1 24 ? -18.734 5.832 3.795 1 94 24 LEU B O 1
ATOM 3162 N N . GLY B 1 25 ? -18.469 6.277 1.882 1 88.81 25 GLY B N 1
ATOM 3163 C CA . GLY B 1 25 ? -19.344 7.43 1.738 1 88.81 25 GLY B CA 1
ATOM 3164 C C . GLY B 1 25 ? -20.797 7.043 1.533 1 88.81 25 GLY B C 1
ATOM 3165 O O . GLY B 1 25 ? -21.203 5.941 1.893 1 88.81 25 GLY B O 1
ATOM 3166 N N . LEU B 1 26 ? -21.578 7.934 1.202 1 89.69 26 LEU B N 1
ATOM 3167 C CA . LEU B 1 26 ? -22.969 7.645 0.851 1 89.69 26 LEU B CA 1
ATOM 3168 C C . LEU B 1 26 ? -23.031 6.535 -0.191 1 89.69 26 LEU B C 1
ATOM 3170 O O . LEU B 1 26 ? -22.219 6.477 -1.104 1 89.69 26 LEU B O 1
ATOM 3174 N N . PRO B 1 27 ? -24 5.645 0.036 1 94.44 27 PRO B N 1
ATOM 3175 C CA . PRO B 1 27 ? -25.125 5.609 0.978 1 94.44 27 PRO B CA 1
ATOM 3176 C C . PRO B 1 27 ? -24.781 4.867 2.27 1 94.44 27 PRO B C 1
ATOM 3178 O O . PRO B 1 27 ? -25.594 4.828 3.193 1 94.44 27 PRO B O 1
ATOM 3181 N N . TRP B 1 28 ? -23.656 4.254 2.363 1 95.06 28 TRP B N 1
ATOM 3182 C CA . TRP B 1 28 ? -23.312 3.367 3.471 1 95.06 28 TRP B CA 1
ATOM 3183 C C . TRP B 1 28 ? -23.422 4.102 4.805 1 95.06 28 TRP B C 1
ATOM 3185 O O . TRP B 1 28 ? -23.828 3.52 5.812 1 95.06 28 TRP B O 1
ATOM 3195 N N . LYS B 1 29 ? -23.156 5.363 4.766 1 92.94 29 LYS B N 1
ATOM 3196 C CA . LYS B 1 29 ? -23.156 6.188 5.973 1 92.94 29 LYS B CA 1
ATOM 3197 C C . LYS B 1 29 ? -24.562 6.348 6.527 1 92.94 29 LYS B C 1
ATOM 3199 O O . LYS B 1 29 ? -24.734 6.652 7.711 1 92.94 29 LYS B O 1
ATOM 3204 N N . GLU B 1 30 ? -25.516 6.152 5.723 1 95.12 30 GLU B N 1
ATOM 3205 C CA . GLU B 1 30 ? -26.891 6.41 6.105 1 95.12 30 GLU B CA 1
ATOM 3206 C C . GLU B 1 30 ? -27.609 5.121 6.5 1 95.12 30 GLU B C 1
ATOM 3208 O O . GLU B 1 30 ? -28.734 5.152 7.004 1 95.12 30 GLU B O 1
ATOM 3213 N N . ILE B 1 31 ? -26.969 4.043 6.281 1 96 31 ILE B N 1
ATOM 3214 C CA . ILE B 1 31 ? -27.609 2.766 6.574 1 96 31 ILE B CA 1
ATOM 3215 C C . ILE B 1 31 ? -27.516 2.473 8.07 1 96 31 ILE B C 1
ATOM 3217 O O . ILE B 1 31 ? -26.422 2.303 8.609 1 96 31 ILE B O 1
ATOM 3221 N N . PRO B 1 32 ? -28.672 2.357 8.766 1 96.56 32 PRO B N 1
ATOM 3222 C CA . PRO B 1 32 ? -28.609 1.906 10.156 1 96.56 32 PRO B CA 1
ATOM 3223 C C . PRO B 1 32 ? -28.094 0.474 10.289 1 96.56 32 PRO B C 1
ATOM 3225 O O . PRO B 1 32 ? -28.328 -0.353 9.398 1 96.56 32 PRO B O 1
ATOM 3228 N N . GLU B 1 33 ? -27.469 0.17 11.398 1 95.5 33 GLU B N 1
ATOM 3229 C CA . GLU B 1 33 ? -26.891 -1.146 11.625 1 95.5 33 GLU B CA 1
ATOM 3230 C C . GLU B 1 33 ? -27.922 -2.252 11.461 1 95.5 33 GLU B C 1
ATOM 3232 O O . GLU B 1 33 ? -27.625 -3.303 10.883 1 95.5 33 GLU B O 1
ATOM 3237 N N . LYS B 1 34 ? -29.109 -1.986 11.93 1 94.06 34 LYS B N 1
ATOM 3238 C CA . LYS B 1 34 ? -30.172 -2.998 11.938 1 94.06 34 LYS B CA 1
ATOM 3239 C C . LYS B 1 34 ? -30.578 -3.375 10.516 1 94.06 34 LYS B C 1
ATOM 3241 O O . LYS B 1 34 ? -31.109 -4.461 10.281 1 94.06 34 LYS B O 1
ATOM 3246 N N . GLU B 1 35 ? -30.281 -2.486 9.516 1 95.5 35 GLU B N 1
ATOM 3247 C CA . GLU B 1 35 ? -30.688 -2.727 8.141 1 95.5 35 GLU B CA 1
ATOM 3248 C C . GLU B 1 35 ? -29.516 -3.139 7.27 1 95.5 35 GLU B C 1
ATOM 3250 O O . GLU B 1 35 ? -29.672 -3.436 6.086 1 95.5 35 GLU B O 1
ATOM 3255 N N . PHE B 1 36 ? -28.375 -3.092 7.875 1 95.19 36 PHE B N 1
ATOM 3256 C CA . PHE B 1 36 ? -27.156 -3.438 7.156 1 95.19 36 PHE B CA 1
ATOM 3257 C C . PHE B 1 36 ? -27.156 -4.91 6.762 1 95.19 36 PHE B C 1
ATOM 3259 O O . PHE B 1 36 ? -27.438 -5.777 7.59 1 95.19 36 PHE B O 1
ATOM 3266 N N . ILE B 1 37 ? -26.859 -5.207 5.516 1 95.19 37 ILE B N 1
ATOM 3267 C CA . ILE B 1 37 ? -26.891 -6.566 4.988 1 95.19 37 ILE B CA 1
ATOM 3268 C C . ILE B 1 37 ? -25.469 -7.047 4.703 1 95.19 37 ILE B C 1
ATOM 3270 O O . ILE B 1 37 ? -24.734 -6.402 3.951 1 95.19 37 ILE B O 1
ATOM 3274 N N . VAL B 1 38 ? -25.062 -8.133 5.273 1 95.62 38 VAL B N 1
ATOM 3275 C CA . VAL B 1 38 ? -23.781 -8.766 5.031 1 95.62 38 VAL B CA 1
ATOM 3276 C C . VAL B 1 38 ? -23.953 -10.281 4.941 1 95.62 38 VAL B C 1
ATOM 3278 O O . VAL B 1 38 ? -24.688 -10.875 5.738 1 95.62 38 VAL B O 1
ATOM 3281 N N . GLU B 1 39 ? -23.359 -10.844 3.869 1 93 39 GLU B N 1
ATOM 3282 C CA . GLU B 1 39 ? -23.438 -12.289 3.637 1 93 39 GLU B CA 1
ATOM 3283 C C . GLU B 1 39 ? -22.062 -12.891 3.406 1 93 39 GLU B C 1
ATOM 3285 O O . GLU B 1 39 ? -21.188 -12.258 2.811 1 93 39 GLU B O 1
ATOM 3290 N N . THR B 1 40 ? -21.938 -14.086 3.842 1 90.06 40 THR B N 1
ATOM 3291 C CA . THR B 1 40 ? -20.688 -14.805 3.621 1 90.06 40 THR B CA 1
ATOM 3292 C C . THR B 1 40 ? -20.547 -15.203 2.156 1 90.06 40 THR B C 1
ATOM 3294 O O . THR B 1 40 ? -21.5 -15.656 1.532 1 90.06 40 THR B O 1
ATOM 3297 N N . LEU B 1 41 ? -19.438 -14.875 1.562 1 86 41 LEU B N 1
ATOM 3298 C CA . LEU B 1 41 ? -19.078 -15.391 0.246 1 86 41 LEU B CA 1
ATOM 3299 C C . LEU B 1 41 ? -18.234 -16.656 0.37 1 86 41 LEU B C 1
ATOM 3301 O O . LEU B 1 41 ? -17.094 -16.594 0.826 1 86 41 LEU B O 1
ATOM 3305 N N . PRO B 1 42 ? -18.766 -17.812 -0.004 1 72.69 42 PRO B N 1
ATOM 3306 C CA . PRO B 1 42 ? -18 -19.062 0.115 1 72.69 42 PRO B CA 1
ATOM 3307 C C . PRO B 1 42 ? -16.828 -19.125 -0.849 1 72.69 42 PRO B C 1
ATOM 3309 O O . PRO B 1 42 ? -16.812 -18.422 -1.861 1 72.69 42 PRO B O 1
ATOM 3312 N N . GLY B 1 43 ? -15.734 -19.906 -0.64 1 61.84 43 GLY B N 1
ATOM 3313 C CA . GLY B 1 43 ? -14.734 -20.234 -1.639 1 61.84 43 GLY B CA 1
ATOM 3314 C C . GLY B 1 43 ? -13.336 -19.812 -1.249 1 61.84 43 GLY B C 1
ATOM 3315 O O . GLY B 1 43 ? -12.352 -20.25 -1.839 1 61.84 43 GLY B O 1
ATOM 3316 N N . GLY B 1 44 ? -13.203 -19.031 -0.094 1 62.25 44 GLY B N 1
ATOM 3317 C CA . GLY B 1 44 ? -11.836 -18.625 0.191 1 62.25 44 GLY B CA 1
ATOM 3318 C C . GLY B 1 44 ? -11.141 -19.516 1.196 1 62.25 44 GLY B C 1
ATOM 3319 O O . GLY B 1 44 ? -11.766 -20.016 2.137 1 62.25 44 GLY B O 1
ATOM 3320 N N . LEU B 1 45 ? -9.953 -20.156 0.703 1 60.81 45 LEU B N 1
ATOM 3321 C CA . LEU B 1 45 ? -9.234 -21.062 1.582 1 60.81 45 LEU B CA 1
ATOM 3322 C C . LEU B 1 45 ? -8.312 -20.312 2.523 1 60.81 45 LEU B C 1
ATOM 3324 O O . LEU B 1 45 ? -7.816 -20.875 3.504 1 60.81 45 LEU B O 1
ATOM 3328 N N . SER B 1 46 ? -8.148 -19.047 2.268 1 67.12 46 SER B N 1
ATOM 3329 C CA . SER B 1 46 ? -7.109 -18.375 3.039 1 67.12 46 SER B CA 1
ATOM 3330 C C . SER B 1 46 ? -7.664 -17.141 3.75 1 67.12 46 SER B C 1
ATOM 3332 O O . SER B 1 46 ? -7.09 -16.688 4.738 1 67.12 46 SER B O 1
ATOM 3334 N N . ASN B 1 47 ? -8.766 -16.578 3.254 1 78.31 47 ASN B N 1
ATOM 3335 C CA . ASN B 1 47 ? -9.383 -15.375 3.795 1 78.31 47 ASN B CA 1
ATOM 3336 C C . ASN B 1 47 ? -10.891 -15.555 3.979 1 78.31 47 ASN B C 1
ATOM 3338 O O . ASN B 1 47 ? -11.469 -16.516 3.469 1 78.31 47 ASN B O 1
ATOM 3342 N N . TYR B 1 48 ? -11.391 -14.734 4.812 1 85.44 48 TYR B N 1
ATOM 3343 C CA . TYR B 1 48 ? -12.844 -14.672 4.969 1 85.44 48 TYR B CA 1
ATOM 3344 C C . TYR B 1 48 ? -13.438 -13.562 4.113 1 85.44 48 TYR B C 1
ATOM 3346 O O . TYR B 1 48 ? -13.016 -12.406 4.207 1 85.44 48 TYR B O 1
ATOM 3354 N N . LEU B 1 49 ? -14.344 -13.984 3.271 1 90.62 49 LEU B N 1
ATOM 3355 C CA . LEU B 1 49 ? -14.922 -13.039 2.324 1 90.62 49 LEU B CA 1
ATOM 3356 C C . LEU B 1 49 ? -16.406 -12.82 2.607 1 90.62 49 LEU B C 1
ATOM 3358 O O . LEU B 1 49 ? -17.125 -13.773 2.902 1 90.62 49 LEU B O 1
ATOM 3362 N N . TYR B 1 50 ? -16.828 -11.555 2.559 1 93.81 50 TYR B N 1
ATOM 3363 C CA . TYR B 1 50 ? -18.219 -11.172 2.783 1 93.81 50 TYR B CA 1
ATOM 3364 C C . TYR B 1 50 ? -18.688 -10.172 1.729 1 93.81 50 TYR B C 1
ATOM 3366 O O . TYR B 1 50 ? -17.891 -9.375 1.229 1 93.81 50 TYR B O 1
ATOM 3374 N N . ILE B 1 51 ? -19.938 -10.281 1.387 1 95.56 51 ILE B N 1
ATOM 3375 C CA . ILE B 1 51 ? -20.562 -9.297 0.508 1 95.56 51 ILE B CA 1
ATOM 3376 C C . ILE B 1 51 ? -21.469 -8.383 1.322 1 95.56 51 ILE B C 1
ATOM 3378 O O . ILE B 1 51 ? -22.375 -8.852 2.008 1 95.56 51 ILE B O 1
ATOM 3382 N N . CYS B 1 52 ? -21.188 -7.156 1.293 1 97 52 CYS B N 1
ATOM 3383 C CA . CYS B 1 52 ? -22.047 -6.141 1.891 1 97 52 CYS B CA 1
ATOM 3384 C C . CYS B 1 52 ? -22.953 -5.492 0.839 1 97 52 CYS B C 1
ATOM 3386 O O . CYS B 1 52 ? -22.469 -5.059 -0.209 1 97 52 CYS B O 1
ATOM 3388 N N . THR B 1 53 ? -24.234 -5.402 1.123 1 96.06 53 THR B N 1
ATOM 3389 C CA . THR B 1 53 ? -25.188 -4.934 0.126 1 96.06 53 THR B CA 1
ATOM 3390 C C . THR B 1 53 ? -25.984 -3.746 0.658 1 96.06 53 THR B C 1
ATOM 3392 O O . THR B 1 53 ? -26.453 -3.762 1.804 1 96.06 53 THR B O 1
ATOM 3395 N N . VAL B 1 54 ? -26.172 -2.738 -0.191 1 95.62 54 VAL B N 1
ATOM 3396 C CA . VAL B 1 54 ? -27.016 -1.596 0.137 1 95.62 54 VAL B CA 1
ATOM 3397 C C . VAL B 1 54 ? -28.484 -1.985 -0.002 1 95.62 54 VAL B C 1
ATOM 3399 O O . VAL B 1 54 ? -28.922 -2.406 -1.075 1 95.62 54 VAL B O 1
ATOM 3402 N N . PRO B 1 55 ? -29.234 -1.829 1.061 1 95.31 55 PRO B N 1
ATOM 3403 C CA . PRO B 1 55 ? -30.672 -2.078 0.93 1 95.31 55 PRO B CA 1
ATOM 3404 C C . PRO B 1 55 ? -31.344 -1.16 -0.091 1 95.31 55 PRO B C 1
ATOM 3406 O O . PRO B 1 55 ? -30.906 -0.022 -0.281 1 95.31 55 PRO B O 1
ATOM 3409 N N . ASP B 1 56 ? -32.406 -1.583 -0.671 1 94 56 ASP B N 1
ATOM 3410 C CA . ASP B 1 56 ? -33.125 -0.917 -1.77 1 94 56 ASP B CA 1
ATOM 3411 C C . ASP B 1 56 ? -33.438 0.53 -1.413 1 94 56 ASP B C 1
ATOM 3413 O O . ASP B 1 56 ? -33.312 1.429 -2.246 1 94 56 ASP B O 1
ATOM 3417 N N . LYS B 1 57 ? -33.781 0.771 -0.175 1 94.44 57 LYS B N 1
ATOM 3418 C CA . LYS B 1 57 ? -34.25 2.07 0.301 1 94.44 57 LYS B CA 1
ATOM 3419 C C . LYS B 1 57 ? -33.125 3.113 0.212 1 94.44 57 LYS B C 1
ATOM 3421 O O . LYS B 1 57 ? -33.406 4.312 0.139 1 94.44 57 LYS B O 1
ATOM 3426 N N . TYR B 1 58 ? -31.922 2.641 0.167 1 95.5 58 TYR B N 1
ATOM 3427 C CA . TYR B 1 58 ? -30.797 3.576 0.283 1 95.5 58 TYR B CA 1
ATOM 3428 C C . TYR B 1 58 ? -30.031 3.662 -1.023 1 95.5 58 TYR B C 1
ATOM 3430 O O . TYR B 1 58 ? -28.969 4.293 -1.082 1 95.5 58 TYR B O 1
ATOM 3438 N N . VAL B 1 59 ? -30.484 3.051 -2.027 1 93.56 59 VAL B N 1
ATOM 3439 C CA . VAL B 1 59 ? -29.766 2.967 -3.293 1 93.56 59 VAL B CA 1
ATOM 3440 C C . VAL B 1 59 ? -29.578 4.363 -3.875 1 93.56 59 VAL B C 1
ATOM 3442 O O . VAL B 1 59 ? -30.5 5.176 -3.875 1 93.56 59 VAL B O 1
ATOM 3445 N N . VAL B 1 60 ? -28.406 4.652 -4.184 1 92.62 60 VAL B N 1
ATOM 3446 C CA . VAL B 1 60 ? -28.062 5.891 -4.879 1 92.62 60 VAL B CA 1
ATOM 3447 C C . VAL B 1 60 ? -27.609 5.574 -6.301 1 92.62 60 VAL B C 1
ATOM 3449 O O . VAL B 1 60 ? -26.75 4.715 -6.508 1 92.62 60 VAL B O 1
ATOM 3452 N N . LYS B 1 61 ? -28.141 6.344 -7.242 1 89.81 61 LYS B N 1
ATOM 3453 C CA . LYS B 1 61 ? -27.828 6.113 -8.648 1 89.81 61 LYS B CA 1
ATOM 3454 C C . LYS B 1 61 ? -26.328 6.289 -8.914 1 89.81 61 LYS B C 1
ATOM 3456 O O . LYS B 1 61 ? -25.719 7.258 -8.453 1 89.81 61 LYS B O 1
ATOM 3461 N N . GLY B 1 62 ? -25.734 5.348 -9.602 1 86.25 62 GLY B N 1
ATOM 3462 C CA . GLY B 1 62 ? -24.344 5.445 -10 1 86.25 62 GLY B CA 1
ATOM 3463 C C . GLY B 1 62 ? -23.391 4.883 -8.961 1 86.25 62 GLY B C 1
ATOM 3464 O O . GLY B 1 62 ? -22.188 4.801 -9.211 1 86.25 62 GLY B O 1
ATOM 3465 N N . VAL B 1 63 ? -23.906 4.527 -7.816 1 89.06 63 VAL B N 1
ATOM 3466 C CA . VAL B 1 63 ? -23.047 3.982 -6.766 1 89.06 63 VAL B CA 1
ATOM 3467 C C . VAL B 1 63 ? -23.25 2.473 -6.66 1 89.06 63 VAL B C 1
ATOM 3469 O O . VAL B 1 63 ? -24.391 1.998 -6.617 1 89.06 63 VAL B O 1
ATOM 3472 N N . PRO B 1 64 ? -22.109 1.797 -6.676 1 88.44 64 PRO B N 1
ATOM 3473 C CA . PRO B 1 64 ? -22.25 0.344 -6.559 1 88.44 64 PRO B CA 1
ATOM 3474 C C . PRO B 1 64 ? -23.016 -0.078 -5.301 1 88.44 64 PRO B C 1
ATOM 3476 O O . PRO B 1 64 ? -22.781 0.481 -4.227 1 88.44 64 PRO B O 1
ATOM 3479 N N . ARG B 1 65 ? -23.797 -1.097 -5.48 1 93.56 65 ARG B N 1
ATOM 3480 C CA . ARG B 1 65 ? -24.672 -1.538 -4.395 1 93.56 65 ARG B CA 1
ATOM 3481 C C . ARG B 1 65 ? -23.984 -2.584 -3.527 1 93.56 65 ARG B C 1
ATOM 3483 O O . ARG B 1 65 ? -24.438 -2.885 -2.424 1 93.56 65 ARG B O 1
ATOM 3490 N N . LYS B 1 66 ? -22.969 -3.174 -4.086 1 96 66 LYS B N 1
ATOM 3491 C CA . LYS B 1 66 ? -22.281 -4.25 -3.369 1 96 66 LYS B CA 1
ATOM 3492 C C . LYS B 1 66 ? -20.797 -3.947 -3.203 1 96 66 LYS B C 1
ATOM 3494 O O . LYS B 1 66 ? -20.188 -3.32 -4.07 1 96 66 LYS B O 1
ATOM 3499 N N . ILE B 1 67 ? -20.328 -4.32 -2.061 1 97.12 67 ILE B N 1
ATOM 3500 C CA . ILE B 1 67 ? -18.906 -4.195 -1.74 1 97.12 67 ILE B CA 1
ATOM 3501 C C . ILE B 1 67 ? -18.391 -5.504 -1.144 1 97.12 67 ILE B C 1
ATOM 3503 O O . ILE B 1 67 ? -19.125 -6.203 -0.446 1 97.12 67 ILE B O 1
ATOM 3507 N N . LEU B 1 68 ? -17.203 -5.871 -1.511 1 96.56 68 LEU B N 1
ATOM 3508 C CA . LEU B 1 68 ? -16.578 -7.062 -0.942 1 96.56 68 LEU B CA 1
ATOM 3509 C C . LEU B 1 68 ? -15.75 -6.707 0.291 1 96.56 68 LEU B C 1
ATOM 3511 O O . LEU B 1 68 ? -14.898 -5.824 0.237 1 96.56 68 LEU B O 1
ATOM 3515 N N . LEU B 1 69 ? -16.078 -7.348 1.368 1 96.5 69 LEU B N 1
ATOM 3516 C CA . LEU B 1 69 ? -15.328 -7.246 2.611 1 96.5 69 LEU B CA 1
ATOM 3517 C C . LEU B 1 69 ? -14.43 -8.461 2.803 1 96.5 69 LEU B C 1
ATOM 3519 O O . LEU B 1 69 ? -14.922 -9.594 2.883 1 96.5 69 LEU B O 1
ATOM 3523 N N . ARG B 1 70 ? -13.133 -8.234 2.84 1 93 70 ARG B N 1
ATOM 3524 C CA . ARG B 1 70 ? -12.156 -9.297 3.064 1 93 70 ARG B CA 1
ATOM 3525 C C . ARG B 1 70 ? -11.523 -9.18 4.445 1 93 70 ARG B C 1
ATOM 3527 O O . ARG B 1 70 ? -10.992 -8.125 4.801 1 93 70 ARG B O 1
ATOM 3534 N N . ILE B 1 71 ? -11.609 -10.242 5.234 1 91.5 71 ILE B N 1
ATOM 3535 C CA . ILE B 1 71 ? -10.938 -10.359 6.523 1 91.5 71 ILE B CA 1
ATOM 3536 C C . ILE B 1 71 ? -9.789 -11.352 6.41 1 91.5 71 ILE B C 1
ATOM 3538 O O . ILE B 1 71 ? -9.984 -12.492 5.984 1 91.5 71 ILE B O 1
ATOM 3542 N N . TYR B 1 72 ? -8.555 -10.82 6.781 1 85.25 72 TYR B N 1
ATOM 3543 C CA . TYR B 1 72 ? -7.363 -11.641 6.586 1 85.25 72 TYR B CA 1
ATOM 3544 C C . TYR B 1 72 ? -7.383 -12.859 7.5 1 85.25 72 TYR B C 1
ATOM 3546 O O . TYR B 1 72 ? -7.715 -12.75 8.68 1 85.25 72 TYR B O 1
ATOM 3554 N N . GLY B 1 73 ? -7.066 -13.938 6.941 1 78.62 73 GLY B N 1
ATOM 3555 C CA . GLY B 1 73 ? -6.895 -15.172 7.695 1 78.62 73 GLY B CA 1
ATOM 3556 C C . GLY B 1 73 ? -5.461 -15.414 8.125 1 78.62 73 GLY B C 1
ATOM 3557 O O . GLY B 1 73 ? -4.703 -14.461 8.336 1 78.62 73 GLY B O 1
ATOM 3558 N N . GLU B 1 74 ? -5.117 -16.672 8.258 1 69.81 74 GLU B N 1
ATOM 3559 C CA . GLU B 1 74 ? -3.85 -17.094 8.844 1 69.81 74 GLU B CA 1
ATOM 3560 C C . GLU B 1 74 ? -2.689 -16.828 7.891 1 69.81 74 GLU B C 1
ATOM 3562 O O . GLU B 1 74 ? -1.556 -16.625 8.32 1 69.81 74 GLU B O 1
ATOM 3567 N N . ILE B 1 75 ? -2.922 -16.953 6.629 1 64.69 75 ILE B N 1
ATOM 3568 C CA . ILE B 1 75 ? -1.854 -16.781 5.648 1 64.69 75 ILE B CA 1
ATOM 3569 C C . ILE B 1 75 ? -1.291 -15.359 5.75 1 64.69 75 ILE B C 1
ATOM 3571 O O . ILE B 1 75 ? -0.088 -15.156 5.578 1 64.69 75 ILE B O 1
ATOM 3575 N N . LEU B 1 76 ? -2.119 -14.484 5.918 1 67.12 76 LEU B N 1
ATOM 3576 C CA . LEU B 1 76 ? -1.718 -13.094 6.066 1 67.12 76 LEU B CA 1
ATOM 3577 C C . LEU B 1 76 ? -1.589 -12.711 7.539 1 67.12 76 LEU B C 1
ATOM 3579 O O . LEU B 1 76 ? -2.18 -11.727 7.984 1 67.12 76 LEU B O 1
ATOM 3583 N N . SER B 1 77 ? -0.751 -13.539 8.156 1 68.06 77 SER B N 1
ATOM 3584 C CA . SER B 1 77 ? -0.664 -13.336 9.602 1 68.06 77 SER B CA 1
ATOM 3585 C C . SER B 1 77 ? 0.593 -12.555 9.969 1 68.06 77 SER B C 1
ATOM 3587 O O . SER B 1 77 ? 0.655 -11.938 11.039 1 68.06 77 SER B O 1
ATOM 3589 N N . ASP B 1 78 ? 1.509 -12.633 8.984 1 80.31 78 ASP B N 1
ATOM 3590 C CA . ASP B 1 78 ? 2.715 -11.898 9.352 1 80.31 78 ASP B CA 1
ATOM 3591 C C . ASP B 1 78 ? 2.721 -10.508 8.719 1 80.31 78 ASP B C 1
ATOM 3593 O O . ASP B 1 78 ? 2.246 -10.328 7.602 1 80.31 78 ASP B O 1
ATOM 3597 N N . VAL B 1 79 ? 3.338 -9.578 9.359 1 81.81 79 VAL B N 1
ATOM 3598 C CA . VAL B 1 79 ? 3.258 -8.148 9.07 1 81.81 79 VAL B CA 1
ATOM 3599 C C . VAL B 1 79 ? 3.875 -7.863 7.699 1 81.81 79 VAL B C 1
ATOM 3601 O O . VAL B 1 79 ? 3.246 -7.23 6.848 1 81.81 79 VAL B O 1
ATOM 3604 N N . PRO B 1 80 ? 5.004 -8.406 7.387 1 84.06 80 PRO B N 1
ATOM 3605 C CA . PRO B 1 80 ? 5.598 -8.109 6.078 1 84.06 80 PRO B CA 1
ATOM 3606 C C . PRO B 1 80 ? 4.727 -8.586 4.918 1 84.06 80 PRO B C 1
ATOM 3608 O O . PRO B 1 80 ? 4.641 -7.906 3.889 1 84.06 80 PRO B O 1
ATOM 3611 N N . THR B 1 81 ? 4.07 -9.672 5.102 1 86.44 81 THR B N 1
ATOM 3612 C CA . THR B 1 81 ? 3.219 -10.219 4.051 1 86.44 81 THR B CA 1
ATOM 3613 C C . THR B 1 81 ? 1.987 -9.344 3.84 1 86.44 81 THR B C 1
ATOM 3615 O O . THR B 1 81 ? 1.567 -9.117 2.703 1 86.44 81 THR B O 1
ATOM 3618 N N . VAL B 1 82 ? 1.451 -8.883 4.906 1 89.38 82 VAL B N 1
ATOM 3619 C CA . VAL B 1 82 ? 0.272 -8.031 4.816 1 89.38 82 VAL B CA 1
ATOM 3620 C C . VAL B 1 82 ? 0.635 -6.719 4.121 1 89.38 82 VAL B C 1
ATOM 3622 O O . VAL B 1 82 ? -0.122 -6.223 3.285 1 89.38 82 VAL B O 1
ATOM 3625 N N . ILE B 1 83 ? 1.777 -6.176 4.465 1 90.94 83 ILE B N 1
ATOM 3626 C CA . ILE B 1 83 ? 2.23 -4.93 3.854 1 90.94 83 ILE B CA 1
ATOM 3627 C C . ILE B 1 83 ? 2.412 -5.125 2.352 1 90.94 83 ILE B C 1
ATOM 3629 O O . ILE B 1 83 ? 1.905 -4.34 1.55 1 90.94 83 ILE B O 1
ATOM 3633 N N . GLN B 1 84 ? 3.068 -6.152 2.029 1 92.06 84 GLN B N 1
ATOM 3634 C CA . GLN B 1 84 ? 3.316 -6.445 0.621 1 92.06 84 GLN B CA 1
ATOM 3635 C C . GLN B 1 84 ? 2.006 -6.637 -0.14 1 92.06 84 GLN B C 1
ATOM 3637 O O . GLN B 1 84 ? 1.823 -6.074 -1.221 1 92.06 84 GLN B O 1
ATOM 3642 N N . ASP B 1 85 ? 1.17 -7.41 0.395 1 91.81 85 ASP B N 1
ATOM 3643 C CA . ASP B 1 85 ? -0.125 -7.66 -0.23 1 91.81 85 ASP B CA 1
ATOM 3644 C C . ASP B 1 85 ? -0.901 -6.359 -0.427 1 91.81 85 ASP B C 1
ATOM 3646 O O . ASP B 1 85 ? -1.511 -6.145 -1.477 1 91.81 85 ASP B O 1
ATOM 3650 N N . SER B 1 86 ? -0.906 -5.535 0.58 1 93.88 86 SER B N 1
ATOM 3651 C CA . SER B 1 86 ? -1.64 -4.273 0.529 1 93.88 86 SER B CA 1
ATOM 3652 C C . SER B 1 86 ? -1.08 -3.354 -0.55 1 93.88 86 SER B C 1
ATOM 3654 O O . SER B 1 86 ? -1.839 -2.703 -1.272 1 93.88 86 SER B O 1
ATOM 3656 N N . VAL B 1 87 ? 0.181 -3.355 -0.673 1 95.56 87 VAL B N 1
ATOM 3657 C CA . VAL B 1 87 ? 0.843 -2.506 -1.656 1 95.56 87 VAL B CA 1
ATOM 3658 C C . VAL B 1 87 ? 0.567 -3.029 -3.064 1 95.56 87 VAL B C 1
ATOM 3660 O O . VAL B 1 87 ? 0.19 -2.264 -3.955 1 95.56 87 VAL B O 1
ATOM 3663 N N . ILE B 1 88 ? 0.721 -4.277 -3.242 1 96.56 88 ILE B N 1
ATOM 3664 C CA . ILE B 1 88 ? 0.455 -4.902 -4.535 1 96.56 88 ILE B CA 1
ATOM 3665 C C . ILE B 1 88 ? -0.978 -4.598 -4.969 1 96.56 88 ILE B C 1
ATOM 3667 O O . ILE B 1 88 ? -1.208 -4.125 -6.082 1 96.56 88 ILE B O 1
ATOM 3671 N N . TYR B 1 89 ? -1.871 -4.816 -4.086 1 96 89 TYR B N 1
ATOM 3672 C CA . TYR B 1 89 ? -3.277 -4.609 -4.41 1 96 89 TYR B CA 1
ATOM 3673 C C . TYR B 1 89 ? -3.551 -3.148 -4.746 1 96 89 TYR B C 1
ATOM 3675 O O . TYR B 1 89 ? -4.301 -2.85 -5.68 1 96 89 TYR B O 1
ATOM 3683 N N . SER B 1 90 ? -3.012 -2.295 -3.953 1 96.88 90 SER B N 1
ATOM 3684 C CA . SER B 1 90 ? -3.211 -0.868 -4.18 1 96.88 90 SER B CA 1
ATOM 3685 C C . SER B 1 90 ? -2.723 -0.455 -5.566 1 96.88 90 SER B C 1
ATOM 3687 O O . SER B 1 90 ? -3.4 0.295 -6.27 1 96.88 90 SER B O 1
ATOM 3689 N N . ILE B 1 91 ? -1.561 -0.906 -5.98 1 97.31 91 ILE B N 1
ATOM 3690 C CA . ILE B 1 91 ? -0.975 -0.564 -7.273 1 97.31 91 ILE B CA 1
ATOM 3691 C C . ILE B 1 91 ? -1.823 -1.155 -8.398 1 97.31 91 ILE B C 1
ATOM 3693 O O . ILE B 1 91 ? -2.15 -0.465 -9.367 1 97.31 91 ILE B O 1
ATOM 3697 N N . LEU B 1 92 ? -2.178 -2.416 -8.25 1 97.44 92 LEU B N 1
ATOM 3698 C CA . LEU B 1 92 ? -2.975 -3.076 -9.273 1 97.44 92 LEU B CA 1
ATOM 3699 C C . LEU B 1 92 ? -4.344 -2.418 -9.414 1 97.44 92 LEU B C 1
ATOM 3701 O O . LEU B 1 92 ? -4.879 -2.303 -10.516 1 97.44 92 LEU B O 1
ATOM 3705 N N . SER B 1 93 ? -4.91 -2.051 -8.305 1 96.19 93 SER B N 1
ATOM 3706 C CA . SER B 1 93 ? -6.168 -1.311 -8.305 1 96.19 93 SER B CA 1
ATOM 3707 C C . SER B 1 93 ? -6.035 -0.003 -9.078 1 96.19 93 SER B C 1
ATOM 3709 O O . SER B 1 93 ? -6.871 0.307 -9.93 1 96.19 93 SER B O 1
ATOM 3711 N N . GLU B 1 94 ? -4.988 0.768 -8.812 1 95.75 94 GLU B N 1
ATOM 3712 C CA . GLU B 1 94 ? -4.75 2.041 -9.484 1 95.75 94 GLU B CA 1
ATOM 3713 C C . GLU B 1 94 ? -4.547 1.84 -10.984 1 95.75 94 GLU B C 1
ATOM 3715 O O . GLU B 1 94 ? -4.938 2.689 -11.789 1 95.75 94 GLU B O 1
ATOM 3720 N N . LYS B 1 95 ? -4.004 0.728 -11.352 1 95.19 95 LYS B N 1
ATOM 3721 C CA . LYS B 1 95 ? -3.734 0.428 -12.75 1 95.19 95 LYS B CA 1
ATOM 3722 C C . LYS B 1 95 ? -4.938 -0.24 -13.414 1 95.19 95 LYS B C 1
ATOM 3724 O O . LYS B 1 95 ? -4.871 -0.626 -14.578 1 95.19 95 LYS B O 1
ATOM 3729 N N . LYS B 1 96 ? -6.023 -0.482 -12.672 1 93.81 96 LYS B N 1
ATOM 3730 C CA . LYS B 1 96 ? -7.266 -1.09 -13.141 1 93.81 96 LYS B CA 1
ATOM 3731 C C . LYS B 1 96 ? -7.043 -2.543 -13.555 1 93.81 96 LYS B C 1
ATOM 3733 O O . LYS B 1 96 ? -7.676 -3.027 -14.492 1 93.81 96 LYS B O 1
ATOM 3738 N N . MET B 1 97 ? -6.082 -3.182 -12.875 1 94.56 97 MET B N 1
ATOM 3739 C CA . MET B 1 97 ? -5.805 -4.59 -13.141 1 94.56 97 MET B CA 1
ATOM 3740 C C . MET B 1 97 ? -6.395 -5.477 -12.047 1 94.56 97 MET B C 1
ATOM 3742 O O . MET B 1 97 ? -6.336 -6.703 -12.141 1 94.56 97 MET B O 1
ATOM 3746 N N . ALA B 1 98 ? -6.902 -4.895 -11.031 1 94.69 98 ALA B N 1
ATOM 3747 C CA . ALA B 1 98 ? -7.656 -5.527 -9.953 1 94.69 98 ALA B CA 1
ATOM 3748 C C . ALA B 1 98 ? -8.898 -4.715 -9.609 1 94.69 98 ALA B C 1
ATOM 3750 O O . ALA B 1 98 ? -9.023 -3.551 -9.992 1 94.69 98 ALA B O 1
ATOM 3751 N N . PRO B 1 99 ? -9.859 -5.402 -8.922 1 95.06 99 PRO B N 1
ATOM 3752 C CA . PRO B 1 99 ? -10.977 -4.59 -8.445 1 95.06 99 PRO B CA 1
ATOM 3753 C C . PRO B 1 99 ? -10.531 -3.389 -7.621 1 95.06 99 PRO B C 1
ATOM 3755 O O . PRO B 1 99 ? -9.461 -3.424 -7.004 1 95.06 99 PRO B O 1
ATOM 3758 N N . GLN B 1 100 ? -11.336 -2.4 -7.625 1 95.62 100 GLN B N 1
ATOM 3759 C CA . GLN B 1 100 ? -10.961 -1.151 -6.969 1 95.62 100 GLN B CA 1
ATOM 3760 C C . GLN B 1 100 ? -10.82 -1.342 -5.465 1 95.62 100 GLN B C 1
ATOM 3762 O O . GLN B 1 100 ? -11.672 -1.965 -4.828 1 95.62 100 GLN B O 1
ATOM 3767 N N . LEU B 1 101 ? -9.703 -0.888 -4.922 1 96.88 101 LEU B N 1
ATOM 3768 C CA . LEU B 1 101 ? -9.508 -0.856 -3.475 1 96.88 101 LEU B CA 1
ATOM 3769 C C . LEU B 1 101 ? -10.32 0.27 -2.844 1 96.88 101 LEU B C 1
ATOM 3771 O O . LEU B 1 101 ? -10.156 1.438 -3.201 1 96.88 101 LEU B O 1
ATOM 3775 N N . ARG B 1 102 ? -11.195 -0.027 -1.901 1 96.25 102 ARG B N 1
ATOM 3776 C CA . ARG B 1 102 ? -12.094 0.982 -1.347 1 96.25 102 ARG B CA 1
ATOM 3777 C C . ARG B 1 102 ? -11.727 1.303 0.1 1 96.25 102 ARG B C 1
ATOM 3779 O O . ARG B 1 102 ? -12.109 2.35 0.624 1 96.25 102 ARG B O 1
ATOM 3786 N N . GLY B 1 103 ? -11.016 0.369 0.729 1 96.88 103 GLY B N 1
ATOM 3787 C CA . GLY B 1 103 ? -10.609 0.602 2.105 1 96.88 103 GLY B CA 1
ATOM 3788 C C . GLY B 1 103 ? -9.586 -0.405 2.604 1 96.88 103 GLY B C 1
ATOM 3789 O O . GLY B 1 103 ? -9.656 -1.587 2.26 1 96.88 103 GLY B O 1
ATOM 3790 N N . ILE B 1 104 ? -8.68 0.068 3.389 1 95.69 104 ILE B N 1
ATOM 3791 C CA . ILE B 1 104 ? -7.77 -0.805 4.121 1 95.69 104 ILE B CA 1
ATOM 3792 C C . ILE B 1 104 ? -7.902 -0.543 5.621 1 95.69 104 ILE B C 1
ATOM 3794 O O . ILE B 1 104 ? -7.934 0.61 6.055 1 95.69 104 ILE B O 1
ATOM 3798 N N . PHE B 1 105 ? -8.094 -1.535 6.402 1 93.38 105 PHE B N 1
ATOM 3799 C CA . PHE B 1 105 ? -8.188 -1.438 7.855 1 93.38 105 PHE B CA 1
ATOM 3800 C C . PHE B 1 105 ? -7.441 -2.586 8.523 1 93.38 105 PHE B C 1
ATOM 3802 O O . PHE B 1 105 ? -6.961 -3.498 7.852 1 93.38 105 PHE B O 1
ATOM 3809 N N . ASP B 1 106 ? -7.281 -2.432 9.789 1 88.56 106 ASP B N 1
ATOM 3810 C CA . ASP B 1 106 ? -6.559 -3.465 10.523 1 88.56 106 ASP B CA 1
ATOM 3811 C C . ASP B 1 106 ? -7.262 -4.816 10.414 1 88.56 106 ASP B C 1
ATOM 3813 O O . ASP B 1 106 ? -8.391 -4.973 10.883 1 88.56 106 ASP B O 1
ATOM 3817 N N . GLY B 1 107 ? -6.633 -5.703 9.711 1 89.25 107 GLY B N 1
ATOM 3818 C CA . GLY B 1 107 ? -7.148 -7.059 9.617 1 89.25 107 GLY B CA 1
ATOM 3819 C C . GLY B 1 107 ? -7.895 -7.332 8.328 1 89.25 107 GLY B C 1
ATOM 3820 O O . GLY B 1 107 ? -8.438 -8.422 8.133 1 89.25 107 GLY B O 1
ATOM 3821 N N . GLY B 1 108 ? -7.918 -6.273 7.426 1 92.69 108 GLY B N 1
ATOM 3822 C CA . GLY B 1 108 ? -8.656 -6.566 6.207 1 92.69 108 GLY B CA 1
ATOM 3823 C C . GLY B 1 108 ? -8.727 -5.387 5.254 1 92.69 108 GLY B C 1
ATOM 3824 O O . GLY B 1 108 ? -7.957 -4.43 5.387 1 92.69 108 GLY B O 1
ATOM 3825 N N . ARG B 1 109 ? -9.633 -5.539 4.27 1 95.25 109 ARG B N 1
ATOM 3826 C CA . ARG B 1 109 ? -9.805 -4.473 3.285 1 95.25 109 ARG B CA 1
ATOM 3827 C C . ARG B 1 109 ? -11.195 -4.539 2.648 1 95.25 109 ARG B C 1
ATOM 3829 O O . ARG B 1 109 ? -11.898 -5.543 2.781 1 95.25 109 ARG B O 1
ATOM 3836 N N . LEU B 1 110 ? -11.664 -3.494 2.098 1 96.94 110 LEU B N 1
ATOM 3837 C CA . LEU B 1 110 ? -12.859 -3.365 1.275 1 96.94 110 LEU B CA 1
ATOM 3838 C C . LEU B 1 110 ? -12.492 -3.232 -0.199 1 96.94 110 LEU B C 1
ATOM 3840 O O . LEU B 1 110 ? -11.594 -2.467 -0.554 1 96.94 110 LEU B O 1
ATOM 3844 N N . GLU B 1 111 ? -13.156 -4.039 -1.03 1 96.75 111 GLU B N 1
ATOM 3845 C CA . GLU B 1 111 ? -12.883 -4.035 -2.465 1 96.75 111 GLU B CA 1
ATOM 3846 C C . GLU B 1 111 ? -14.18 -3.93 -3.27 1 96.75 111 GLU B C 1
ATOM 3848 O O . GLU B 1 111 ? -15.25 -4.277 -2.773 1 96.75 111 GLU B O 1
ATOM 3853 N N . GLU B 1 112 ? -14.031 -3.418 -4.461 1 95.56 112 GLU B N 1
ATOM 3854 C CA . GLU B 1 112 ? -15.133 -3.471 -5.418 1 95.56 112 GLU B CA 1
ATOM 3855 C C . GLU B 1 112 ? -15.617 -4.902 -5.625 1 95.56 112 GLU B C 1
ATOM 3857 O O . GLU B 1 112 ? -14.812 -5.832 -5.707 1 95.56 112 GLU B O 1
ATOM 3862 N N . PHE B 1 113 ? -16.953 -5.027 -5.57 1 94.94 113 PHE B N 1
ATOM 3863 C CA . PHE B 1 113 ? -17.531 -6.312 -5.93 1 94.94 113 PHE B CA 1
ATOM 3864 C C . PHE B 1 113 ? -17.875 -6.355 -7.414 1 94.94 113 PHE B C 1
ATOM 3866 O O . PHE B 1 113 ? -18.656 -5.543 -7.902 1 94.94 113 PHE B O 1
ATOM 3873 N N . LYS B 1 114 ? -17.266 -7.246 -8.094 1 90.44 114 LYS B N 1
ATOM 3874 C CA . LYS B 1 114 ? -17.562 -7.422 -9.516 1 90.44 114 LYS B CA 1
ATOM 3875 C C . LYS B 1 114 ? -18.688 -8.43 -9.711 1 90.44 114 LYS B C 1
ATOM 3877 O O . LYS B 1 114 ? -18.594 -9.578 -9.281 1 90.44 114 LYS B O 1
ATOM 3882 N N . GLU B 1 115 ? -19.75 -7.922 -10.32 1 89.88 115 GLU B N 1
ATOM 3883 C CA . GLU B 1 115 ? -20.797 -8.852 -10.727 1 89.88 115 GLU B CA 1
ATOM 3884 C C . GLU B 1 115 ? -20.312 -9.797 -11.82 1 89.88 115 GLU B C 1
ATO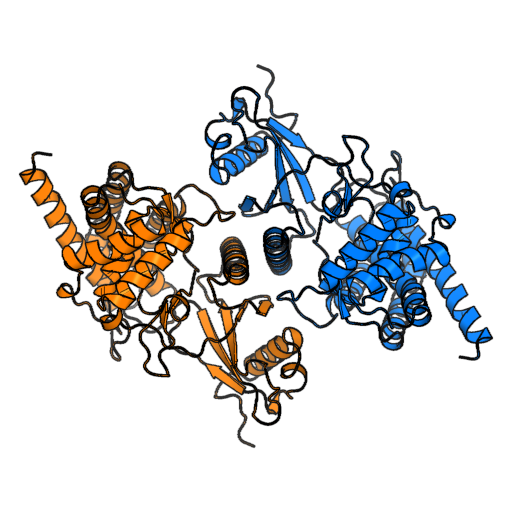M 3886 O O . GLU B 1 115 ? -20.438 -9.5 -13.008 1 89.88 115 GLU B O 1
ATOM 3891 N N . SER B 1 116 ? -19.75 -10.891 -11.391 1 93.5 116 SER B N 1
ATOM 3892 C CA . SER B 1 116 ? -19.094 -11.859 -12.266 1 93.5 116 SER B CA 1
ATOM 3893 C C . SER B 1 116 ? -19.078 -13.25 -11.641 1 93.5 116 SER B C 1
ATOM 3895 O O . SER B 1 116 ? -19.578 -13.438 -10.531 1 93.5 116 SER B O 1
ATOM 3897 N N . ARG B 1 117 ? -18.781 -14.172 -12.391 1 94 117 ARG B N 1
ATOM 3898 C CA . ARG B 1 117 ? -18.516 -15.508 -11.859 1 94 117 ARG B CA 1
ATOM 3899 C C . ARG B 1 117 ? -17.047 -15.891 -12.031 1 94 117 ARG B C 1
ATOM 3901 O O . ARG B 1 117 ? -16.359 -15.359 -12.906 1 94 117 ARG B O 1
ATOM 3908 N N . THR B 1 118 ? -16.609 -16.812 -11.227 1 94.06 118 THR B N 1
ATOM 3909 C CA . THR B 1 118 ? -15.273 -17.391 -11.422 1 94.06 118 THR B CA 1
ATOM 3910 C C . THR B 1 118 ? -15.258 -18.312 -12.625 1 94.06 118 THR B C 1
ATOM 3912 O O . THR B 1 118 ? -16.297 -18.844 -13.023 1 94.06 118 THR B O 1
ATOM 3915 N N . LEU B 1 119 ? -14.125 -18.484 -13.18 1 97.31 119 LEU B N 1
ATOM 3916 C CA . LEU B 1 119 ? -13.992 -19.5 -14.219 1 97.31 119 LEU B CA 1
ATOM 3917 C C . LEU B 1 119 ? -14.047 -20.906 -13.617 1 97.31 119 LEU B C 1
ATOM 3919 O O . LEU B 1 119 ? -13.852 -21.078 -12.414 1 97.31 119 LEU B O 1
ATOM 3923 N N . THR B 1 120 ? -14.406 -21.859 -14.461 1 96.12 120 THR B N 1
ATOM 3924 C CA . THR B 1 120 ? -14.281 -23.281 -14.172 1 96.12 120 THR B CA 1
ATOM 3925 C C . THR B 1 120 ? -13.102 -23.875 -14.922 1 96.12 120 THR B C 1
ATOM 3927 O O . THR B 1 120 ? -12.523 -23.234 -15.805 1 96.12 120 THR B O 1
ATOM 3930 N N . THR B 1 121 ? -12.75 -25.078 -14.586 1 96.12 121 THR B N 1
ATOM 3931 C CA . THR B 1 121 ? -11.672 -25.734 -15.312 1 96.12 121 THR B CA 1
ATOM 3932 C C . THR B 1 121 ? -12.039 -25.891 -16.781 1 96.12 121 THR B C 1
ATOM 3934 O O . THR B 1 121 ? -11.164 -25.812 -17.656 1 96.12 121 THR B O 1
ATOM 3937 N N . ALA B 1 122 ? -13.305 -26.078 -17.031 1 95.25 122 ALA B N 1
ATOM 3938 C CA . ALA B 1 122 ? -13.766 -26.188 -18.406 1 95.25 122 ALA B CA 1
ATOM 3939 C C . ALA B 1 122 ? -13.555 -24.891 -19.172 1 95.25 122 ALA B C 1
ATOM 3941 O O . ALA B 1 122 ? -13.258 -24.906 -20.375 1 95.25 122 ALA B O 1
ATOM 3942 N N . ASP B 1 123 ? -13.695 -23.781 -18.5 1 97.25 123 ASP B N 1
ATOM 3943 C CA . ASP B 1 123 ? -13.5 -22.469 -19.125 1 97.25 123 ASP B CA 1
ATOM 3944 C C . ASP B 1 123 ? -12.055 -22.281 -19.562 1 97.25 123 ASP B C 1
ATOM 3946 O O . ASP B 1 123 ? -11.781 -21.562 -20.531 1 97.25 123 ASP B O 1
ATOM 3950 N N . LEU B 1 124 ? -11.094 -22.922 -18.891 1 97.94 124 LEU B N 1
ATOM 3951 C CA . LEU B 1 124 ? -9.672 -22.672 -19.109 1 97.94 124 LEU B CA 1
ATOM 3952 C C . LEU B 1 124 ? -9.227 -23.156 -20.469 1 97.94 124 LEU B C 1
ATOM 3954 O O . LEU B 1 124 ? -8.297 -22.609 -21.062 1 97.94 124 LEU B O 1
ATOM 3958 N N . SER B 1 125 ? -9.969 -24.141 -20.984 1 95.88 125 SER B N 1
ATOM 3959 C CA . SER B 1 125 ? -9.586 -24.688 -22.281 1 95.88 125 SER B CA 1
ATOM 3960 C C . SER B 1 125 ? -10.297 -23.969 -23.422 1 95.88 125 SER B C 1
ATOM 3962 O O . SER B 1 125 ? -10.023 -24.234 -24.594 1 95.88 125 SER B O 1
ATOM 3964 N N . ASN B 1 126 ? -11.258 -23.078 -23.094 1 97.12 126 ASN B N 1
ATOM 3965 C CA . ASN B 1 126 ? -11.867 -22.25 -24.109 1 97.12 126 ASN B CA 1
ATOM 3966 C C . ASN B 1 126 ? -10.828 -21.359 -24.797 1 97.12 126 ASN B C 1
ATOM 3968 O O . ASN B 1 126 ? -10.148 -20.578 -24.141 1 97.12 126 ASN B O 1
ATOM 3972 N N . PRO B 1 127 ? -10.68 -21.5 -26.094 1 97.88 127 PRO B N 1
ATOM 3973 C CA . PRO B 1 127 ? -9.594 -20.797 -26.781 1 97.88 127 PRO B CA 1
ATOM 3974 C C . PRO B 1 127 ? -9.656 -19.281 -26.609 1 97.88 127 PRO B C 1
ATOM 3976 O O . PRO B 1 127 ? -8.617 -18.625 -26.516 1 97.88 127 PRO B O 1
ATOM 3979 N N . THR B 1 128 ? -10.852 -18.766 -26.609 1 98.12 128 THR B N 1
ATOM 3980 C CA . THR B 1 128 ? -10.992 -17.312 -26.438 1 98.12 128 THR B CA 1
ATOM 3981 C C . THR B 1 128 ? -10.531 -16.891 -25.047 1 98.12 128 THR B C 1
ATOM 3983 O O . THR B 1 128 ? -9.75 -15.953 -24.906 1 98.12 128 THR B O 1
ATOM 3986 N N . LEU B 1 129 ? -10.945 -17.562 -24.031 1 98.44 129 LEU B N 1
ATOM 3987 C CA . LEU B 1 129 ? -10.562 -17.266 -22.656 1 98.44 129 LEU B CA 1
ATOM 3988 C C . LEU B 1 129 ? -9.078 -17.531 -22.438 1 98.44 129 LEU B C 1
ATOM 3990 O O . LEU B 1 129 ? -8.398 -16.75 -21.781 1 98.44 129 LEU B O 1
ATOM 3994 N N . SER B 1 130 ? -8.633 -18.641 -23.031 1 98.62 130 SER B N 1
ATOM 3995 C CA . SER B 1 130 ? -7.223 -18.984 -22.906 1 98.62 130 SER B CA 1
ATOM 3996 C C . SER B 1 130 ? -6.332 -17.875 -23.469 1 98.62 130 SER B C 1
ATOM 3998 O O . SER B 1 130 ? -5.316 -17.531 -22.859 1 98.62 130 SER B O 1
ATOM 4000 N N . ALA B 1 131 ? -6.719 -17.328 -24.594 1 98.75 131 ALA B N 1
ATOM 4001 C CA . ALA B 1 131 ? -5.965 -16.234 -25.188 1 98.75 131 ALA B CA 1
ATOM 4002 C C . ALA B 1 131 ? -6.004 -14.992 -24.312 1 98.75 131 ALA B C 1
ATOM 4004 O O . ALA B 1 131 ? -4.992 -14.305 -24.141 1 98.75 131 ALA B O 1
ATOM 4005 N N . ILE B 1 132 ? -7.152 -14.688 -23.766 1 98.75 132 ILE B N 1
ATOM 4006 C CA . ILE B 1 132 ? -7.305 -13.539 -22.875 1 98.75 132 ILE B CA 1
ATOM 4007 C C . ILE B 1 132 ? -6.414 -13.711 -21.656 1 98.75 132 ILE B C 1
ATOM 4009 O O . ILE B 1 132 ? -5.742 -12.773 -21.234 1 98.75 132 ILE B O 1
ATOM 4013 N N . ILE B 1 133 ? -6.371 -14.922 -21.109 1 98.75 133 ILE B N 1
ATOM 4014 C CA . ILE B 1 133 ? -5.547 -15.219 -19.938 1 98.75 133 ILE B CA 1
ATOM 4015 C C . ILE B 1 133 ? -4.074 -15.008 -20.281 1 98.75 133 ILE B C 1
ATOM 4017 O O . ILE B 1 133 ? -3.32 -14.43 -19.5 1 98.75 133 ILE B O 1
ATOM 4021 N N . GLY B 1 134 ? -3.674 -15.461 -21.453 1 98.75 134 GLY B N 1
ATOM 4022 C CA . GLY B 1 134 ? -2.314 -15.219 -21.906 1 98.75 134 GLY B CA 1
ATOM 4023 C C . GLY B 1 134 ? -1.957 -13.742 -21.969 1 98.75 134 GLY B C 1
ATOM 4024 O O . GLY B 1 134 ? -0.879 -13.344 -21.516 1 98.75 134 GLY B O 1
ATOM 4025 N N . ARG B 1 135 ? -2.846 -12.922 -22.5 1 98.69 135 ARG B N 1
ATOM 4026 C CA . ARG B 1 135 ? -2.605 -11.484 -22.594 1 98.69 135 ARG B CA 1
ATOM 4027 C C . ARG B 1 135 ? -2.561 -10.844 -21.203 1 98.69 135 ARG B C 1
ATOM 4029 O O . ARG B 1 135 ? -1.728 -9.977 -20.953 1 98.69 135 ARG B O 1
ATOM 4036 N N . LYS B 1 136 ? -3.463 -11.32 -20.344 1 98.25 136 LYS B N 1
ATOM 4037 C CA . LYS B 1 136 ? -3.463 -10.805 -18.984 1 98.25 136 LYS B CA 1
ATOM 4038 C C . LYS B 1 136 ? -2.152 -11.133 -18.266 1 98.25 136 LYS B C 1
ATOM 4040 O O . LYS B 1 136 ? -1.611 -10.297 -17.547 1 98.25 136 LYS B O 1
ATOM 4045 N N . MET B 1 137 ? -1.629 -12.312 -18.484 1 98.44 137 MET B N 1
ATOM 4046 C CA . MET B 1 137 ? -0.339 -12.711 -17.938 1 98.44 137 MET B CA 1
ATOM 4047 C C . MET B 1 137 ? 0.772 -11.789 -18.422 1 98.44 137 MET B C 1
ATOM 4049 O O . MET B 1 137 ? 1.613 -11.352 -17.641 1 98.44 137 MET B O 1
ATOM 4053 N N . ALA B 1 138 ? 0.726 -11.539 -19.688 1 98.62 138 ALA B N 1
ATOM 4054 C CA . ALA B 1 138 ? 1.753 -10.688 -20.281 1 98.62 138 ALA B CA 1
ATOM 4055 C C . ALA B 1 138 ? 1.738 -9.297 -19.656 1 98.62 138 ALA B C 1
ATOM 4057 O O . ALA B 1 138 ? 2.793 -8.734 -19.359 1 98.62 138 ALA B O 1
ATOM 4058 N N . ARG B 1 139 ? 0.563 -8.734 -19.5 1 98 139 ARG B N 1
ATOM 4059 C CA . ARG B 1 139 ? 0.423 -7.414 -18.891 1 98 139 ARG B CA 1
ATOM 4060 C C . ARG B 1 139 ? 0.938 -7.41 -17.453 1 98 139 ARG B C 1
ATOM 4062 O O . ARG B 1 139 ? 1.627 -6.477 -17.047 1 98 139 ARG B O 1
ATOM 4069 N N . LEU B 1 140 ? 0.609 -8.43 -16.703 1 98 140 LEU B N 1
ATOM 4070 C CA . LEU B 1 140 ? 1.072 -8.562 -15.328 1 98 140 LEU B CA 1
ATOM 4071 C C . LEU B 1 140 ? 2.592 -8.688 -15.281 1 98 140 LEU B C 1
ATOM 4073 O O . LEU B 1 140 ? 3.244 -8.023 -14.469 1 98 140 LEU B O 1
ATOM 4077 N N . HIS B 1 141 ? 3.133 -9.453 -16.141 1 98.31 141 HIS B N 1
ATOM 4078 C CA . HIS B 1 141 ? 4.555 -9.766 -16.156 1 98.31 141 HIS B CA 1
ATOM 4079 C C . HIS B 1 141 ? 5.391 -8.539 -16.5 1 98.31 141 HIS B C 1
ATOM 4081 O O . HIS B 1 141 ? 6.578 -8.477 -16.188 1 98.31 141 HIS B O 1
ATOM 4087 N N . ARG B 1 142 ? 4.797 -7.57 -17.125 1 96.94 142 ARG B N 1
ATOM 4088 C CA . ARG B 1 142 ? 5.531 -6.391 -17.562 1 96.94 142 ARG B CA 1
ATOM 4089 C C . ARG B 1 142 ? 5.543 -5.316 -16.484 1 96.94 142 ARG B C 1
ATOM 4091 O O . ARG B 1 142 ? 6.277 -4.328 -16.594 1 96.94 142 ARG B O 1
ATOM 4098 N N . LEU B 1 143 ? 4.801 -5.547 -15.492 1 96.62 143 LEU B N 1
ATOM 4099 C CA . LEU B 1 143 ? 4.727 -4.543 -14.438 1 96.62 143 LEU B CA 1
ATOM 4100 C C . LEU B 1 143 ? 6.059 -4.43 -13.703 1 96.62 143 LEU B C 1
ATOM 4102 O O . LEU B 1 143 ? 6.766 -5.43 -13.531 1 96.62 143 LEU B O 1
ATOM 4106 N N . GLU B 1 144 ? 6.402 -3.219 -13.305 1 94.69 144 GLU B N 1
ATOM 4107 C CA . GLU B 1 144 ? 7.516 -2.939 -12.406 1 94.69 144 GLU B CA 1
ATOM 4108 C C . GLU B 1 144 ? 7.027 -2.664 -10.984 1 94.69 144 GLU B C 1
ATOM 4110 O O . GLU B 1 144 ? 6.723 -1.521 -10.641 1 94.69 144 GLU B O 1
ATOM 4115 N N . MET B 1 145 ? 7 -3.719 -10.18 1 96.75 145 MET B N 1
ATOM 4116 C CA . MET B 1 145 ? 6.473 -3.627 -8.82 1 96.75 145 MET B CA 1
ATOM 4117 C C . MET B 1 145 ? 7.59 -3.312 -7.824 1 96.75 145 MET B C 1
ATOM 4119 O O . MET B 1 145 ? 8.734 -3.725 -8.023 1 96.75 145 MET B O 1
ATOM 4123 N N . PRO B 1 146 ? 7.289 -2.582 -6.793 1 96.94 146 PRO B N 1
ATOM 4124 C CA . PRO B 1 146 ? 8.297 -2.227 -5.789 1 96.94 146 PRO B CA 1
ATOM 4125 C C . PRO B 1 146 ? 8.578 -3.361 -4.809 1 96.94 146 PRO B C 1
ATOM 4127 O O . PRO B 1 146 ? 8.477 -3.172 -3.594 1 96.94 146 PRO B O 1
ATOM 4130 N N . LEU B 1 147 ? 8.977 -4.5 -5.336 1 96.38 147 LEU B N 1
ATOM 4131 C CA . LEU B 1 147 ? 9.289 -5.715 -4.598 1 96.38 147 LEU B CA 1
ATOM 4132 C C . LEU B 1 147 ? 10.672 -6.234 -4.961 1 96.38 147 LEU B C 1
ATOM 4134 O O . LEU B 1 147 ? 11.312 -5.719 -5.879 1 96.38 147 LEU B O 1
ATOM 4138 N N . CYS B 1 148 ? 11.125 -7.203 -4.168 1 95.56 148 CYS B N 1
ATOM 4139 C CA . CYS B 1 148 ? 12.375 -7.879 -4.488 1 95.56 148 CYS B CA 1
ATOM 4140 C C . CYS B 1 148 ? 12.336 -8.461 -5.898 1 95.56 148 CYS B C 1
ATOM 4142 O O . CYS B 1 148 ? 11.445 -9.242 -6.227 1 95.56 148 CYS B O 1
ATOM 4144 N N . LYS B 1 149 ? 13.32 -8.109 -6.703 1 96.12 149 LYS B N 1
ATOM 4145 C CA . LYS B 1 149 ? 13.32 -8.508 -8.109 1 96.12 149 LYS B CA 1
ATOM 4146 C C . LYS B 1 149 ? 13.961 -9.883 -8.289 1 96.12 149 LYS B C 1
ATOM 4148 O O . LYS B 1 149 ? 13.805 -10.508 -9.336 1 96.12 149 LYS B O 1
ATOM 4153 N N . GLU B 1 150 ? 14.57 -10.344 -7.242 1 94.56 150 GLU B N 1
ATOM 4154 C CA . GLU B 1 150 ? 15.148 -11.68 -7.262 1 94.56 150 GLU B CA 1
ATOM 4155 C C . GLU B 1 150 ? 14.102 -12.742 -6.945 1 94.56 150 GLU B C 1
ATOM 4157 O O . GLU B 1 150 ? 13.227 -12.523 -6.098 1 94.56 150 GLU B O 1
ATOM 4162 N N . PRO B 1 151 ? 14.141 -13.844 -7.66 1 95.19 151 PRO B N 1
ATOM 4163 C CA . PRO B 1 151 ? 13.125 -14.875 -7.438 1 95.19 151 PRO B CA 1
ATOM 4164 C C . PRO B 1 151 ? 13.375 -15.688 -6.168 1 95.19 151 PRO B C 1
ATOM 4166 O O . PRO B 1 151 ? 13.305 -16.922 -6.191 1 95.19 151 PRO B O 1
ATOM 4169 N N . LYS B 1 152 ? 13.555 -15.016 -5.074 1 93.88 152 LYS B N 1
ATOM 4170 C CA . LYS B 1 152 ? 13.844 -15.656 -3.789 1 93.88 152 LYS B CA 1
ATOM 4171 C C . LYS B 1 152 ? 12.57 -16.203 -3.15 1 93.88 152 LYS B C 1
ATOM 4173 O O . LYS B 1 152 ? 12.633 -17.109 -2.316 1 93.88 152 LYS B O 1
ATOM 4178 N N . TRP B 1 153 ? 11.461 -15.609 -3.543 1 92.62 153 TRP B N 1
ATOM 4179 C CA . TRP B 1 153 ? 10.172 -15.992 -2.971 1 92.62 153 TRP B CA 1
ATOM 4180 C C . TRP B 1 153 ? 9.961 -17.5 -3.068 1 92.62 153 TRP B C 1
ATOM 4182 O O . TRP B 1 153 ? 9.633 -18.156 -2.074 1 92.62 153 TRP B O 1
ATOM 4192 N N . LEU B 1 154 ? 10.18 -18.094 -4.215 1 95.19 154 LEU B N 1
ATOM 4193 C CA . LEU B 1 154 ? 9.93 -19.5 -4.473 1 95.19 154 LEU B CA 1
ATOM 4194 C C . LEU B 1 154 ? 10.867 -20.391 -3.65 1 95.19 154 LEU B C 1
ATOM 4196 O O . LEU B 1 154 ? 10.414 -21.219 -2.873 1 95.19 154 LEU B O 1
ATOM 4200 N N . THR B 1 155 ? 12.148 -20.141 -3.762 1 95.06 155 THR B N 1
ATOM 4201 C CA . THR B 1 155 ? 13.141 -21 -3.113 1 95.06 155 THR B CA 1
ATOM 4202 C C . THR B 1 155 ? 13.023 -20.906 -1.595 1 95.06 155 THR B C 1
ATOM 4204 O O . THR B 1 155 ? 13.141 -21.906 -0.895 1 95.06 155 THR B O 1
ATOM 4207 N N . GLU B 1 156 ? 12.773 -19.719 -1.123 1 94.12 156 GLU B N 1
ATOM 4208 C CA . GLU B 1 156 ? 12.656 -19.516 0.319 1 94.12 156 GLU B CA 1
ATOM 4209 C C . GLU B 1 156 ? 11.414 -20.219 0.868 1 94.12 156 GLU B C 1
ATOM 4211 O O . GLU B 1 156 ? 11.453 -20.812 1.947 1 94.12 156 GLU B O 1
ATOM 4216 N N . HIS B 1 157 ? 10.336 -20.156 0.157 1 92.75 157 HIS B N 1
ATOM 4217 C CA . HIS B 1 157 ? 9.117 -20.828 0.604 1 92.75 157 HIS B CA 1
ATOM 4218 C C . HIS B 1 157 ? 9.25 -22.344 0.538 1 92.75 157 HIS B C 1
ATOM 4220 O O . HIS B 1 157 ? 8.773 -23.047 1.427 1 92.75 157 HIS B O 1
ATOM 4226 N N . LEU B 1 158 ? 9.898 -22.828 -0.525 1 96.44 158 LEU B N 1
ATOM 4227 C CA . LEU B 1 158 ? 10.133 -24.266 -0.633 1 96.44 158 LEU B CA 1
ATOM 4228 C C . LEU B 1 158 ? 10.938 -24.781 0.558 1 96.44 158 LEU B C 1
ATOM 4230 O O . LEU B 1 158 ? 10.547 -25.766 1.2 1 96.44 158 LEU B O 1
ATOM 4234 N N . LYS B 1 159 ? 11.984 -24.094 0.88 1 97 159 LYS B N 1
ATOM 4235 C CA . LYS B 1 159 ? 12.852 -24.5 1.98 1 97 159 LYS B CA 1
ATOM 4236 C C . LYS B 1 159 ? 12.133 -24.375 3.322 1 97 159 LYS B C 1
ATOM 4238 O O . LYS B 1 159 ? 12.242 -25.266 4.172 1 97 159 LYS B O 1
ATOM 4243 N N . SER B 1 160 ? 11.414 -23.328 3.461 1 95 160 SER B N 1
ATOM 4244 C CA . SER B 1 160 ? 10.703 -23.094 4.715 1 95 160 SER B CA 1
ATOM 4245 C C . SER B 1 160 ? 9.617 -24.141 4.941 1 95 160 SER B C 1
ATOM 4247 O O . SER B 1 160 ? 9.5 -24.688 6.043 1 95 160 SER B O 1
ATOM 4249 N N . TYR B 1 161 ? 8.852 -24.406 3.92 1 94.94 161 TYR B N 1
ATOM 4250 C CA . TYR B 1 161 ? 7.805 -25.422 4.043 1 94.94 161 TYR B CA 1
ATOM 4251 C C . TYR B 1 161 ? 8.398 -26.781 4.367 1 94.94 161 TYR B C 1
ATOM 4253 O O . TYR B 1 161 ? 7.891 -27.5 5.238 1 94.94 161 TYR B O 1
ATOM 4261 N N . LEU B 1 162 ? 9.43 -27.156 3.676 1 97.62 162 LEU B N 1
ATOM 4262 C CA . LEU B 1 162 ? 10.039 -28.469 3.895 1 97.62 162 LEU B CA 1
ATOM 4263 C C . LEU B 1 162 ? 10.578 -28.594 5.316 1 97.62 162 LEU B C 1
ATOM 4265 O O . LEU B 1 162 ? 10.344 -29.594 5.988 1 97.62 162 LEU B O 1
ATOM 4269 N N . SER B 1 163 ? 11.289 -27.547 5.715 1 97.5 163 SER B N 1
ATOM 4270 C CA . SER B 1 163 ? 11.82 -27.547 7.074 1 97.5 163 SER B CA 1
ATOM 4271 C C . SER B 1 163 ? 10.703 -27.703 8.102 1 97.5 163 SER B C 1
ATOM 4273 O O . SER B 1 163 ? 10.836 -28.484 9.055 1 97.5 163 SER B O 1
ATOM 4275 N N . ASN B 1 164 ? 9.633 -27.016 7.918 1 95.69 164 ASN B N 1
ATOM 4276 C CA . ASN B 1 164 ? 8.5 -27.094 8.828 1 95.69 164 ASN B CA 1
ATOM 4277 C C . ASN B 1 164 ? 7.867 -28.484 8.828 1 95.69 164 ASN B C 1
ATOM 4279 O O . ASN B 1 164 ? 7.531 -29.016 9.883 1 95.69 164 ASN B O 1
ATOM 4283 N N . ILE B 1 165 ? 7.723 -29 7.688 1 96.88 165 ILE B N 1
ATOM 4284 C CA . ILE B 1 165 ? 7.109 -30.312 7.527 1 96.88 165 ILE B CA 1
ATOM 4285 C C . ILE B 1 165 ? 7.957 -31.375 8.234 1 96.88 165 ILE B C 1
ATOM 4287 O O . ILE B 1 165 ? 7.434 -32.219 8.977 1 96.88 165 ILE B O 1
ATOM 4291 N N . LEU B 1 166 ? 9.234 -31.297 8.047 1 96.75 166 LEU B N 1
ATOM 4292 C CA . LEU B 1 166 ? 10.141 -32.312 8.562 1 96.75 166 LEU B CA 1
ATOM 4293 C C . LEU B 1 166 ? 10.305 -32.188 10.07 1 96.75 166 LEU B C 1
ATOM 4295 O O . LEU B 1 166 ? 10.516 -33.188 10.766 1 96.75 166 LEU B O 1
ATOM 4299 N N . ASN B 1 167 ? 10.062 -30.984 10.594 1 96.5 167 ASN B N 1
ATOM 4300 C CA . ASN B 1 167 ? 10.469 -30.766 11.977 1 96.5 167 ASN B CA 1
ATOM 4301 C C . ASN B 1 167 ? 9.266 -30.484 12.875 1 96.5 167 ASN B C 1
ATOM 4303 O O . ASN B 1 167 ? 9.328 -30.719 14.086 1 96.5 167 ASN B O 1
ATOM 4307 N N . ASN B 1 168 ? 8.156 -30.031 12.258 1 95.31 168 ASN B N 1
ATOM 4308 C CA . ASN B 1 168 ? 7.148 -29.469 13.148 1 95.31 168 ASN B CA 1
ATOM 4309 C C . ASN B 1 168 ? 5.773 -30.078 12.906 1 95.31 168 ASN B C 1
ATOM 4311 O O . ASN B 1 168 ? 4.871 -29.938 13.734 1 95.31 168 ASN B O 1
ATOM 4315 N N . ILE B 1 169 ? 5.613 -30.781 11.875 1 96.06 169 ILE B N 1
ATOM 4316 C CA . ILE B 1 169 ? 4.266 -31.219 11.539 1 96.06 169 ILE B CA 1
ATOM 4317 C C . ILE B 1 169 ? 4.098 -32.688 11.914 1 96.06 169 ILE B C 1
ATOM 4319 O O . ILE B 1 169 ? 4.926 -33.531 11.539 1 96.06 169 ILE B O 1
ATOM 4323 N N . SER B 1 170 ? 3.115 -32.938 12.711 1 96.38 170 SER B N 1
ATOM 4324 C CA . SER B 1 170 ? 2.654 -34.281 13.07 1 96.38 170 SER B CA 1
ATOM 4325 C C . SER B 1 170 ? 1.149 -34.281 13.312 1 96.38 170 SER B C 1
ATOM 4327 O O . SER B 1 170 ? 0.547 -33.25 13.594 1 96.38 170 SER B O 1
ATOM 4329 N N . PHE B 1 171 ? 0.581 -35.469 13.078 1 96.44 171 PHE B N 1
ATOM 4330 C CA . PHE B 1 171 ? -0.863 -35.562 13.25 1 96.44 171 PHE B CA 1
ATOM 4331 C C . PHE B 1 171 ? -1.213 -36.656 14.273 1 96.44 171 PHE B C 1
ATOM 4333 O O . PHE B 1 171 ? -0.604 -37.719 14.289 1 96.44 171 PHE B O 1
ATOM 4340 N N . LYS B 1 172 ? -2.225 -36.344 15.148 1 95.38 172 LYS B N 1
ATOM 4341 C CA . LYS B 1 172 ? -2.746 -37.312 16.094 1 95.38 172 LYS B CA 1
ATOM 4342 C C . LYS B 1 172 ? -3.705 -38.281 15.406 1 95.38 172 LYS B C 1
ATOM 4344 O O . LYS B 1 172 ? -3.746 -39.469 15.75 1 95.38 172 LYS B O 1
ATOM 4349 N N . ASP B 1 173 ? -4.434 -37.75 14.492 1 95.31 173 ASP B N 1
ATOM 4350 C CA . ASP B 1 173 ? -5.344 -38.594 13.703 1 95.31 173 ASP B CA 1
ATOM 4351 C C . ASP B 1 173 ? -4.582 -39.688 12.945 1 95.31 173 ASP B C 1
ATOM 4353 O O . ASP B 1 173 ? -3.633 -39.375 12.219 1 95.31 173 ASP B O 1
ATOM 4357 N N . GLU B 1 174 ? -4.961 -40.875 13.055 1 96.31 174 GLU B N 1
ATOM 4358 C CA . GLU B 1 174 ? -4.234 -42 12.484 1 96.31 174 GLU B CA 1
ATOM 4359 C C . GLU B 1 174 ? -4.199 -41.938 10.961 1 96.31 174 GLU B C 1
ATOM 4361 O O . GLU B 1 174 ? -3.178 -42.25 10.344 1 96.31 174 GLU B O 1
ATOM 4366 N N . THR B 1 175 ? -5.344 -41.625 10.398 1 96.12 175 THR B N 1
ATOM 4367 C CA . THR B 1 175 ? -5.418 -41.531 8.945 1 96.12 175 THR B CA 1
ATOM 4368 C C . THR B 1 175 ? -4.457 -40.469 8.414 1 96.12 175 THR B C 1
ATOM 4370 O O . THR B 1 175 ? -3.707 -40.719 7.473 1 96.12 175 THR B O 1
ATOM 4373 N N . LYS B 1 176 ? -4.418 -39.344 9.016 1 96.94 176 LYS B N 1
ATOM 4374 C CA . LYS B 1 176 ? -3.533 -38.25 8.609 1 96.94 176 LYS B CA 1
ATOM 4375 C C . LYS B 1 176 ? -2.07 -38.625 8.859 1 96.94 176 LYS B C 1
ATOM 4377 O O . LYS B 1 176 ? -1.2 -38.281 8.047 1 96.94 176 LYS B O 1
ATOM 4382 N N . SER B 1 177 ? -1.889 -39.25 9.93 1 97.5 177 SER B N 1
ATOM 4383 C CA . SER B 1 177 ? -0.533 -39.656 10.258 1 97.5 177 SER B CA 1
ATOM 4384 C C . SER B 1 177 ? 0.015 -40.625 9.211 1 97.5 177 SER B C 1
ATOM 4386 O O . SER B 1 177 ? 1.18 -40.531 8.82 1 97.5 177 SER B O 1
ATOM 4388 N N . GLN B 1 178 ? -0.775 -41.531 8.82 1 97.81 178 GLN B N 1
ATOM 4389 C CA . GLN B 1 178 ? -0.362 -42.5 7.809 1 97.81 178 GLN B CA 1
ATOM 4390 C C . GLN B 1 178 ? -0.1 -41.812 6.473 1 97.81 178 GLN B C 1
ATOM 4392 O O . GLN B 1 178 ? 0.85 -42.156 5.766 1 97.81 178 GLN B O 1
ATOM 4397 N N . GLN B 1 179 ? -0.953 -40.906 6.117 1 97.81 179 GLN B N 1
ATOM 4398 C CA . GLN B 1 179 ? -0.763 -40.156 4.883 1 97.81 179 GLN B CA 1
ATOM 4399 C C . GLN B 1 179 ? 0.541 -39.375 4.918 1 97.81 179 GLN B C 1
ATOM 4401 O O . GLN B 1 179 ? 1.272 -39.312 3.928 1 97.81 179 GLN B O 1
ATOM 4406 N N . LEU B 1 180 ? 0.812 -38.75 6.051 1 97.75 180 LEU B N 1
ATOM 4407 C CA . LEU B 1 180 ? 2.057 -38 6.195 1 97.75 180 LEU B CA 1
ATOM 4408 C C . LEU B 1 180 ? 3.262 -38.938 6.078 1 97.75 180 LEU B C 1
ATOM 4410 O O . LEU B 1 180 ? 4.266 -38.562 5.457 1 97.75 180 LEU B O 1
ATOM 4414 N N . LYS B 1 181 ? 3.137 -40.062 6.691 1 97.12 181 LYS B N 1
ATOM 4415 C CA . LYS B 1 181 ? 4.219 -41.031 6.605 1 97.12 181 LYS B CA 1
ATOM 4416 C C . LYS B 1 181 ? 4.5 -41.406 5.156 1 97.12 181 LYS B C 1
ATOM 4418 O O . LYS B 1 181 ? 5.656 -41.562 4.758 1 97.12 181 LYS B O 1
ATOM 4423 N N . GLN B 1 182 ? 3.463 -41.625 4.426 1 97.69 182 GLN B N 1
ATOM 4424 C CA . GLN B 1 182 ? 3.619 -41.938 3.008 1 97.69 182 GLN B CA 1
ATOM 4425 C C . GLN B 1 182 ? 4.312 -40.812 2.268 1 97.69 182 GLN B C 1
ATOM 4427 O O . GLN B 1 182 ? 5.215 -41.031 1.462 1 97.69 182 GLN B O 1
ATOM 4432 N N . LEU B 1 183 ? 3.939 -39.625 2.516 1 98 183 LEU B N 1
ATOM 4433 C CA . LEU B 1 183 ? 4.52 -38.469 1.878 1 98 183 LEU B CA 1
ATOM 4434 C C . LEU B 1 183 ? 6 -38.344 2.223 1 98 183 LEU B C 1
ATOM 4436 O O . LEU B 1 183 ? 6.816 -38.031 1.354 1 98 183 LEU B O 1
ATOM 4440 N N . LEU B 1 184 ? 6.32 -38.625 3.457 1 96.25 184 LEU B N 1
ATOM 4441 C CA . LEU B 1 184 ? 7.695 -38.5 3.922 1 96.25 184 LEU B CA 1
ATOM 4442 C C . LEU B 1 184 ? 8.57 -39.594 3.326 1 96.25 184 LEU B C 1
ATOM 4444 O O . LEU B 1 184 ? 9.797 -39.438 3.252 1 96.25 184 LEU B O 1
ATOM 4448 N N . SER B 1 185 ? 7.926 -40.594 2.908 1 96.56 185 SER B N 1
ATOM 4449 C CA . SER B 1 185 ? 8.672 -41.719 2.334 1 96.56 185 SER B CA 1
ATOM 4450 C C . SER B 1 185 ? 9.234 -41.375 0.962 1 96.56 185 SER B C 1
ATOM 4452 O O . SER B 1 185 ? 10.125 -42.031 0.452 1 96.56 185 SER B O 1
ATOM 4454 N N . TYR B 1 186 ? 8.758 -40.312 0.259 1 96.38 186 TYR B N 1
ATOM 4455 C CA . TYR B 1 186 ? 9.227 -39.875 -1.055 1 96.38 186 TYR B CA 1
ATOM 4456 C C . TYR B 1 186 ? 10.586 -39.188 -0.955 1 96.38 186 TYR B C 1
ATOM 4458 O O . TYR B 1 186 ? 11.188 -38.844 -1.973 1 96.38 186 TYR B O 1
ATOM 4466 N N . ASN B 1 187 ? 11.266 -39.094 0.118 1 94.38 187 ASN B N 1
ATOM 4467 C CA . ASN B 1 187 ? 12.5 -38.344 0.341 1 94.38 187 ASN B CA 1
ATOM 4468 C C . ASN B 1 187 ? 12.398 -36.906 -0.167 1 94.38 187 ASN B C 1
ATOM 4470 O O . ASN B 1 187 ? 13.102 -36.531 -1.104 1 94.38 187 ASN B O 1
ATOM 4474 N N . LEU B 1 188 ? 11.672 -36.125 0.425 1 97.69 188 LEU B N 1
ATOM 4475 C CA . LEU B 1 188 ? 11.312 -34.75 0.019 1 97.69 188 LEU B CA 1
ATOM 4476 C C . LEU B 1 188 ? 12.547 -33.875 -0.084 1 97.69 188 LEU B C 1
ATOM 4478 O O . LEU B 1 188 ? 12.602 -32.969 -0.92 1 97.69 188 LEU B O 1
ATOM 4482 N N . GLU B 1 189 ? 13.555 -34.156 0.712 1 97.31 189 GLU B N 1
ATOM 4483 C CA . GLU B 1 189 ? 14.789 -33.375 0.687 1 97.31 189 GLU B CA 1
ATOM 4484 C C . GLU B 1 189 ? 15.555 -33.594 -0.615 1 97.31 189 GLU B C 1
ATOM 4486 O O . GLU B 1 189 ? 16.062 -32.625 -1.211 1 97.31 189 GLU B O 1
ATOM 4491 N N . ALA B 1 190 ? 15.648 -34.812 -0.971 1 97.62 190 ALA B N 1
ATOM 4492 C CA . ALA B 1 190 ? 16.312 -35.125 -2.232 1 97.62 190 ALA B CA 1
ATOM 4493 C C . ALA B 1 190 ? 15.562 -34.5 -3.414 1 97.62 190 ALA B C 1
ATOM 4495 O O . ALA B 1 190 ? 16.172 -34.031 -4.371 1 97.62 190 ALA B O 1
ATOM 4496 N N . GLU B 1 191 ? 14.25 -34.562 -3.373 1 97.94 191 GLU B N 1
ATOM 4497 C CA . GLU B 1 191 ? 13.438 -34 -4.438 1 97.94 191 GLU B CA 1
ATOM 4498 C C . GLU B 1 191 ? 13.609 -32.469 -4.492 1 97.94 191 GLU B C 1
ATOM 4500 O O . GLU B 1 191 ? 13.578 -31.875 -5.57 1 97.94 191 GLU B O 1
ATOM 4505 N N . LEU B 1 192 ? 13.781 -31.844 -3.32 1 98.31 192 LEU B N 1
ATOM 4506 C CA . LEU B 1 192 ? 14.031 -30.406 -3.311 1 98.31 192 LEU B CA 1
ATOM 4507 C C . LEU B 1 192 ? 15.328 -30.078 -4.047 1 98.31 192 LEU B C 1
ATOM 4509 O O . LEU B 1 192 ? 15.375 -29.125 -4.824 1 98.31 192 LEU B O 1
ATOM 4513 N N . GLN B 1 193 ? 1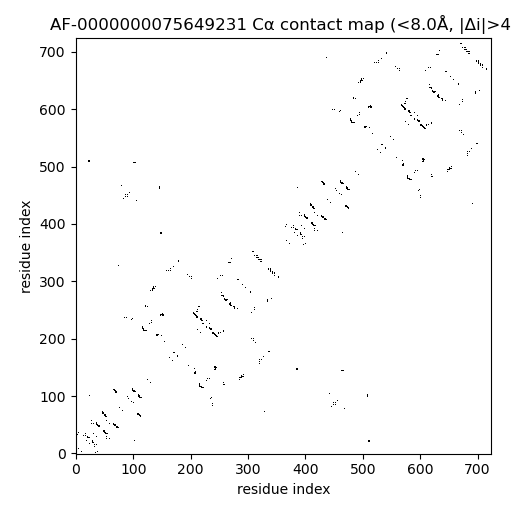6.328 -30.844 -3.777 1 97.88 193 GLN B N 1
ATOM 4514 C CA . GLN B 1 193 ? 17.609 -30.609 -4.449 1 97.88 193 GLN B CA 1
ATOM 4515 C C . GLN B 1 193 ? 17.469 -30.766 -5.961 1 97.88 193 GLN B C 1
ATOM 4517 O O . GLN B 1 193 ? 18.031 -29.984 -6.727 1 97.88 193 GLN B O 1
ATOM 4522 N N . PHE B 1 194 ? 16.781 -31.766 -6.371 1 97.31 194 PHE B N 1
ATOM 4523 C CA . PHE B 1 194 ? 16.5 -31.969 -7.789 1 97.31 194 PHE B CA 1
ATOM 4524 C C . PHE B 1 194 ? 15.789 -30.766 -8.383 1 97.31 194 PHE B C 1
ATOM 4526 O O . PHE B 1 194 ? 16.156 -30.281 -9.453 1 97.31 194 PHE B O 1
ATOM 4533 N N . ILE B 1 195 ? 14.773 -30.266 -7.68 1 97.88 195 ILE B N 1
ATOM 4534 C CA . ILE B 1 195 ? 13.953 -29.141 -8.117 1 97.88 195 ILE B CA 1
ATOM 4535 C C . ILE B 1 195 ? 14.812 -27.875 -8.219 1 97.88 195 ILE B C 1
ATOM 4537 O O . ILE B 1 195 ? 14.703 -27.125 -9.195 1 97.88 195 ILE B O 1
ATOM 4541 N N . LEU B 1 196 ? 15.641 -27.656 -7.238 1 97.44 196 LEU B N 1
ATOM 4542 C CA . LEU B 1 196 ? 16.5 -26.469 -7.23 1 97.44 196 LEU B CA 1
ATOM 4543 C C . LEU B 1 196 ? 17.469 -26.5 -8.406 1 97.44 196 LEU B C 1
ATOM 4545 O O . LEU B 1 196 ? 17.703 -25.469 -9.047 1 97.44 196 LEU B O 1
ATOM 4549 N N . ARG B 1 197 ? 18 -27.656 -8.727 1 96.81 197 ARG B N 1
ATOM 4550 C CA . ARG B 1 197 ? 18.875 -27.797 -9.883 1 96.81 197 ARG B CA 1
ATOM 4551 C C . ARG B 1 197 ? 18.109 -27.578 -11.18 1 96.81 197 ARG B C 1
ATOM 4553 O O . ARG B 1 197 ? 18.625 -26.953 -12.109 1 96.81 197 ARG B O 1
ATOM 4560 N N . LEU B 1 198 ? 16.984 -28.141 -11.188 1 96.56 198 LEU B N 1
ATOM 4561 C CA . LEU B 1 198 ? 16.125 -28 -12.359 1 96.56 198 LEU B CA 1
ATOM 4562 C C . LEU B 1 198 ? 15.852 -26.531 -12.648 1 96.56 198 LEU B C 1
ATOM 4564 O O . LEU B 1 198 ? 15.922 -26.094 -13.805 1 96.56 198 LEU B O 1
ATOM 4568 N N . ILE B 1 199 ? 15.523 -25.766 -11.656 1 96.94 199 ILE B N 1
ATOM 4569 C CA . ILE B 1 199 ? 15.242 -24.328 -11.781 1 96.94 199 ILE B CA 1
ATOM 4570 C C . ILE B 1 199 ? 16.484 -23.609 -12.312 1 96.94 199 ILE B C 1
ATOM 4572 O O . ILE B 1 199 ? 16.391 -22.812 -13.25 1 96.94 199 ILE B O 1
ATOM 4576 N N . GLU B 1 200 ? 17.578 -23.938 -11.766 1 94.94 200 GLU B N 1
ATOM 4577 C CA . GLU B 1 200 ? 18.844 -23.297 -12.133 1 94.94 200 GLU B CA 1
ATOM 4578 C C . GLU B 1 200 ? 19.203 -23.578 -13.586 1 94.94 200 GLU B C 1
ATOM 4580 O O . GLU B 1 200 ? 19.703 -22.703 -14.289 1 94.94 200 GLU B O 1
ATOM 4585 N N . ASP B 1 201 ? 18.875 -24.719 -14.055 1 95.62 201 ASP B N 1
ATOM 4586 C CA . ASP B 1 201 ? 19.266 -25.172 -15.391 1 95.62 201 ASP B CA 1
ATOM 4587 C C . ASP B 1 201 ? 18.297 -24.672 -16.453 1 95.62 201 ASP B C 1
ATOM 4589 O O . ASP B 1 201 ? 18.578 -24.734 -17.641 1 95.62 201 ASP B O 1
ATOM 4593 N N . THR B 1 202 ? 17.078 -24.219 -16.203 1 95.19 202 THR B N 1
ATOM 4594 C CA . THR B 1 202 ? 16.031 -23.844 -17.172 1 95.19 202 THR B CA 1
ATOM 4595 C C . THR B 1 202 ? 16.203 -22.391 -17.609 1 95.19 202 THR B C 1
ATOM 4597 O O . THR B 1 202 ? 15.805 -22.016 -18.719 1 95.19 202 THR B O 1
ATOM 4600 N N . HIS B 1 203 ? 16.953 -21.531 -16.891 1 93.25 203 HIS B N 1
ATOM 4601 C CA . HIS B 1 203 ? 17.234 -20.125 -17.188 1 93.25 203 HIS B CA 1
ATOM 4602 C C . HIS B 1 203 ? 15.984 -19.391 -17.641 1 93.25 203 HIS B C 1
ATOM 4604 O O . HIS B 1 203 ? 16 -18.672 -18.641 1 93.25 203 HIS B O 1
ATOM 4610 N N . SER B 1 204 ? 14.844 -19.609 -17.078 1 96.88 204 SER B N 1
ATOM 4611 C CA . SER B 1 204 ? 13.586 -18.906 -17.344 1 96.88 204 SER B CA 1
ATOM 4612 C C . SER B 1 204 ? 13.648 -17.453 -16.875 1 96.88 204 SER B C 1
ATOM 4614 O O . SER B 1 204 ? 14.188 -17.172 -15.812 1 96.88 204 SER B O 1
ATOM 4616 N N . PRO B 1 205 ? 13.141 -16.484 -17.734 1 97 205 PRO B N 1
ATOM 4617 C CA . PRO B 1 205 ? 13.125 -15.094 -17.297 1 97 205 PRO B CA 1
ATOM 4618 C C . PRO B 1 205 ? 12.367 -14.898 -15.984 1 97 205 PRO B C 1
ATOM 4620 O O . PRO B 1 205 ? 11.375 -15.594 -15.734 1 97 205 PRO B O 1
ATOM 4623 N N . VAL B 1 206 ? 12.867 -13.906 -15.203 1 97.31 206 VAL B N 1
ATOM 4624 C CA . VAL B 1 206 ? 12.195 -13.539 -13.953 1 97.31 206 VAL B CA 1
ATOM 4625 C C . VAL B 1 206 ? 11.273 -12.344 -14.195 1 97.31 206 VAL B C 1
ATOM 4627 O O . VAL B 1 206 ? 11.703 -11.32 -14.727 1 97.31 206 VAL B O 1
ATOM 4630 N N . VAL B 1 207 ? 10.008 -12.484 -13.836 1 98 207 VAL B N 1
ATOM 4631 C CA . VAL B 1 207 ? 8.984 -11.461 -14.039 1 98 207 VAL B CA 1
ATOM 4632 C C . VAL B 1 207 ? 8.047 -11.43 -12.836 1 98 207 VAL B C 1
ATOM 4634 O O . VAL B 1 207 ? 8.133 -12.273 -11.945 1 98 207 VAL B O 1
ATOM 4637 N N . PHE B 1 208 ? 7.207 -10.414 -12.703 1 97.94 208 PHE B N 1
ATOM 4638 C CA . PHE B 1 208 ? 6.215 -10.344 -11.641 1 97.94 208 PHE B CA 1
ATOM 4639 C C . PHE B 1 208 ? 5.07 -11.312 -11.898 1 97.94 208 PHE B C 1
ATOM 4641 O O . PHE B 1 208 ? 4.215 -11.062 -12.75 1 97.94 208 PHE B O 1
ATOM 4648 N N . CYS B 1 209 ? 4.973 -12.352 -11.094 1 98.44 209 CYS B N 1
ATOM 4649 C CA . CYS B 1 209 ? 4.031 -13.438 -11.336 1 98.44 209 CYS B CA 1
ATOM 4650 C C . CYS B 1 209 ? 2.891 -13.406 -10.32 1 98.44 209 CYS B C 1
ATOM 4652 O O . CYS B 1 209 ? 3.066 -12.93 -9.195 1 98.44 209 CYS B O 1
ATOM 4654 N N . HIS B 1 210 ? 1.739 -13.867 -10.734 1 97.81 210 HIS B N 1
ATOM 4655 C CA . HIS B 1 210 ? 0.609 -14.102 -9.844 1 97.81 210 HIS B CA 1
ATOM 4656 C C . HIS B 1 210 ? 0.877 -15.289 -8.914 1 97.81 210 HIS B C 1
ATOM 4658 O O . HIS B 1 210 ? 0.588 -15.219 -7.719 1 97.81 210 HIS B O 1
ATOM 4664 N N . ASN B 1 211 ? 1.441 -16.344 -9.492 1 96.94 211 ASN B N 1
ATOM 4665 C CA . ASN B 1 211 ? 1.897 -17.562 -8.836 1 96.94 211 ASN B CA 1
ATOM 4666 C C . ASN B 1 211 ? 0.725 -18.438 -8.414 1 96.94 211 ASN B C 1
ATOM 4668 O O . ASN B 1 211 ? 0.925 -19.547 -7.887 1 96.94 211 ASN B O 1
ATOM 4672 N N . ASP B 1 212 ? -0.504 -18.062 -8.656 1 95.31 212 ASP B N 1
ATOM 4673 C CA . ASP B 1 212 ? -1.672 -18.875 -8.336 1 95.31 212 ASP B CA 1
ATOM 4674 C C . ASP B 1 212 ? -2.824 -18.578 -9.297 1 95.31 212 ASP B C 1
ATOM 4676 O O . ASP B 1 212 ? -3.959 -18.375 -8.867 1 95.31 212 ASP B O 1
ATOM 4680 N N . LEU B 1 213 ? -2.537 -18.578 -10.547 1 97.19 213 LEU B N 1
ATOM 4681 C CA . LEU B 1 213 ? -3.541 -18.25 -11.555 1 97.19 213 LEU B CA 1
ATOM 4682 C C . LEU B 1 213 ? -4.379 -19.484 -11.898 1 97.19 213 LEU B C 1
ATOM 4684 O O . LEU B 1 213 ? -4.32 -19.969 -13.031 1 97.19 213 LEU B O 1
ATOM 4688 N N . GLN B 1 214 ? -5.211 -19.938 -11.023 1 96.44 214 GLN B N 1
ATOM 4689 C CA . GLN B 1 214 ? -6.176 -21.016 -11.195 1 96.44 214 GLN B CA 1
ATOM 4690 C C . GLN B 1 214 ? -7.555 -20.484 -11.555 1 96.44 214 GLN B C 1
ATOM 4692 O O . GLN B 1 214 ? -7.766 -19.266 -11.562 1 96.44 214 GLN B O 1
ATOM 4697 N N . GLU B 1 215 ? -8.516 -21.344 -11.891 1 96.31 215 GLU B N 1
ATOM 4698 C CA . GLU B 1 215 ? -9.805 -20.953 -12.43 1 96.31 215 GLU B CA 1
ATOM 4699 C C . GLU B 1 215 ? -10.578 -20.078 -11.445 1 96.31 215 GLU B C 1
ATOM 4701 O O . GLU B 1 215 ? -11.273 -19.141 -11.844 1 96.31 215 GLU B O 1
ATOM 4706 N N . GLY B 1 216 ? -10.391 -20.281 -10.172 1 93.56 216 GLY B N 1
ATOM 4707 C CA . GLY B 1 216 ? -11.117 -19.531 -9.156 1 93.56 216 GLY B CA 1
ATOM 4708 C C . GLY B 1 216 ? -10.602 -18.125 -8.961 1 93.56 216 GLY B C 1
ATOM 4709 O O . GLY B 1 216 ? -11.266 -17.297 -8.336 1 93.56 216 GLY B O 1
ATOM 4710 N N . ASN B 1 217 ? -9.484 -17.844 -9.5 1 94.56 217 ASN B N 1
ATOM 4711 C CA . ASN B 1 217 ? -8.867 -16.531 -9.344 1 94.56 217 ASN B CA 1
ATOM 4712 C C . ASN B 1 217 ? -9.008 -15.695 -10.609 1 94.56 217 ASN B C 1
ATOM 4714 O O . ASN B 1 217 ? -8.289 -14.711 -10.789 1 94.56 217 ASN B O 1
ATOM 4718 N N . ILE B 1 218 ? -9.906 -16.156 -11.469 1 97.12 218 ILE B N 1
ATOM 4719 C CA . ILE B 1 218 ? -10.227 -15.414 -12.68 1 97.12 218 ILE B CA 1
ATOM 4720 C C . ILE B 1 218 ? -11.734 -15.211 -12.781 1 97.12 218 ILE B C 1
ATOM 4722 O O . ILE B 1 218 ? -12.5 -16.172 -12.758 1 97.12 218 ILE B O 1
ATOM 4726 N N . LEU B 1 219 ? -12.109 -13.953 -12.867 1 96.31 219 LEU B N 1
ATOM 4727 C CA . LEU B 1 219 ? -13.523 -13.586 -12.977 1 96.31 219 LEU B CA 1
ATOM 4728 C C . LEU B 1 219 ? -13.883 -13.25 -14.414 1 96.31 219 LEU B C 1
ATOM 4730 O O . LEU B 1 219 ? -13.07 -12.68 -15.148 1 96.31 219 LEU B O 1
ATOM 4734 N N . VAL B 1 220 ? -15.102 -13.648 -14.797 1 97.5 220 VAL B N 1
ATOM 4735 C CA . VAL B 1 220 ? -15.617 -13.266 -16.109 1 97.5 220 VAL B CA 1
ATOM 4736 C C . VAL B 1 220 ? -17.031 -12.734 -15.977 1 97.5 220 VAL B C 1
ATOM 4738 O O . VAL B 1 220 ? -17.859 -13.312 -15.25 1 97.5 220 VAL B O 1
ATOM 4741 N N . ASP B 1 221 ? -17.25 -11.578 -16.516 1 95.88 221 ASP B N 1
ATOM 4742 C CA . ASP B 1 221 ? -18.594 -11.023 -16.656 1 95.88 221 ASP B CA 1
ATOM 4743 C C . ASP B 1 221 ? -19.25 -11.469 -17.953 1 95.88 221 ASP B C 1
ATOM 4745 O O . ASP B 1 221 ? -19 -10.883 -19.016 1 95.88 221 ASP B O 1
ATOM 4749 N N . ASP B 1 222 ? -20.109 -12.414 -17.875 1 94.12 222 ASP B N 1
ATOM 4750 C CA . ASP B 1 222 ? -20.781 -12.906 -19.078 1 94.12 222 ASP B CA 1
ATOM 4751 C C . ASP B 1 222 ? -22.281 -12.938 -18.875 1 94.12 222 ASP B C 1
ATOM 4753 O O . ASP B 1 222 ? -22.984 -13.758 -19.5 1 94.12 222 ASP B O 1
ATOM 4757 N N . LYS B 1 223 ? -22.797 -12.102 -18.109 1 90.06 223 LYS B N 1
ATOM 4758 C CA . LYS B 1 223 ? -24.219 -12.055 -17.75 1 90.06 223 LYS B CA 1
ATOM 4759 C C . LYS B 1 223 ? -25.078 -11.875 -18.984 1 90.06 223 LYS B C 1
ATOM 4761 O O . LYS B 1 223 ? -26.203 -12.383 -19.047 1 90.06 223 LYS B O 1
ATOM 4766 N N . ASP B 1 224 ? -24.625 -11.172 -19.938 1 91.56 224 ASP B N 1
ATOM 4767 C CA . ASP B 1 224 ? -25.422 -10.891 -21.141 1 91.56 224 ASP B CA 1
ATOM 4768 C C . ASP B 1 224 ? -25.188 -11.945 -22.219 1 91.56 224 ASP B C 1
ATOM 4770 O O . ASP B 1 224 ? -25.766 -11.875 -23.297 1 91.56 224 ASP B O 1
ATOM 4774 N N . GLY B 1 225 ? -24.266 -12.812 -22.078 1 89.69 225 GLY B N 1
ATOM 4775 C CA . GLY B 1 225 ? -24.031 -13.898 -23.016 1 89.69 225 GLY B CA 1
ATOM 4776 C C . GLY B 1 225 ? -23.031 -13.539 -24.094 1 89.69 225 GLY B C 1
ATOM 4777 O O . GLY B 1 225 ? -22.766 -14.336 -25 1 89.69 225 GLY B O 1
ATOM 4778 N N . ALA B 1 226 ? -22.531 -12.391 -23.922 1 90 226 ALA B N 1
ATOM 4779 C CA . ALA B 1 226 ? -21.562 -11.953 -24.922 1 90 226 ALA B CA 1
ATOM 4780 C C . ALA B 1 226 ? -20.234 -12.688 -24.734 1 90 226 ALA B C 1
ATOM 4782 O O . ALA B 1 226 ? -19.938 -13.203 -23.656 1 90 226 ALA B O 1
ATOM 4783 N N . ALA B 1 227 ? -19.516 -12.82 -25.828 1 91.81 227 ALA B N 1
ATOM 4784 C CA . ALA B 1 227 ? -18.188 -13.414 -25.766 1 91.81 227 ALA B CA 1
ATOM 4785 C C . ALA B 1 227 ? -17.266 -12.633 -24.828 1 91.81 227 ALA B C 1
ATOM 4787 O O . ALA B 1 227 ? -17.344 -11.406 -24.766 1 91.81 227 ALA B O 1
ATOM 4788 N N . PRO B 1 228 ? -16.469 -13.438 -24.156 1 94.88 228 PRO B N 1
ATOM 4789 C CA . PRO B 1 228 ? -15.57 -12.734 -23.25 1 94.88 228 PRO B CA 1
ATOM 4790 C C . PRO B 1 228 ? -14.586 -11.828 -23.969 1 94.88 228 PRO B C 1
ATOM 4792 O O . PRO B 1 228 ? -14.133 -12.156 -25.078 1 94.88 228 PRO B O 1
ATOM 4795 N N . THR B 1 229 ? -14.336 -10.703 -23.438 1 96.06 229 THR B N 1
ATOM 4796 C CA . THR B 1 229 ? -13.312 -9.758 -23.875 1 96.06 229 THR B CA 1
ATOM 4797 C C . THR B 1 229 ? -12.344 -9.453 -22.734 1 96.06 229 THR B C 1
ATOM 4799 O O . THR B 1 229 ? -12.602 -9.82 -21.578 1 96.06 229 THR B O 1
ATOM 4802 N N . ASP B 1 230 ? -11.25 -8.852 -23.094 1 96.19 230 ASP B N 1
ATOM 4803 C CA . ASP B 1 230 ? -10.219 -8.562 -22.094 1 96.19 230 ASP B CA 1
ATOM 4804 C C . ASP B 1 230 ? -10.789 -7.738 -20.938 1 96.19 230 ASP B C 1
ATOM 4806 O O . ASP B 1 230 ? -10.445 -7.961 -19.781 1 96.19 230 ASP B O 1
ATOM 4810 N N . ASP B 1 231 ? -11.672 -6.82 -21.281 1 94.06 231 ASP B N 1
ATOM 4811 C CA . ASP B 1 231 ? -12.195 -5.906 -20.266 1 94.06 231 ASP B CA 1
ATOM 4812 C C . ASP B 1 231 ? -13.219 -6.602 -19.375 1 94.06 231 ASP B C 1
ATOM 4814 O O . ASP B 1 231 ? -13.555 -6.098 -18.297 1 94.06 231 ASP B O 1
ATOM 4818 N N . ARG B 1 232 ? -13.641 -7.781 -19.75 1 95.38 232 ARG B N 1
ATOM 4819 C CA . ARG B 1 232 ? -14.664 -8.5 -19 1 95.38 232 ARG B CA 1
ATOM 4820 C C . ARG B 1 232 ? -14.055 -9.625 -18.172 1 95.38 232 ARG B C 1
ATOM 4822 O O . ARG B 1 232 ? -14.773 -10.375 -17.516 1 95.38 232 ARG B O 1
ATOM 4829 N N . VAL B 1 233 ? -12.805 -9.82 -18.266 1 97.31 233 VAL B N 1
ATOM 4830 C CA . VAL B 1 233 ? -12.078 -10.82 -17.5 1 97.31 233 VAL B CA 1
ATOM 4831 C C . VAL B 1 233 ? -11.141 -10.133 -16.516 1 97.31 233 VAL B C 1
ATOM 4833 O O . VAL B 1 233 ? -10.383 -9.227 -16.891 1 97.31 233 VAL B O 1
ATOM 4836 N N . THR B 1 234 ? -11.258 -10.508 -15.242 1 96.06 234 THR B N 1
ATOM 4837 C CA . THR B 1 234 ? -10.453 -9.883 -14.195 1 96.06 234 THR B CA 1
ATOM 4838 C C . THR B 1 234 ? -9.742 -10.945 -13.359 1 96.06 234 THR B C 1
ATOM 4840 O O . THR B 1 234 ? -10.359 -11.906 -12.914 1 96.06 234 THR B O 1
ATOM 4843 N N . VAL B 1 235 ? -8.445 -10.766 -13.234 1 97 235 VAL B N 1
ATOM 4844 C CA . VAL B 1 235 ? -7.664 -11.633 -12.359 1 97 235 VAL B CA 1
ATOM 4845 C C . VAL B 1 235 ? -7.719 -11.102 -10.93 1 97 235 VAL B C 1
ATOM 4847 O O . VAL B 1 235 ? -7.633 -9.891 -10.703 1 97 235 VAL B O 1
ATOM 4850 N N . ILE B 1 236 ? -7.926 -11.984 -9.938 1 93.31 236 ILE B N 1
ATOM 4851 C CA . ILE B 1 236 ? -8.039 -11.57 -8.547 1 93.31 236 ILE B CA 1
ATOM 4852 C C . ILE B 1 236 ? -7.105 -12.414 -7.676 1 93.31 236 ILE B C 1
ATOM 4854 O O . ILE B 1 236 ? -6.438 -13.32 -8.172 1 93.31 236 ILE B O 1
ATOM 4858 N N . ASP B 1 237 ? -6.938 -12.07 -6.453 1 90.25 237 ASP B N 1
ATOM 4859 C CA . ASP B 1 237 ? -6.234 -12.797 -5.398 1 90.25 237 ASP B CA 1
ATOM 4860 C C . ASP B 1 237 ? -4.734 -12.836 -5.668 1 90.25 237 ASP B C 1
ATOM 4862 O O . ASP B 1 237 ? -4.191 -13.883 -6.043 1 90.25 237 ASP B O 1
ATOM 4866 N N . TYR B 1 238 ? -4.066 -11.852 -5.352 1 92.25 238 TYR B N 1
ATOM 4867 C CA . TYR B 1 238 ? -2.646 -11.68 -5.637 1 92.25 238 TYR B CA 1
ATOM 4868 C C . TYR B 1 238 ? -1.803 -11.984 -4.402 1 92.25 238 TYR B C 1
ATOM 4870 O O . TYR B 1 238 ? -0.693 -11.469 -4.258 1 92.25 238 TYR B O 1
ATOM 4878 N N . GLU B 1 239 ? -2.256 -12.812 -3.545 1 87.56 239 GLU B N 1
ATOM 4879 C CA . GLU B 1 239 ? -1.636 -13.031 -2.242 1 87.56 239 GLU B CA 1
ATOM 4880 C C . GLU B 1 239 ? -0.287 -13.734 -2.383 1 87.56 239 GLU B C 1
ATOM 4882 O O . GLU B 1 239 ? 0.564 -13.633 -1.496 1 87.56 239 GLU B O 1
ATOM 4887 N N . TYR B 1 240 ? -0.042 -14.391 -3.51 1 91.56 240 TYR B N 1
ATOM 4888 C CA . TYR B 1 240 ? 1.225 -15.086 -3.705 1 91.56 240 TYR B CA 1
ATOM 4889 C C . TYR B 1 240 ? 2.086 -14.367 -4.738 1 91.56 240 TYR B C 1
ATOM 4891 O O . TYR B 1 240 ? 3.123 -14.891 -5.16 1 91.56 240 TYR B O 1
ATOM 4899 N N . SER B 1 241 ? 1.627 -13.227 -5.156 1 95.31 241 SER B N 1
ATOM 4900 C CA . SER B 1 241 ? 2.346 -12.539 -6.223 1 95.31 241 SER B CA 1
ATOM 4901 C C . SER B 1 241 ? 3.758 -12.164 -5.785 1 95.31 241 SER B C 1
ATOM 4903 O O . SER B 1 241 ? 3.975 -11.766 -4.641 1 95.31 241 SER B O 1
ATOM 4905 N N . ALA B 1 242 ? 4.656 -12.352 -6.617 1 96.44 242 ALA B N 1
ATOM 4906 C CA . ALA B 1 242 ? 6.078 -12.062 -6.434 1 96.44 242 ALA B CA 1
ATOM 4907 C C . ALA B 1 242 ? 6.84 -12.195 -7.75 1 96.44 242 ALA B C 1
ATOM 4909 O O . ALA B 1 242 ? 6.312 -12.734 -8.727 1 96.44 242 ALA B O 1
ATOM 4910 N N . TYR B 1 243 ? 8.016 -11.586 -7.789 1 97.44 243 TYR B N 1
ATOM 4911 C CA . TYR B 1 243 ? 8.891 -11.891 -8.922 1 97.44 243 TYR B CA 1
ATOM 4912 C C . TYR B 1 243 ? 9.328 -13.352 -8.891 1 97.44 243 TYR B C 1
ATOM 4914 O O . TYR B 1 243 ? 9.766 -13.852 -7.852 1 97.44 243 TYR B O 1
ATOM 4922 N N . ASN B 1 244 ? 9.078 -14.008 -9.922 1 98.12 244 ASN B N 1
ATOM 4923 C CA . ASN B 1 244 ? 9.32 -15.43 -10.117 1 98.12 244 ASN B CA 1
ATOM 4924 C C . ASN B 1 244 ? 9.578 -15.758 -11.586 1 98.12 244 ASN B C 1
ATOM 4926 O O . ASN B 1 244 ? 9.594 -14.867 -12.438 1 98.12 244 ASN B O 1
ATOM 4930 N N . TYR B 1 245 ? 9.812 -16.984 -11.852 1 98.38 245 TYR B N 1
ATOM 4931 C CA . TYR B 1 245 ? 10.156 -17.422 -13.211 1 98.38 245 TYR B CA 1
ATOM 4932 C C . TYR B 1 245 ? 8.906 -17.484 -14.086 1 98.38 245 TYR B C 1
ATOM 4934 O O . TYR B 1 245 ? 7.883 -18.031 -13.68 1 98.38 245 TYR B O 1
ATOM 4942 N N . ARG B 1 246 ? 9.008 -16.891 -15.289 1 98.38 246 ARG B N 1
ATOM 4943 C CA . ARG B 1 246 ? 7.922 -16.891 -16.266 1 98.38 246 ARG B CA 1
ATOM 4944 C C . ARG B 1 246 ? 7.383 -18.312 -16.469 1 98.38 246 ARG B C 1
ATOM 4946 O O . ARG B 1 246 ? 6.168 -18.516 -16.516 1 98.38 246 ARG B O 1
ATOM 4953 N N . GLY B 1 247 ? 8.32 -19.25 -16.578 1 98.12 247 GLY B N 1
ATOM 4954 C CA . GLY B 1 247 ? 7.934 -20.641 -16.797 1 98.12 247 GLY B CA 1
ATOM 4955 C C . GLY B 1 247 ? 7.074 -21.203 -15.68 1 98.12 247 GLY B C 1
ATOM 4956 O O . GLY B 1 247 ? 6.211 -22.047 -15.914 1 98.12 247 GLY B O 1
ATOM 4957 N N . CYS B 1 248 ? 7.324 -20.719 -14.484 1 98 248 CYS B N 1
ATOM 4958 C CA . CYS B 1 248 ? 6.539 -21.172 -13.344 1 98 248 CYS B CA 1
ATOM 4959 C C . CYS B 1 248 ? 5.082 -20.734 -13.477 1 98 248 CYS B C 1
ATOM 4961 O O . CYS B 1 248 ? 4.176 -21.484 -13.102 1 98 248 CYS B O 1
ATOM 4963 N N . GLU B 1 249 ? 4.859 -19.578 -13.961 1 98.38 249 GLU B N 1
ATOM 4964 C CA . GLU B 1 249 ? 3.504 -19.078 -14.141 1 98.38 249 GLU B CA 1
ATOM 4965 C C . GLU B 1 249 ? 2.74 -19.891 -15.18 1 98.38 249 GLU B C 1
ATOM 4967 O O . GLU B 1 249 ? 1.605 -20.312 -14.93 1 98.38 249 GLU B O 1
ATOM 4972 N N . PHE B 1 250 ? 3.391 -20.125 -16.312 1 98.75 250 PHE B N 1
ATOM 4973 C CA . PHE B 1 250 ? 2.766 -20.922 -17.344 1 98.75 250 PHE B CA 1
ATOM 4974 C C . PHE B 1 250 ? 2.445 -22.328 -16.828 1 98.75 250 PHE B C 1
ATOM 4976 O O . PHE B 1 250 ? 1.32 -22.797 -16.984 1 98.75 250 PHE B O 1
ATOM 4983 N N . ALA B 1 251 ? 3.451 -22.906 -16.234 1 98.75 251 ALA B N 1
ATOM 4984 C CA . ALA B 1 251 ? 3.33 -24.297 -15.789 1 98.75 251 ALA B CA 1
ATOM 4985 C C . ALA B 1 251 ? 2.227 -24.438 -14.75 1 98.75 251 ALA B C 1
ATOM 4987 O O . ALA B 1 251 ? 1.404 -25.359 -14.828 1 98.75 251 ALA B O 1
ATOM 4988 N N . ASN B 1 252 ? 2.268 -23.531 -13.789 1 98.69 252 ASN B N 1
ATOM 4989 C CA . ASN B 1 252 ? 1.249 -23.594 -12.742 1 98.69 252 ASN B CA 1
ATOM 4990 C C . ASN B 1 252 ? -0.154 -23.438 -13.32 1 98.69 252 ASN B C 1
ATOM 4992 O O . ASN B 1 252 ? -1.08 -24.141 -12.922 1 98.69 252 ASN B O 1
ATOM 4996 N N . HIS B 1 253 ? -0.318 -22.484 -14.172 1 98.88 253 HIS B N 1
ATOM 4997 C CA . HIS B 1 253 ? -1.618 -22.266 -14.797 1 98.88 253 HIS B CA 1
ATOM 4998 C C . HIS B 1 253 ? -2.082 -23.516 -15.539 1 98.88 253 HIS B C 1
ATOM 5000 O O . HIS B 1 253 ? -3.246 -23.906 -15.445 1 98.88 253 HIS B O 1
ATOM 5006 N N . PHE B 1 254 ? -1.195 -24.141 -16.266 1 98.81 254 PHE B N 1
ATOM 5007 C CA . PHE B 1 254 ? -1.558 -25.328 -17.031 1 98.81 254 PHE B CA 1
ATOM 5008 C C . PHE B 1 254 ? -1.846 -26.516 -16.109 1 98.81 254 PHE B C 1
ATOM 5010 O O . PHE B 1 254 ? -2.746 -27.312 -16.375 1 98.81 254 PHE B O 1
ATOM 5017 N N . CYS B 1 255 ? -1.105 -26.641 -15.016 1 98.56 255 CYS B N 1
ATOM 5018 C CA . CYS B 1 255 ? -1.446 -27.641 -14.023 1 98.56 255 CYS B CA 1
ATOM 5019 C C . CYS B 1 255 ? -2.869 -27.453 -13.516 1 98.56 255 CYS B C 1
ATOM 5021 O O . CYS B 1 255 ? -3.602 -28.422 -13.32 1 98.56 255 CYS B O 1
ATOM 5023 N N . GLU B 1 256 ? -3.287 -26.25 -13.375 1 97.94 256 GLU B N 1
ATOM 5024 C CA . GLU B 1 256 ? -4.582 -25.922 -12.781 1 97.94 256 GLU B CA 1
ATOM 5025 C C . GLU B 1 256 ? -5.727 -26.25 -13.734 1 97.94 256 GLU B C 1
ATOM 5027 O O . GLU B 1 256 ? -6.879 -26.359 -13.32 1 97.94 256 GLU B O 1
ATOM 5032 N N . TRP B 1 257 ? -5.402 -26.438 -15.016 1 98.38 257 TRP B N 1
ATOM 5033 C CA . TRP B 1 257 ? -6.422 -26.906 -15.953 1 98.38 257 TRP B CA 1
ATOM 5034 C C . TRP B 1 257 ? -6.977 -28.266 -15.508 1 98.38 257 TRP B C 1
ATOM 5036 O O . TRP B 1 257 ? -8.125 -28.594 -15.82 1 98.38 257 TRP B O 1
ATOM 5046 N N . ALA B 1 258 ? -6.148 -29.016 -14.773 1 97.81 258 ALA B N 1
ATOM 5047 C CA . ALA B 1 258 ? -6.48 -30.406 -14.445 1 97.81 258 ALA B CA 1
ATOM 5048 C C . ALA B 1 258 ? -7.016 -30.516 -13.023 1 97.81 258 ALA B C 1
ATOM 5050 O O . ALA B 1 258 ? -7.363 -31.609 -12.578 1 97.81 258 ALA B O 1
ATOM 5051 N N . MET B 1 259 ? -7.102 -29.453 -12.312 1 96.69 259 MET B N 1
ATOM 5052 C CA . MET B 1 259 ? -7.492 -29.469 -10.906 1 96.69 259 MET B CA 1
ATOM 5053 C C . MET B 1 259 ? -8.844 -28.797 -10.711 1 96.69 259 MET B C 1
ATOM 5055 O O . MET B 1 259 ? -8.992 -27.594 -10.977 1 96.69 259 MET B O 1
ATOM 5059 N N . ASP B 1 260 ? -9.82 -29.547 -10.281 1 95.5 260 ASP B N 1
ATOM 5060 C CA . ASP B 1 260 ? -11.156 -29.016 -9.992 1 95.5 260 ASP B CA 1
ATOM 5061 C C . ASP B 1 260 ? -11.414 -28.984 -8.492 1 95.5 260 ASP B C 1
ATOM 5063 O O . ASP B 1 260 ? -11.445 -30.031 -7.832 1 95.5 260 ASP B O 1
ATOM 5067 N N . TYR B 1 261 ? -11.664 -27.828 -7.969 1 92.94 261 TYR B N 1
ATOM 5068 C CA . TYR B 1 261 ? -11.805 -27.672 -6.527 1 92.94 261 TYR B CA 1
ATOM 5069 C C . TYR B 1 261 ? -13.273 -27.562 -6.133 1 92.94 261 TYR B C 1
ATOM 5071 O O . TYR B 1 261 ? -13.594 -27.172 -5.004 1 92.94 261 TYR B O 1
ATOM 5079 N N . THR B 1 262 ? -14.172 -27.828 -7.016 1 90.06 262 THR B N 1
ATOM 5080 C CA . THR B 1 262 ? -15.594 -27.609 -6.754 1 90.06 262 THR B CA 1
ATOM 5081 C C . THR B 1 262 ? -16.297 -28.906 -6.414 1 90.06 262 THR B C 1
ATOM 5083 O O . THR B 1 262 ? -17.531 -28.953 -6.301 1 90.06 262 THR B O 1
ATOM 5086 N N . HIS B 1 263 ? -15.492 -29.969 -6.281 1 93.25 263 HIS B N 1
ATOM 5087 C CA . HIS B 1 263 ? -16.109 -31.25 -5.922 1 93.25 263 HIS B CA 1
ATOM 5088 C C . HIS B 1 263 ? -16.828 -31.141 -4.578 1 93.25 263 HIS B C 1
ATOM 5090 O O . HIS B 1 263 ? -16.219 -30.75 -3.578 1 93.25 263 HIS B O 1
ATOM 5096 N N . PRO B 1 264 ? -18.078 -31.5 -4.453 1 91.81 264 PRO B N 1
ATOM 5097 C CA . PRO B 1 264 ? -18.891 -31.25 -3.26 1 91.81 264 PRO B CA 1
ATOM 5098 C C . PRO B 1 264 ? -18.578 -32.188 -2.107 1 91.81 264 PRO B C 1
ATOM 5100 O O . PRO B 1 264 ? -18.844 -31.875 -0.948 1 91.81 264 PRO B O 1
ATOM 5103 N N . LYS B 1 265 ? -18.094 -33.344 -2.361 1 95.06 265 LYS B N 1
ATOM 5104 C CA . LYS B 1 265 ? -17.781 -34.312 -1.333 1 95.06 265 LYS B CA 1
ATOM 5105 C C . LYS B 1 265 ? -16.281 -34.375 -1.057 1 95.06 265 LYS B C 1
ATOM 5107 O O . LYS B 1 265 ? -15.484 -33.875 -1.845 1 95.06 265 LYS B O 1
ATOM 5112 N N . TRP B 1 266 ? -16.016 -35.094 0.046 1 95.38 266 TRP B N 1
ATOM 5113 C CA . TRP B 1 266 ? -14.602 -35.281 0.366 1 95.38 266 TRP B CA 1
ATOM 5114 C C . TRP B 1 266 ? -13.891 -36.031 -0.763 1 95.38 266 TRP B C 1
ATOM 5116 O O . TRP B 1 266 ? -14.43 -36.969 -1.335 1 95.38 266 TRP B O 1
ATOM 5126 N N . PRO B 1 267 ? -12.789 -35.531 -1.163 1 96.44 267 PRO B N 1
ATOM 5127 C CA . PRO B 1 267 ? -11.859 -34.594 -0.523 1 96.44 267 PRO B CA 1
ATOM 5128 C C . PRO B 1 267 ? -12 -33.156 -1.055 1 96.44 267 PRO B C 1
ATOM 5130 O O . PRO B 1 267 ? -11.094 -32.344 -0.883 1 96.44 267 PRO B O 1
ATOM 5133 N N . HIS B 1 268 ? -13 -32.781 -1.846 1 94.12 268 HIS B N 1
ATOM 5134 C CA . HIS B 1 268 ? -13.438 -31.469 -2.291 1 94.12 268 HIS B CA 1
ATOM 5135 C C . HIS B 1 268 ? -12.609 -30.984 -3.482 1 94.12 268 HIS B C 1
ATOM 5137 O O . HIS B 1 268 ? -12.523 -29.781 -3.74 1 94.12 268 HIS B O 1
ATOM 5143 N N . PHE B 1 269 ? -11.961 -32.031 -4.105 1 96.12 269 PHE B N 1
ATOM 5144 C CA . PHE B 1 269 ? -11.281 -31.75 -5.367 1 96.12 269 PHE B CA 1
ATOM 5145 C C . PHE B 1 269 ? -11.258 -33 -6.25 1 96.12 269 PHE B C 1
ATOM 5147 O O . PHE B 1 269 ? -11.492 -34.094 -5.77 1 96.12 269 PHE B O 1
ATOM 5154 N N . THR B 1 270 ? -11.094 -32.812 -7.52 1 97.25 270 THR B N 1
ATOM 5155 C CA . THR B 1 270 ? -10.812 -33.875 -8.469 1 97.25 270 THR B CA 1
ATOM 5156 C C . THR B 1 270 ? -9.656 -33.469 -9.391 1 97.25 270 THR B C 1
ATOM 5158 O O . THR B 1 270 ? -9.414 -32.281 -9.625 1 97.25 270 THR B O 1
ATOM 5161 N N . ILE B 1 271 ? -8.883 -34.469 -9.828 1 97.25 271 ILE B N 1
ATOM 5162 C CA . ILE B 1 271 ? -7.781 -34.25 -10.766 1 97.25 271 ILE B CA 1
ATOM 5163 C C . ILE B 1 271 ? -8.031 -35.062 -12.039 1 97.25 271 ILE B C 1
ATOM 5165 O O . ILE B 1 271 ? -8.289 -36.281 -11.977 1 97.25 271 ILE B O 1
ATOM 5169 N N . ASP B 1 272 ? -8.094 -34.406 -13.109 1 96.75 272 ASP B N 1
ATOM 5170 C CA . ASP B 1 272 ? -8.148 -35.031 -14.43 1 96.75 272 ASP B CA 1
ATOM 5171 C C . ASP B 1 272 ? -6.855 -34.781 -15.203 1 96.75 272 ASP B C 1
ATOM 5173 O O . ASP B 1 272 ? -6.738 -33.781 -15.922 1 96.75 272 ASP B O 1
ATOM 5177 N N . ARG B 1 273 ? -5.961 -35.688 -15.195 1 95.38 273 ARG B N 1
ATOM 5178 C CA . ARG B 1 273 ? -4.641 -35.531 -15.797 1 95.38 273 ARG B CA 1
ATOM 5179 C C . ARG B 1 273 ? -4.746 -35.344 -17.297 1 95.38 273 ARG B C 1
ATOM 5181 O O . ARG B 1 273 ? -3.863 -34.75 -17.922 1 95.38 273 ARG B O 1
ATOM 5188 N N . LEU B 1 274 ? -5.812 -35.781 -17.875 1 95.44 274 LEU B N 1
ATOM 5189 C CA . LEU B 1 274 ? -6.012 -35.656 -19.312 1 95.44 274 LEU B CA 1
ATOM 5190 C C . LEU B 1 274 ? -6.359 -34.25 -19.688 1 95.44 274 LEU B C 1
ATOM 5192 O O . LEU B 1 274 ? -6.309 -33.875 -20.859 1 95.44 274 LEU B O 1
ATOM 5196 N N . ALA B 1 275 ? -6.648 -33.5 -18.688 1 96.56 275 ALA B N 1
ATOM 5197 C CA . ALA B 1 275 ? -6.996 -32.094 -18.938 1 96.56 275 ALA B CA 1
ATOM 5198 C C . ALA B 1 275 ? -5.746 -31.234 -19.062 1 96.56 275 ALA B C 1
ATOM 5200 O O . ALA B 1 275 ? -5.832 -30.047 -19.375 1 96.56 275 ALA B O 1
ATOM 5201 N N . TRP B 1 276 ? -4.559 -31.828 -18.828 1 97.5 276 TRP B N 1
ATOM 5202 C CA . TRP B 1 276 ? -3.338 -31.109 -19.188 1 97.5 276 TRP B CA 1
ATOM 5203 C C . TRP B 1 276 ? -3.402 -30.625 -20.641 1 97.5 276 TRP B C 1
ATOM 5205 O O . TRP B 1 276 ? -3.691 -31.406 -21.547 1 97.5 276 TRP B O 1
ATOM 5215 N N . PRO B 1 277 ? -3.18 -29.328 -20.828 1 98.38 277 PRO B N 1
ATOM 5216 C CA . PRO B 1 277 ? -3.377 -28.812 -22.188 1 98.38 277 PRO B CA 1
ATOM 5217 C C . PRO B 1 277 ? -2.422 -29.453 -23.203 1 98.38 277 PRO B C 1
ATOM 5219 O O . PRO B 1 277 ? -1.25 -29.688 -22.891 1 98.38 277 PRO B O 1
ATOM 5222 N N . SER B 1 278 ? -2.936 -29.75 -24.391 1 97.88 278 SER B N 1
ATOM 5223 C CA . SER B 1 278 ? -2.111 -30.234 -25.5 1 97.88 278 SER B CA 1
ATOM 5224 C C . SER B 1 278 ? -1.082 -29.188 -25.922 1 97.88 278 SER B C 1
ATOM 5226 O O . SER B 1 278 ? -1.171 -28.031 -25.516 1 97.88 278 SER B O 1
ATOM 5228 N N . ARG B 1 279 ? -0.125 -29.656 -26.688 1 97.81 279 ARG B N 1
ATOM 5229 C CA . ARG B 1 279 ? 0.883 -28.75 -27.219 1 97.81 279 ARG B CA 1
ATOM 5230 C C . ARG B 1 279 ? 0.233 -27.578 -27.953 1 97.81 279 ARG B C 1
ATOM 5232 O O . ARG B 1 279 ? 0.644 -26.438 -27.797 1 97.81 279 ARG B O 1
ATOM 5239 N N . LYS B 1 280 ? -0.745 -27.891 -28.75 1 98.25 280 LYS B N 1
ATOM 5240 C CA . LYS B 1 280 ? -1.458 -26.859 -29.516 1 98.25 280 LYS B CA 1
ATOM 5241 C C . LYS B 1 280 ? -2.133 -25.859 -28.578 1 98.25 280 LYS B C 1
ATOM 5243 O O . LYS B 1 280 ? -2.096 -24.656 -28.828 1 98.25 280 LYS B O 1
ATOM 5248 N N . GLN B 1 281 ? -2.754 -26.328 -27.562 1 98.56 281 GLN B N 1
ATOM 5249 C CA . GLN B 1 281 ? -3.43 -25.484 -26.594 1 98.56 281 GLN B CA 1
ATOM 5250 C C . GLN B 1 281 ? -2.432 -24.594 -25.844 1 98.56 281 GLN B C 1
ATOM 5252 O O . GLN B 1 281 ? -2.689 -23.422 -25.625 1 98.56 281 GLN B O 1
ATOM 5257 N N . GLN B 1 282 ? -1.335 -25.188 -25.422 1 98.81 282 GLN B N 1
ATOM 5258 C CA . GLN B 1 282 ? -0.29 -24.422 -24.75 1 98.81 282 GLN B CA 1
ATOM 5259 C C . GLN B 1 282 ? 0.239 -23.312 -25.656 1 98.81 282 GLN B C 1
ATOM 5261 O O . GLN B 1 282 ? 0.355 -22.156 -25.219 1 98.81 282 GLN B O 1
ATOM 5266 N N . LEU B 1 283 ? 0.506 -23.672 -26.859 1 98.69 283 LEU B N 1
ATOM 5267 C CA . LEU B 1 283 ? 1.043 -22.688 -27.812 1 98.69 283 LEU B CA 1
ATOM 5268 C C . LEU B 1 283 ? 0.036 -21.578 -28.062 1 98.69 283 LEU B C 1
ATOM 5270 O O . LEU B 1 283 ? 0.421 -20.422 -28.281 1 98.69 283 LEU B O 1
ATOM 5274 N N . HIS B 1 284 ? -1.211 -21.891 -28.125 1 98.69 284 HIS B N 1
ATOM 5275 C CA . HIS B 1 284 ? -2.25 -20.891 -28.344 1 98.69 284 HIS B CA 1
ATOM 5276 C C . HIS B 1 284 ? -2.188 -19.812 -27.266 1 98.69 284 HIS B C 1
ATOM 5278 O O . HIS B 1 284 ? -2.215 -18.609 -27.594 1 98.69 284 HIS B O 1
ATOM 5284 N N . LEU B 1 285 ? -2.08 -20.141 -25.984 1 98.81 285 LEU B N 1
ATOM 5285 C CA . LEU B 1 285 ? -1.968 -19.188 -24.891 1 98.81 285 LEU B CA 1
ATOM 5286 C C . LEU B 1 285 ? -0.653 -18.422 -24.969 1 98.81 285 LEU B C 1
ATOM 5288 O O . LEU B 1 285 ? -0.637 -17.188 -24.844 1 98.81 285 LEU B O 1
ATOM 5292 N N . ILE B 1 286 ? 0.415 -19.156 -25.25 1 98.75 286 ILE B N 1
ATOM 5293 C CA . ILE B 1 286 ? 1.751 -18.562 -25.281 1 98.75 286 ILE B CA 1
ATOM 5294 C C . ILE B 1 286 ? 1.847 -17.547 -26.422 1 98.75 286 ILE B C 1
ATOM 5296 O O . ILE B 1 286 ? 2.475 -16.5 -26.266 1 98.75 286 ILE B O 1
ATOM 5300 N N . GLU B 1 287 ? 1.181 -17.875 -27.547 1 98.62 287 GLU B N 1
ATOM 5301 C CA . GLU B 1 287 ? 1.183 -16.938 -28.672 1 98.62 287 GLU B CA 1
ATOM 5302 C C . GLU B 1 287 ? 0.475 -15.633 -28.312 1 98.62 287 GLU B C 1
ATOM 5304 O O . GLU B 1 287 ? 0.938 -14.555 -28.672 1 98.62 287 GLU B O 1
ATOM 5309 N N . ALA B 1 288 ? -0.634 -15.727 -27.656 1 98.62 288 ALA B N 1
ATOM 5310 C CA . ALA B 1 288 ? -1.342 -14.531 -27.203 1 98.62 288 ALA B CA 1
ATOM 5311 C C . ALA B 1 288 ? -0.488 -13.734 -26.219 1 98.62 288 ALA B C 1
ATOM 5313 O O . ALA B 1 288 ? -0.451 -12.5 -26.281 1 98.62 288 ALA B O 1
ATOM 5314 N N . TYR B 1 289 ? 0.182 -14.461 -25.375 1 98.69 289 TYR B N 1
ATOM 5315 C CA . TYR B 1 289 ? 1.106 -13.867 -24.422 1 98.69 289 TYR B CA 1
ATOM 5316 C C . TYR B 1 289 ? 2.215 -13.102 -25.125 1 98.69 289 TYR B C 1
ATOM 5318 O O . TYR B 1 289 ? 2.488 -11.945 -24.812 1 98.69 289 TYR B O 1
ATOM 5326 N N . LEU B 1 290 ? 2.807 -13.734 -26.094 1 98.56 290 LEU B N 1
ATOM 5327 C CA . LEU B 1 290 ? 3.943 -13.156 -26.797 1 98.56 290 LEU B CA 1
ATOM 5328 C C . LEU B 1 290 ? 3.51 -11.961 -27.641 1 98.56 290 LEU B C 1
ATOM 5330 O O . LEU B 1 290 ? 4.234 -10.969 -27.734 1 98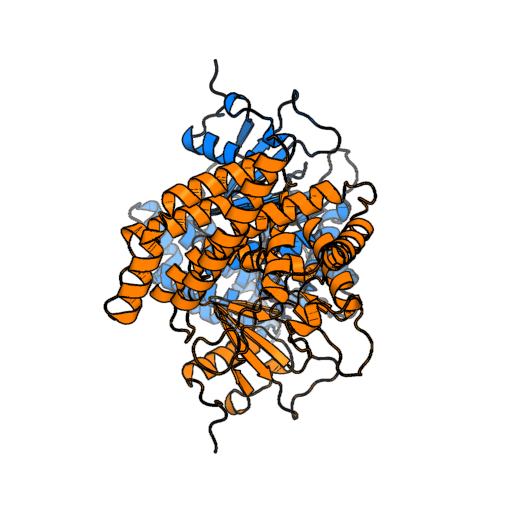.56 290 LEU B O 1
ATOM 5334 N N . SER B 1 291 ? 2.404 -12.062 -28.219 1 98.12 291 SER B N 1
ATOM 5335 C CA . SER B 1 291 ? 1.874 -10.945 -28.984 1 98.12 291 SER B CA 1
ATOM 5336 C C . SER B 1 291 ? 1.65 -9.719 -28.109 1 98.12 291 SER B C 1
ATOM 5338 O O . SER B 1 291 ? 2.004 -8.602 -28.5 1 98.12 291 SER B O 1
ATOM 5340 N N . GLU B 1 292 ? 1.102 -9.93 -26.969 1 98 292 GLU B N 1
ATOM 5341 C CA . GLU B 1 292 ? 0.826 -8.844 -26.031 1 98 292 GLU B CA 1
ATOM 5342 C C . GLU B 1 292 ? 2.117 -8.258 -25.469 1 98 292 GLU B C 1
ATOM 5344 O O . GLU B 1 292 ? 2.213 -7.047 -25.25 1 98 292 GLU B O 1
ATOM 5349 N N . SER B 1 293 ? 3.086 -9.078 -25.203 1 96.69 293 SER B N 1
ATOM 5350 C CA . SER B 1 293 ? 4.344 -8.648 -24.594 1 96.69 293 SER B CA 1
ATOM 5351 C C . SER B 1 293 ? 5.238 -7.957 -25.625 1 96.69 293 SER B C 1
ATOM 5353 O O . SER B 1 293 ? 6.188 -7.262 -25.25 1 96.69 293 SER B O 1
ATOM 5355 N N . GLY B 1 294 ? 4.988 -8.203 -26.859 1 94.56 294 GLY B N 1
ATOM 5356 C CA . GLY B 1 294 ? 5.812 -7.652 -27.922 1 94.56 294 GLY B CA 1
ATOM 5357 C C . GLY B 1 294 ? 7.012 -8.523 -28.266 1 94.56 294 GLY B C 1
ATOM 5358 O O . GLY B 1 294 ? 7.863 -8.133 -29.062 1 94.56 294 GLY B O 1
ATOM 5359 N N . ASP B 1 295 ? 7.156 -9.672 -27.625 1 92.62 295 ASP B N 1
ATOM 5360 C CA . ASP B 1 295 ? 8.266 -10.594 -27.859 1 92.62 295 ASP B CA 1
ATOM 5361 C C . ASP B 1 295 ? 7.879 -11.672 -28.859 1 92.62 295 ASP B C 1
ATOM 5363 O O . ASP B 1 295 ? 8 -12.867 -28.578 1 92.62 295 ASP B O 1
ATOM 5367 N N . VAL B 1 296 ? 7.613 -11.359 -30.031 1 91.75 296 VAL B N 1
ATOM 5368 C CA . VAL B 1 296 ? 7.047 -12.25 -31.047 1 91.75 296 VAL B CA 1
ATOM 5369 C C . VAL B 1 296 ? 8.133 -13.188 -31.562 1 91.75 296 VAL B C 1
ATOM 5371 O O . VAL B 1 296 ? 7.828 -14.273 -32.062 1 91.75 296 VAL B O 1
ATOM 5374 N N . SER B 1 297 ? 9.32 -12.844 -31.328 1 92.81 297 SER B N 1
ATOM 5375 C CA . SER B 1 297 ? 10.414 -13.633 -31.891 1 92.81 297 SER B CA 1
ATOM 5376 C C . SER B 1 297 ? 10.914 -14.664 -30.875 1 92.81 297 SER B C 1
ATOM 5378 O O . SER B 1 297 ? 11.812 -15.453 -31.188 1 92.81 297 SER B O 1
ATOM 5380 N N . ALA B 1 298 ? 10.289 -14.703 -29.766 1 94.19 298 ALA B N 1
ATOM 5381 C CA . ALA B 1 298 ? 10.719 -15.656 -28.734 1 94.19 298 ALA B CA 1
ATOM 5382 C C . ALA B 1 298 ? 10.625 -17.094 -29.25 1 94.19 298 ALA B C 1
ATOM 5384 O O . ALA B 1 298 ? 9.742 -17.422 -30.047 1 94.19 298 ALA B O 1
ATOM 5385 N N . ASP B 1 299 ? 11.516 -17.953 -28.719 1 96.44 299 ASP B N 1
ATOM 5386 C CA . ASP B 1 299 ? 11.539 -19.375 -29.094 1 96.44 299 ASP B CA 1
ATOM 5387 C C . ASP B 1 299 ? 10.445 -20.141 -28.359 1 96.44 299 ASP B C 1
ATOM 5389 O O . ASP B 1 299 ? 10.594 -20.469 -27.188 1 96.44 299 ASP B O 1
ATOM 5393 N N . ARG B 1 300 ? 9.461 -20.578 -29.125 1 97.12 300 ARG B N 1
ATOM 5394 C CA . ARG B 1 300 ? 8.32 -21.266 -28.531 1 97.12 300 ARG B CA 1
ATOM 5395 C C . ARG B 1 300 ? 8.75 -22.609 -27.922 1 97.12 300 ARG B C 1
ATOM 5397 O O . ARG B 1 300 ? 8.227 -23.016 -26.891 1 97.12 300 ARG B O 1
ATOM 5404 N N . ASP B 1 301 ? 9.633 -23.266 -28.531 1 96.25 301 ASP B N 1
ATOM 5405 C CA . ASP B 1 301 ? 10.094 -24.562 -28.016 1 96.25 301 ASP B CA 1
ATOM 5406 C C . ASP B 1 301 ? 10.805 -24.406 -26.688 1 96.25 301 ASP B C 1
ATOM 5408 O O . ASP B 1 301 ? 10.664 -25.25 -25.797 1 96.25 301 ASP B O 1
ATOM 5412 N N . ALA B 1 302 ? 11.562 -23.359 -26.594 1 97 302 ALA B N 1
ATOM 5413 C CA . ALA B 1 302 ? 12.242 -23.078 -25.328 1 97 302 ALA B CA 1
ATOM 5414 C C . ALA B 1 302 ? 11.227 -22.797 -24.219 1 97 302 ALA B C 1
ATOM 5416 O O . ALA B 1 302 ? 11.414 -23.234 -23.078 1 97 302 ALA B O 1
ATOM 5417 N N . ILE B 1 303 ? 10.211 -22.078 -24.562 1 98.19 303 ILE B N 1
ATOM 5418 C CA . ILE B 1 303 ? 9.172 -21.734 -23.594 1 98.19 303 ILE B CA 1
ATOM 5419 C C . ILE B 1 303 ? 8.438 -23.016 -23.172 1 98.19 303 ILE B C 1
ATOM 5421 O O . ILE B 1 303 ? 8.133 -23.203 -21.984 1 98.19 303 ILE B O 1
ATOM 5425 N N . LEU B 1 304 ? 8.164 -23.875 -24.141 1 98 304 LEU B N 1
ATOM 5426 C CA . LEU B 1 304 ? 7.496 -25.125 -23.812 1 98 304 LEU B CA 1
ATOM 5427 C C . LEU B 1 304 ? 8.367 -26 -22.922 1 98 304 LEU B C 1
ATOM 5429 O O . LEU B 1 304 ? 7.863 -26.734 -22.062 1 98 304 LEU B O 1
ATOM 5433 N N . GLN B 1 305 ? 9.648 -25.938 -23.094 1 96.62 305 GLN B N 1
ATOM 5434 C CA . GLN B 1 305 ? 10.562 -26.656 -22.203 1 96.62 305 GLN B CA 1
ATOM 5435 C C . GLN B 1 305 ? 10.516 -26.094 -20.797 1 96.62 305 GLN B C 1
ATOM 5437 O O . GLN B 1 305 ? 10.578 -26.844 -19.812 1 96.62 305 GLN B O 1
ATOM 5442 N N . GLU B 1 306 ? 10.477 -24.703 -20.688 1 98.25 306 GLU B N 1
ATOM 5443 C CA . GLU B 1 306 ? 10.25 -24.109 -19.391 1 98.25 306 GLU B CA 1
ATOM 5444 C C . GLU B 1 306 ? 9.031 -24.719 -18.703 1 98.25 306 GLU B C 1
ATOM 5446 O O . GLU B 1 306 ? 9.102 -25.109 -17.531 1 98.25 306 GLU B O 1
ATOM 5451 N N . VAL B 1 307 ? 7.965 -24.812 -19.453 1 98.44 307 VAL B N 1
ATOM 5452 C CA . VAL B 1 307 ? 6.684 -25.266 -18.922 1 98.44 307 VAL B CA 1
ATOM 5453 C C . VAL B 1 307 ? 6.816 -26.688 -18.406 1 98.44 307 VAL B C 1
ATOM 5455 O O . VAL B 1 307 ? 6.383 -27 -17.281 1 98.44 307 VAL B O 1
ATOM 5458 N N . GLU B 1 308 ? 7.391 -27.516 -19.188 1 97.25 308 GLU B N 1
ATOM 5459 C CA . GLU B 1 308 ? 7.547 -28.922 -18.812 1 97.25 308 GLU B CA 1
ATOM 5460 C C . GLU B 1 308 ? 8.352 -29.062 -17.531 1 97.25 308 GLU B C 1
ATOM 5462 O O . GLU B 1 308 ? 7.988 -29.844 -16.641 1 97.25 308 GLU B O 1
ATOM 5467 N N . ARG B 1 309 ? 9.367 -28.359 -17.469 1 97.81 309 ARG B N 1
ATOM 5468 C CA . ARG B 1 309 ? 10.258 -28.453 -16.312 1 97.81 309 ARG B CA 1
ATOM 5469 C C . ARG B 1 309 ? 9.617 -27.828 -15.078 1 97.81 309 ARG B C 1
ATOM 5471 O O . ARG B 1 309 ? 9.641 -28.422 -13.992 1 97.81 309 ARG B O 1
ATOM 5478 N N . PHE B 1 310 ? 8.961 -26.703 -15.211 1 98.62 310 PHE B N 1
ATOM 5479 C CA . PHE B 1 310 ? 8.414 -25.984 -14.062 1 98.62 310 PHE B CA 1
ATOM 5480 C C . PHE B 1 310 ? 7.094 -26.609 -13.617 1 98.62 310 PHE B C 1
ATOM 5482 O O . PHE B 1 310 ? 6.586 -26.297 -12.539 1 98.62 310 PHE B O 1
ATOM 5489 N N . ALA B 1 311 ? 6.512 -27.469 -14.43 1 98.62 311 ALA B N 1
ATOM 5490 C CA . ALA B 1 311 ? 5.371 -28.25 -13.953 1 98.62 311 ALA B CA 1
ATOM 5491 C C . ALA B 1 311 ? 5.742 -29.062 -12.719 1 98.62 311 ALA B C 1
ATOM 5493 O O . ALA B 1 311 ? 4.941 -29.203 -11.789 1 98.62 311 ALA B O 1
ATOM 5494 N N . LEU B 1 312 ? 6.949 -29.609 -12.734 1 98.5 312 LEU B N 1
ATOM 5495 C CA . LEU B 1 312 ? 7.438 -30.359 -11.578 1 98.5 312 LEU B CA 1
ATOM 5496 C C . LEU B 1 312 ? 7.547 -29.453 -10.359 1 98.5 312 LEU B C 1
ATOM 5498 O O . LEU B 1 312 ? 7.207 -29.859 -9.242 1 98.5 312 LEU B O 1
ATOM 5502 N N . VAL B 1 313 ? 7.973 -28.203 -10.586 1 98.44 313 VAL B N 1
ATOM 5503 C CA . VAL B 1 313 ? 8.102 -27.234 -9.508 1 98.44 313 VAL B CA 1
ATOM 5504 C C . VAL B 1 313 ? 6.723 -26.922 -8.93 1 98.44 313 VAL B C 1
ATOM 5506 O O . VAL B 1 313 ? 6.555 -26.844 -7.711 1 98.44 313 VAL B O 1
ATOM 5509 N N . SER B 1 314 ? 5.75 -26.734 -9.766 1 98.38 314 SER B N 1
ATOM 5510 C CA . SER B 1 314 ? 4.383 -26.469 -9.336 1 98.38 314 SER B CA 1
ATOM 5511 C C . SER B 1 314 ? 3.852 -27.578 -8.438 1 98.38 314 SER B C 1
ATOM 5513 O O . SER B 1 314 ? 3.32 -27.312 -7.359 1 98.38 314 SER B O 1
ATOM 5515 N N . HIS B 1 315 ? 3.994 -28.812 -8.898 1 98.56 315 HIS B N 1
ATOM 5516 C CA . HIS B 1 315 ? 3.508 -29.953 -8.125 1 98.56 315 HIS B CA 1
ATOM 5517 C C . HIS B 1 315 ? 4.227 -30.047 -6.781 1 98.56 315 HIS B C 1
ATOM 5519 O O . HIS B 1 315 ? 3.596 -30.281 -5.75 1 98.56 315 HIS B O 1
ATOM 5525 N N . TYR B 1 316 ? 5.508 -29.906 -6.801 1 98.5 316 TYR B N 1
ATOM 5526 C CA . TYR B 1 316 ? 6.281 -29.984 -5.566 1 98.5 316 TYR B CA 1
ATOM 5527 C C . TYR B 1 316 ? 5.859 -28.891 -4.594 1 98.5 316 TYR B C 1
ATOM 5529 O O . TYR B 1 316 ? 5.617 -29.156 -3.414 1 98.5 316 TYR B O 1
ATOM 5537 N N . TRP B 1 317 ? 5.723 -27.688 -5.098 1 97.31 317 TRP B N 1
ATOM 5538 C CA . TRP B 1 317 ? 5.355 -26.516 -4.297 1 97.31 317 TRP B CA 1
ATOM 5539 C C . TRP B 1 317 ? 3.99 -26.719 -3.645 1 97.31 317 TRP B C 1
ATOM 5541 O O . TRP B 1 317 ? 3.854 -26.578 -2.428 1 97.31 317 TRP B O 1
ATOM 5551 N N . TRP B 1 318 ? 2.998 -27.016 -4.391 1 97.25 318 TRP B N 1
ATOM 5552 C CA . TRP B 1 318 ? 1.632 -27.094 -3.885 1 97.25 318 TRP B CA 1
ATOM 5553 C C . TRP B 1 318 ? 1.455 -28.312 -2.979 1 97.25 318 TRP B C 1
ATOM 5555 O O . TRP B 1 318 ? 0.596 -28.312 -2.094 1 97.25 318 TRP B O 1
ATOM 5565 N N . SER B 1 319 ? 2.285 -29.344 -3.174 1 98.12 319 SER B N 1
ATOM 5566 C CA . SER B 1 319 ? 2.264 -30.469 -2.252 1 98.12 319 SER B CA 1
ATOM 5567 C C . SER B 1 319 ? 2.746 -30.062 -0.864 1 98.12 319 SER B C 1
ATOM 5569 O O . SER B 1 319 ? 2.1 -30.375 0.139 1 98.12 319 SER B O 1
ATOM 5571 N N . LEU B 1 320 ? 3.873 -29.375 -0.854 1 97.81 320 LEU B N 1
ATOM 5572 C CA . LEU B 1 320 ? 4.383 -28.922 0.431 1 97.81 320 LEU B CA 1
ATOM 5573 C C . LEU B 1 320 ? 3.398 -27.969 1.096 1 97.81 320 LEU B C 1
ATOM 5575 O O . LEU B 1 320 ? 3.135 -28.078 2.295 1 97.81 320 LEU B O 1
ATOM 5579 N N . TRP B 1 321 ? 2.939 -27.062 0.32 1 94.5 321 TRP B N 1
ATOM 5580 C CA . TRP B 1 321 ? 1.943 -26.109 0.799 1 94.5 321 TRP B CA 1
ATOM 5581 C C . TRP B 1 321 ? 0.752 -26.828 1.418 1 94.5 321 TRP B C 1
ATOM 5583 O O . TRP B 1 321 ? 0.271 -26.453 2.486 1 94.5 321 TRP B O 1
ATOM 5593 N N . SER B 1 322 ? 0.304 -27.859 0.783 1 96.12 322 SER B N 1
ATOM 5594 C CA . SER B 1 322 ? -0.886 -28.578 1.217 1 96.12 322 SER B CA 1
ATOM 5595 C C . SER B 1 322 ? -0.634 -29.328 2.521 1 96.12 322 SER B C 1
ATOM 5597 O O . SER B 1 322 ? -1.521 -29.422 3.373 1 96.12 322 SER B O 1
ATOM 5599 N N . ILE B 1 323 ? 0.504 -29.875 2.668 1 96.69 323 ILE B N 1
ATOM 5600 C CA . ILE B 1 323 ? 0.849 -30.531 3.924 1 96.69 323 ILE B CA 1
ATOM 5601 C C . ILE B 1 323 ? 0.799 -29.516 5.066 1 96.69 323 ILE B C 1
ATOM 5603 O O . ILE B 1 323 ? 0.233 -29.797 6.125 1 96.69 323 ILE B O 1
ATOM 5607 N N . ALA B 1 324 ? 1.383 -28.391 4.805 1 92.94 324 ALA B N 1
ATOM 5608 C CA . ALA B 1 324 ? 1.37 -27.328 5.812 1 92.94 324 ALA B CA 1
ATOM 5609 C C . ALA B 1 324 ? -0.058 -26.906 6.141 1 92.94 324 ALA B C 1
ATOM 5611 O O . ALA B 1 324 ? -0.396 -26.703 7.309 1 92.94 324 ALA B O 1
ATOM 5612 N N . GLN B 1 325 ? -0.914 -26.812 5.137 1 90.31 325 GLN B N 1
ATOM 5613 C CA . GLN B 1 325 ? -2.297 -26.391 5.332 1 90.31 325 GLN B CA 1
ATOM 5614 C C . GLN B 1 325 ? -3.082 -27.438 6.121 1 90.31 325 GLN B C 1
ATOM 5616 O O . GLN B 1 325 ? -3.973 -27.094 6.902 1 90.31 325 GLN B O 1
ATOM 5621 N N . ALA B 1 326 ? -2.791 -28.656 5.906 1 93.19 326 ALA B N 1
ATOM 5622 C CA . ALA B 1 326 ? -3.463 -29.719 6.648 1 93.19 326 ALA B CA 1
ATOM 5623 C C . ALA B 1 326 ? -3.27 -29.547 8.156 1 93.19 326 ALA B C 1
ATOM 5625 O O . ALA B 1 326 ? -4.141 -29.922 8.945 1 93.19 326 ALA B O 1
ATOM 5626 N N . TYR B 1 327 ? -2.162 -28.984 8.477 1 91.19 327 TYR B N 1
ATOM 5627 C CA . TYR B 1 327 ? -1.798 -28.812 9.875 1 91.19 327 TYR B CA 1
ATOM 5628 C C . TYR B 1 327 ? -2.398 -27.531 10.445 1 91.19 327 TYR B C 1
ATOM 5630 O O . TYR B 1 327 ? -2.818 -27.5 11.602 1 91.19 327 TYR B O 1
ATOM 5638 N N . MET B 1 328 ? -2.49 -26.484 9.656 1 85.06 328 MET B N 1
ATOM 5639 C CA . MET B 1 328 ? -2.779 -25.156 10.195 1 85.06 328 MET B CA 1
ATOM 5640 C C . MET B 1 328 ? -4.215 -24.75 9.891 1 85.06 328 MET B C 1
ATOM 5642 O O . MET B 1 328 ? -4.812 -23.969 10.641 1 85.06 328 MET B O 1
ATOM 5646 N N . SER B 1 329 ? -4.738 -25.203 8.836 1 81.81 329 SER B N 1
ATOM 5647 C CA . SER B 1 329 ? -6 -24.672 8.336 1 81.81 329 SER B CA 1
ATOM 5648 C C . SER B 1 329 ? -7.191 -25.375 8.992 1 81.81 329 SER B C 1
ATOM 5650 O O . SER B 1 329 ? -7.105 -26.547 9.352 1 81.81 329 SER B O 1
ATOM 5652 N N . HIS B 1 330 ? -8.273 -24.578 9.102 1 79.75 330 HIS B N 1
ATOM 5653 C CA . HIS B 1 330 ? -9.516 -25.141 9.625 1 79.75 330 HIS B CA 1
ATOM 5654 C C . HIS B 1 330 ? -10.523 -25.391 8.508 1 79.75 330 HIS B C 1
ATOM 5656 O O . HIS B 1 330 ? -11.648 -25.812 8.773 1 79.75 330 HIS B O 1
ATOM 5662 N N . ILE B 1 331 ? -10.125 -25.234 7.324 1 79.81 331 ILE B N 1
ATOM 5663 C CA . ILE B 1 331 ? -10.969 -25.438 6.152 1 79.81 331 ILE B CA 1
ATOM 5664 C C . ILE B 1 331 ? -11.117 -26.922 5.859 1 79.81 331 ILE B C 1
ATOM 5666 O O . ILE B 1 331 ? -10.148 -27.672 5.961 1 79.81 331 ILE B O 1
ATOM 5670 N N . SER B 1 332 ? -12.344 -27.328 5.598 1 86.38 332 SER B N 1
ATOM 5671 C CA . SER B 1 332 ? -12.602 -28.719 5.203 1 86.38 332 SER B CA 1
ATOM 5672 C C . SER B 1 332 ? -12.133 -28.969 3.777 1 86.38 332 SER B C 1
ATOM 5674 O O . SER B 1 332 ? -12.844 -28.672 2.818 1 86.38 332 SER B O 1
ATOM 5676 N N . PHE B 1 333 ? -11.016 -29.562 3.629 1 91.62 333 PHE B N 1
ATOM 5677 C CA . PHE B 1 333 ? -10.359 -29.875 2.365 1 91.62 333 PHE B CA 1
ATOM 5678 C C . PHE B 1 333 ? -9.367 -31.016 2.541 1 91.62 333 PHE B C 1
ATOM 5680 O O . PHE B 1 333 ? -8.672 -31.094 3.559 1 91.62 333 PHE B O 1
ATOM 5687 N N . GLY B 1 334 ? -9.352 -31.922 1.609 1 95.75 334 GLY B N 1
ATOM 5688 C CA . GLY B 1 334 ? -8.414 -33.031 1.682 1 95.75 334 GLY B CA 1
ATOM 5689 C C . GLY B 1 334 ? -6.996 -32.625 1.338 1 95.75 334 GLY B C 1
ATOM 5690 O O . GLY B 1 334 ? -6.445 -33.094 0.33 1 95.75 334 GLY B O 1
ATOM 5691 N N . PHE B 1 335 ? -6.402 -31.969 2.219 1 95.75 335 PHE B N 1
ATOM 5692 C CA . PHE B 1 335 ? -5.078 -31.406 1.963 1 95.75 335 PHE B CA 1
ATOM 5693 C C . PHE B 1 335 ? -4.055 -32.531 1.758 1 95.75 335 PHE B C 1
ATOM 5695 O O . PHE B 1 335 ? -3.236 -32.438 0.838 1 95.75 335 PHE B O 1
ATOM 5702 N N . LEU B 1 336 ? -4.078 -33.5 2.604 1 98.12 336 LEU B N 1
ATOM 5703 C CA . LEU B 1 336 ? -3.082 -34.562 2.48 1 98.12 336 LEU B CA 1
ATOM 5704 C C . LEU B 1 336 ? -3.354 -35.406 1.251 1 98.12 336 LEU B C 1
ATOM 5706 O O . LEU B 1 336 ? -2.418 -35.875 0.583 1 98.12 336 LEU B O 1
ATOM 5710 N N . GLU B 1 337 ? -4.656 -35.656 0.974 1 98.25 337 GLU B N 1
ATOM 5711 C CA . GLU B 1 337 ? -5.008 -36.312 -0.273 1 98.25 337 GLU B CA 1
ATOM 5712 C C . GLU B 1 337 ? -4.523 -35.531 -1.484 1 98.25 337 GLU B C 1
ATOM 5714 O O . GLU B 1 337 ? -4.051 -36.094 -2.463 1 98.25 337 GLU B O 1
ATOM 5719 N N . TYR B 1 338 ? -4.668 -34.281 -1.379 1 97.94 338 TYR B N 1
ATOM 5720 C CA . TYR B 1 338 ? -4.219 -33.375 -2.443 1 97.94 338 TYR B CA 1
ATOM 5721 C C . TYR B 1 338 ? -2.709 -33.469 -2.629 1 97.94 338 TYR B C 1
ATOM 5723 O O . TYR B 1 338 ? -2.221 -33.562 -3.758 1 97.94 338 TYR B O 1
ATOM 5731 N N . ALA B 1 339 ? -1.962 -33.469 -1.541 1 98.44 339 ALA B N 1
ATOM 5732 C CA . ALA B 1 339 ? -0.507 -33.562 -1.589 1 98.44 339 ALA B CA 1
ATOM 5733 C C . ALA B 1 339 ? -0.087 -34.906 -2.234 1 98.44 339 ALA B C 1
ATOM 5735 O O . ALA B 1 339 ? 0.814 -34.906 -3.076 1 98.44 339 ALA B O 1
ATOM 5736 N N . LEU B 1 340 ? -0.729 -35.938 -1.812 1 98.5 340 LEU B N 1
ATOM 5737 C CA . LEU B 1 340 ? -0.416 -37.281 -2.355 1 98.5 340 LEU B CA 1
ATOM 5738 C C . LEU B 1 340 ? -0.684 -37.312 -3.855 1 98.5 340 LEU B C 1
ATOM 5740 O O . LEU B 1 340 ? 0.129 -37.844 -4.621 1 98.5 340 LEU B O 1
ATOM 5744 N N . ALA B 1 341 ? -1.81 -36.75 -4.262 1 98.25 341 ALA B N 1
ATOM 5745 C CA . ALA B 1 341 ? -2.18 -36.75 -5.676 1 98.25 341 ALA B CA 1
ATOM 5746 C C . ALA B 1 341 ? -1.188 -35.938 -6.5 1 98.25 341 ALA B C 1
ATOM 5748 O O . ALA B 1 341 ? -0.811 -36.344 -7.605 1 98.25 341 ALA B O 1
ATOM 5749 N N . ARG B 1 342 ? -0.75 -34.812 -6.027 1 98.12 342 ARG B N 1
ATOM 5750 C CA . ARG B 1 342 ? 0.192 -33.969 -6.738 1 98.12 342 ARG B CA 1
ATOM 5751 C C . ARG B 1 342 ? 1.567 -34.625 -6.824 1 98.12 342 ARG B C 1
ATOM 5753 O O . ARG B 1 342 ? 2.227 -34.562 -7.867 1 98.12 342 ARG B O 1
ATOM 5760 N N . PHE B 1 343 ? 2.004 -35.281 -5.777 1 98.44 343 PHE B N 1
ATOM 5761 C CA . PHE B 1 343 ? 3.295 -35.969 -5.812 1 98.44 343 PHE B CA 1
ATOM 5762 C C . PHE B 1 343 ? 3.262 -37.156 -6.773 1 98.44 343 PHE B C 1
ATOM 5764 O O . PHE B 1 343 ? 4.258 -37.438 -7.434 1 98.44 343 PHE B O 1
ATOM 5771 N N . ASP B 1 344 ? 2.111 -37.812 -6.781 1 97.88 344 ASP B N 1
ATOM 5772 C CA . ASP B 1 344 ? 1.974 -38.875 -7.758 1 97.88 344 ASP B CA 1
ATOM 5773 C C . ASP B 1 344 ? 2.191 -38.375 -9.18 1 97.88 344 ASP B C 1
ATOM 5775 O O . ASP B 1 344 ? 2.908 -38.969 -9.969 1 97.88 344 ASP B O 1
ATOM 5779 N N . TRP B 1 345 ? 1.542 -37.281 -9.469 1 98.06 345 TRP B N 1
ATOM 5780 C CA . TRP B 1 345 ? 1.697 -36.688 -10.781 1 98.06 345 TRP B CA 1
ATOM 5781 C C . TRP B 1 345 ? 3.121 -36.188 -10.984 1 98.06 345 TRP B C 1
ATOM 5783 O O . TRP B 1 345 ? 3.682 -36.312 -12.078 1 98.06 345 TRP B O 1
ATOM 5793 N N . TYR B 1 346 ? 3.723 -35.656 -9.984 1 98.31 346 TYR B N 1
ATOM 5794 C CA . TYR B 1 346 ? 5.105 -35.188 -9.984 1 98.31 346 TYR B CA 1
ATOM 5795 C C . TYR B 1 346 ? 6.055 -36.312 -10.414 1 98.31 346 TYR B C 1
ATOM 5797 O O . TYR B 1 346 ? 6.863 -36.125 -11.328 1 98.31 346 TYR B O 1
ATOM 5805 N N . PHE B 1 347 ? 5.973 -37.438 -9.812 1 97.81 347 PHE B N 1
ATOM 5806 C CA . PHE B 1 347 ? 6.902 -38.531 -10.086 1 97.81 347 PHE B CA 1
ATOM 5807 C C . PHE B 1 347 ? 6.672 -39.094 -11.477 1 97.81 347 PHE B C 1
ATOM 5809 O O . PHE B 1 347 ? 7.617 -39.531 -12.141 1 97.81 347 PHE B O 1
ATOM 5816 N N . GLU B 1 348 ? 5.418 -39.094 -11.859 1 96.75 348 GLU B N 1
ATOM 5817 C CA . GLU B 1 348 ? 5.129 -39.5 -13.227 1 96.75 348 GLU B CA 1
ATOM 5818 C C . GLU B 1 348 ? 5.781 -38.562 -14.242 1 96.75 348 GLU B C 1
ATOM 5820 O O . GLU B 1 348 ? 6.426 -39.031 -15.188 1 96.75 348 GLU B O 1
ATOM 5825 N N . MET B 1 349 ? 5.613 -37.281 -14.039 1 96.44 349 MET B N 1
ATOM 5826 C CA . MET B 1 349 ? 6.18 -36.281 -14.953 1 96.44 349 MET B CA 1
ATOM 5827 C C . MET B 1 349 ? 7.703 -36.312 -14.898 1 96.44 349 MET B C 1
ATOM 5829 O O . MET B 1 349 ? 8.367 -36.094 -15.914 1 96.44 349 MET B O 1
ATOM 5833 N N . LYS B 1 350 ? 8.211 -36.5 -13.711 1 96.88 350 LYS B N 1
ATOM 5834 C CA . LYS B 1 350 ? 9.664 -36.562 -13.547 1 96.88 350 LYS B CA 1
ATOM 5835 C C . LYS B 1 350 ? 10.25 -37.719 -14.336 1 96.88 350 LYS B C 1
ATOM 5837 O O . LYS B 1 350 ? 11.281 -37.594 -15 1 96.88 350 LYS B O 1
ATOM 5842 N N . LYS B 1 351 ? 9.586 -38.844 -14.266 1 95.25 351 LYS B N 1
ATOM 5843 C CA . LYS B 1 351 ? 10.016 -40 -15.023 1 95.25 351 LYS B CA 1
ATOM 5844 C C . LYS B 1 351 ? 10.016 -39.719 -16.531 1 95.25 351 LYS B C 1
ATOM 5846 O O . LYS B 1 351 ? 10.953 -40.094 -17.234 1 95.25 351 LYS B O 1
ATOM 5851 N N . ASN B 1 352 ? 9.008 -39.062 -16.969 1 91.44 352 ASN B N 1
ATOM 5852 C CA . ASN B 1 352 ? 8.891 -38.719 -18.391 1 91.44 352 ASN B CA 1
ATOM 5853 C C . ASN B 1 352 ? 9.977 -37.75 -18.828 1 91.44 352 ASN B C 1
ATOM 5855 O O . ASN B 1 352 ? 10.477 -37.812 -19.953 1 91.44 352 ASN B O 1
ATOM 5859 N N . LEU B 1 353 ? 10.297 -36.844 -18.031 1 89.94 353 LEU B N 1
ATOM 5860 C CA . LEU B 1 353 ? 11.312 -35.812 -18.328 1 89.94 353 LEU B CA 1
ATOM 5861 C C . LEU B 1 353 ? 12.695 -36.469 -18.391 1 89.94 353 LEU B C 1
ATOM 5863 O O . LEU B 1 353 ? 13.516 -36.094 -19.234 1 89.94 353 LEU B O 1
ATOM 5867 N N . THR B 1 354 ? 13.016 -37.375 -17.5 1 85.19 354 THR B N 1
ATOM 5868 C CA . THR B 1 354 ? 14.336 -38 -17.422 1 85.19 354 THR B CA 1
ATOM 5869 C C . THR B 1 354 ? 14.508 -39.031 -18.531 1 85.19 354 THR B C 1
ATOM 5871 O O . THR B 1 354 ? 15.617 -39.25 -19.031 1 85.19 354 THR B O 1
ATOM 5874 N N . CYS B 1 355 ? 13.43 -39.656 -18.891 1 76.56 355 CYS B N 1
ATOM 5875 C CA . CYS B 1 355 ? 13.492 -40.625 -19.984 1 76.56 355 CYS B CA 1
ATOM 5876 C C . CYS B 1 355 ? 13.711 -39.938 -21.328 1 76.56 355 CYS B C 1
ATOM 5878 O O . CYS B 1 355 ? 14.461 -40.406 -22.172 1 76.56 355 CYS B O 1
ATOM 5880 N N . ASN B 1 356 ? 13.023 -38.844 -21.469 1 69.19 356 ASN B N 1
ATOM 5881 C CA . ASN B 1 356 ? 13.203 -38.094 -22.688 1 69.19 356 ASN B CA 1
ATOM 5882 C C . ASN B 1 356 ? 14.617 -37.531 -22.812 1 69.19 356 ASN B C 1
ATOM 5884 O O . ASN B 1 356 ? 15.156 -37.406 -23.906 1 69.19 356 ASN B O 1
ATOM 5888 N N . ARG B 1 357 ? 15.234 -37.094 -21.734 1 61.06 357 ARG B N 1
ATOM 5889 C CA . ARG B 1 357 ? 16.609 -36.625 -21.75 1 61.06 357 ARG B CA 1
ATOM 5890 C C . ARG B 1 357 ? 17.594 -37.75 -22.078 1 61.06 357 ARG B C 1
ATOM 5892 O O . ARG B 1 357 ? 18.547 -37.531 -22.812 1 61.06 357 ARG B O 1
ATOM 5899 N N . LYS B 1 358 ? 17.406 -38.906 -21.531 1 54.16 358 LYS B N 1
ATOM 5900 C CA . LYS B 1 358 ? 18.25 -40.062 -21.875 1 54.16 358 LYS B CA 1
ATOM 5901 C C . LYS B 1 358 ? 18.156 -40.375 -23.359 1 54.16 358 LYS B C 1
ATOM 5903 O O . LYS B 1 358 ? 19.156 -40.688 -24 1 54.16 358 LYS B O 1
ATOM 5908 N N . HIS B 1 359 ? 16.922 -40.25 -23.766 1 48.12 359 HIS B N 1
ATOM 5909 C CA . HIS B 1 359 ? 16.75 -40.531 -25.172 1 48.12 359 HIS B CA 1
ATOM 5910 C C . HIS B 1 359 ? 17.328 -39.438 -26.047 1 48.12 359 HIS B C 1
ATOM 5912 O O . HIS B 1 359 ? 17.672 -39.656 -27.219 1 48.12 359 HIS B O 1
ATOM 5918 N N . ALA B 1 360 ? 17.234 -38.25 -25.422 1 48.91 360 ALA B N 1
ATOM 5919 C CA . ALA B 1 360 ? 17.766 -37.125 -26.203 1 48.91 360 ALA B CA 1
ATOM 5920 C C . ALA B 1 360 ? 19.281 -37 -26.016 1 48.91 360 ALA B C 1
ATOM 5922 O O . ALA B 1 360 ? 19.906 -36.125 -26.609 1 48.91 360 ALA B O 1
ATOM 5923 N N . GLY B 1 361 ? 19.938 -37.906 -25.5 1 42.72 361 GLY B N 1
ATOM 5924 C CA . GLY B 1 361 ? 21.391 -37.938 -25.359 1 42.72 361 GLY B CA 1
ATOM 5925 C C . GLY B 1 361 ? 21.906 -37 -24.281 1 42.72 361 GLY B C 1
ATOM 5926 O O . GLY B 1 361 ? 23.078 -36.625 -24.266 1 42.72 361 GLY B O 1
ATOM 5927 N N . LEU B 1 362 ? 21.203 -36.25 -23.453 1 36.66 362 LEU B N 1
ATOM 5928 C CA . LEU B 1 362 ? 21.734 -35.375 -22.422 1 36.66 362 LEU B CA 1
ATOM 5929 C C . LEU B 1 362 ? 21.766 -36.062 -21.062 1 36.66 362 LEU B C 1
ATOM 5931 O O . LEU B 1 362 ? 20.875 -36.844 -20.734 1 36.66 362 LEU B O 1
#

InterPro domains:
  IPR011009 Protein kinase-like domain superfamily [SSF56112] (11-353)

Secondary structure (DSSP, 8-state):
----STT--HHHHHHHHHHHHHH--TTGGG--GGG-EEEEETT-SSEEEEEEE--GGG--TTS-SEEEEEEE-SGGGSHHHHHHHHHHHHHHHHTTSSPPEEEEETTEEEEEPPS-EE--HHHHT-HHHHHHHHHHHHHHHT---SS--STHHHHHHHHHHHHHHHHH---SSHHHHHHHHHHHTT-HHHHHHHHHHHHHHH-PPEEEE-S---GGGEEE--TT-PPP-GGGEEE---TT-EEEEHHHHHHHHHHHTTEE---SSTTS-EE-GGGSPPHHHHHHHHHHHHHHHT-TTS-HHHHHHHHHHHHHHHHHHHHHHHHHHHHH--S---HHHHHHHHHHHHHHHHHHHHHHHHHTT-/----STT--HHHHHHHHHHHHHH--TTGGG--GGG-EEEEETT-SSEEEEEEE--GGG--TTS-SEEEEEEE-SGGGSHHHHHHHHHHHHHHHHTTSSPPEEEEETTEEEEEPPS-EE--HHHHT-HHHHHHHHHHHHHHHT---SS--STHHHHHHHHHHHHHHHHH---SSHHHHHHHHHHHTT-HHHHHHHHHHHHHHH-PPEEEE-S---GGGEEE--TT-PPP-GGGEEE---TT-EEEEHHHHHHHHHHHTTEE---SSTTS-EE-GGGSPPHHHHHHHHHHHHHHHT-TTS-HHHHHHHHHHHHHHHHHHHHHHHHHHHHH--S---HHHHHHHHHHHHHHHHHHHHHHHHHTT-

Sequence (724 aa):
MAENNNGLDPAFHHKAWAICHDYLGLPWKEIPEKEFIVETLPGGLSNYLYICTVPDKYVVKGVPRKILLRIYGEILSDVPTVIQDSVIYSILSEKKMAPQLRGIFDGGRLEEFKESRTLTTADLSNPTLSAIIGRKMARLHRLEMPLCKEPKWLTEHLKSYLSNILNNISFKDETKSQQLKQLLSYNLEAELQFILRLIEDTHSPVVFCHNDLQEGNILVDDKDGAAPTDDRVTVIDYEYSAYNYRGCEFANHFCEWAMDYTHPKWPHFTIDRLAWPSRKQQLHLIEAYLSESGDVSADRDAILQEVERFALVSHYWWSLWSIAQAYMSHISFGFLEYALARFDWYFEMKKNLTCNRKHAGLMAENNNGLDPAFHHKAWAICHDYLGLPWKEIPEKEFIVETLPGGLSNYLYICTVPDKYVVKGVPRKILLRIYGEILSDVPTVIQDSVIYSILSEKKMAPQLRGIFDGGRLEEFKESRTLTTADLSNPTLSAIIGRKMARLHRLEMPLCKEPKWLTEHLKSYLSNILNNISFKDETKSQQLKQLLSYNLEAELQFILRLIEDTHSPVVFCHNDLQEGNILVDDKDGAAPTDDRVTVIDYEYSAYNYRGCEFANHFCEWAMDYTHPKWPHFTIDRLAWPSRKQQLHLIEAYLSESGDVSADRDAILQEVERFALVSHYWWSLWSIAQAYMSHISFGFLEYALARFDWYFEMKKNLTCNRKHAGL

Solvent-accessible surface area (backbone atoms only — not comparable to full-atom values): 38541 Å² total; per-residue (Å²): 128,83,76,54,42,77,86,48,56,67,69,54,48,50,50,53,43,50,49,43,30,36,32,35,58,86,52,46,59,73,54,52,71,83,65,44,38,55,42,80,45,87,86,57,91,51,40,46,40,30,42,34,44,60,48,80,91,52,66,50,91,95,52,83,54,47,35,27,39,40,37,58,32,73,79,53,63,47,68,62,55,42,40,50,41,47,36,52,48,44,48,32,18,75,69,67,57,30,64,45,63,44,22,59,52,88,61,34,36,32,31,51,51,73,86,53,44,58,42,46,44,74,48,54,72,34,67,69,53,26,28,44,52,20,30,51,48,28,57,47,35,66,49,86,66,40,36,54,60,50,54,51,63,60,59,53,47,52,51,50,41,49,53,42,49,77,72,68,61,80,56,88,52,64,70,56,33,52,53,49,51,56,57,58,68,68,43,59,67,60,51,45,53,53,47,56,50,50,57,66,72,59,71,54,59,73,27,38,32,48,74,58,65,36,36,77,29,29,33,37,49,48,89,84,67,54,78,82,46,68,91,38,46,42,54,52,77,58,80,61,44,40,26,28,42,51,25,42,42,54,12,38,32,41,56,29,38,17,47,39,69,77,42,89,51,91,49,27,50,49,76,42,78,82,45,43,64,50,72,68,55,48,46,50,21,49,48,33,17,24,59,65,62,65,50,70,80,60,61,63,67,60,52,53,49,30,23,62,57,23,34,45,50,39,27,54,49,55,21,46,53,23,49,53,40,56,72,71,51,88,69,92,57,34,26,57,61,48,20,52,52,31,45,52,51,29,54,53,50,49,51,54,55,54,51,51,30,56,73,66,71,98,128,83,76,54,41,78,86,48,54,67,69,54,49,51,50,52,44,50,49,42,30,36,32,35,59,85,52,45,58,74,55,52,72,82,63,44,39,54,43,80,45,86,87,57,93,52,41,46,40,28,41,34,43,60,48,80,93,52,66,49,92,96,51,81,52,48,36,28,38,38,38,58,32,73,79,52,62,47,67,61,56,42,40,50,40,47,34,52,47,43,50,33,18,76,68,66,58,31,63,44,63,44,23,57,53,88,61,35,37,32,30,52,51,72,86,51,43,57,42,44,42,73,48,55,70,35,65,69,52,26,28,43,49,19,32,51,48,27,58,48,35,67,50,88,67,39,36,54,59,50,54,50,61,60,58,52,47,53,53,50,42,50,52,42,50,77,72,67,61,81,54,86,52,64,71,58,32,51,52,49,51,56,57,60,67,69,42,60,66,62,52,48,54,52,47,54,50,49,58,66,72,60,71,52,59,72,28,38,31,49,72,60,66,36,36,76,30,28,32,37,48,47,89,85,67,55,78,84,47,68,90,37,47,43,54,52,77,57,82,61,45,41,25,28,41,50,25,42,44,53,14,38,32,40,55,29,36,18,47,40,70,76,40,89,53,90,48,29,49,48,76,42,77,82,46,44,65,49,71,68,55,49,47,50,22,50,49,32,17,23,60,64,60,66,48,70,81,60,61,63,68,60,50,51,49,29,24,62,57,24,35,45,48,40,27,54,48,54,21,45,52,22,49,53,38,58,73,71,52,87,69,93,56,34,27,59,61,48,20,52,53,30,46,54,51,29,54,52,50,49,51,52,54,54,50,50,31,55,72,66,71,99